Protein AF-A0A8H4XWG7-F1 (afdb_monomer_lite)

Radius of gyration: 27.99 Å; chains: 1; bounding box: 59×74×82 Å

Secondary structure (DSSP, 8-state):
------SSHHHHHHHHHHHHHHHHHHH---SSS-EEEEE--SSTTHHHHHHHHHHHHTTS---TTEEEEESEEESSS-TTSTT-HHHHHHHHTGGGS---GGGEE---TT-S-HHHHHHHHHHHHHHTT--SEE---B-TTS-BTTB-TT--TT--SEEEEPPHHHHHHHGGGTTT-GGGS-SEEEE--HHHHH-----------S--EEEEEEEEE-SSEEEEEEEEEEETTEEEEEEEEEEPPHHHHT-SSHHHHHHHHHHHHHHHHHHH-HHHHHHHHHHHHHHTT------GGGGPEEEEEEE-S-EEEEETTEEEE----TT---GGGTTS-HHHHHHHHHHHTT-SEEEEEEE-HHHHHHHHHHHTS-TTPPP-EEEEESSSEEEEEEEETTT-GGGTTT-TTTT-STT-EEEEE--GGGTTTT-SSSPP-HHHHHHHHTSSSTTS-HHHHHHSHHHHHHHHHHHHHHHHHTTSS-----TTSGGGSTT-S-HHHHHHHHH--STT-HHHHHHHHHHHTPPPPPHHHHHHHHHHHHHHHHHHS-STTTSSS--S-------

Foldseek 3Di:
DDDDDDPDLLRVLLVVLVVVLCLQVVQVADQLRAAEEEDEDDDSCLSNQVVNLVCVVVVSDAQCRYAYAYFKFFADDDCPPCPTRNNRCCVRHDVRHNHDPVSYHYQDNDDPDNVVSQVVSLVVCQQNQHHPDYDFDADPQRATHQRHPVFDLPDAWDKDFHDQVSLQVCCVVQVNDSVSGGRIMTGGGNVSVDDAAQAAWDFDLQQDADWAWEWADDLFKIKIWIWGRPGPLDIDIDMDIDTDDLCQLAPQALLSVLLVNLVVNVVSCVPPPVVLVVVLVVVVVVCVPDPDPDPLLVSAGEYEYADAADWRDDHQQWTFGQDDDSSGHHPNRHRDTPQVSNVVSNVVVPHSHHHPGYGYPFVVQQRSCNNNDRSPDDRAKRWDAESWTWIKGKAQVVVVSSPCRNDVPVNPDRDIIGIDTPLCLFPPLVVPDQDDDPLLQVCLVPDPHHSGSSLRCLAHQQNLQQSLLVVVVVCVVVVVQVWQFDPPFLSPPGSLGTSVLLVQLLPDPDQQSQSNQVSVCVSGVTPRDGSVNSVVSNVSSCVSNVSNPDVPVVPPPDDDDDDDDDD

Structure (mmCIF, N/CA/C/O backbone):
data_AF-A0A8H4XWG7-F1
#
_entry.id   AF-A0A8H4XWG7-F1
#
loop_
_atom_site.group_PDB
_atom_site.id
_atom_site.type_symbol
_atom_site.label_atom_id
_atom_site.label_alt_id
_atom_site.label_comp_id
_atom_site.label_asym_id
_atom_site.label_entity_id
_atom_site.label_seq_id
_atom_site.pdbx_PDB_ins_code
_atom_site.Cartn_x
_atom_site.Cartn_y
_atom_site.Cartn_z
_atom_site.occupancy
_atom_site.B_iso_or_equiv
_atom_site.auth_seq_id
_atom_site.auth_comp_id
_atom_site.auth_asym_id
_atom_site.auth_atom_id
_atom_site.pdbx_PDB_model_num
ATOM 1 N N . MET A 1 1 ? -7.297 0.480 -7.347 1.00 31.91 1 MET A N 1
ATOM 2 C CA . MET A 1 1 ? -8.146 -0.275 -8.302 1.00 31.91 1 MET A CA 1
ATOM 3 C C . MET A 1 1 ? -8.998 0.739 -9.055 1.00 31.91 1 MET A C 1
ATOM 5 O O . MET A 1 1 ? -9.490 1.650 -8.408 1.00 31.91 1 MET A O 1
ATOM 9 N N . ARG A 1 2 ? -9.115 0.656 -10.387 1.00 37.59 2 ARG A N 1
ATOM 10 C CA . ARG A 1 2 ? -9.986 1.540 -11.188 1.00 37.59 2 ARG A CA 1
ATOM 11 C C . ARG A 1 2 ? -11.148 0.695 -11.707 1.00 37.59 2 ARG A C 1
ATOM 13 O O . ARG A 1 2 ? -10.893 -0.240 -12.458 1.00 37.59 2 ARG A O 1
ATOM 20 N N . LEU A 1 3 ? -12.377 0.995 -11.286 1.00 44.12 3 LEU A N 1
ATOM 21 C CA . LEU A 1 3 ? -13.583 0.339 -11.798 1.00 44.12 3 LEU A CA 1
ATOM 22 C C . LEU A 1 3 ? -14.089 1.120 -13.012 1.00 44.12 3 LEU A C 1
ATOM 24 O O . LEU A 1 3 ? -14.250 2.336 -12.946 1.00 44.12 3 LEU A O 1
ATOM 28 N N . ILE A 1 4 ? -14.292 0.425 -14.125 1.00 53.69 4 ILE A N 1
ATOM 29 C CA . ILE A 1 4 ? -14.775 1.004 -15.379 1.00 53.69 4 ILE A CA 1
ATOM 30 C C . ILE A 1 4 ? -15.975 0.174 -15.790 1.00 53.69 4 ILE A C 1
ATOM 32 O O . ILE A 1 4 ? -15.860 -1.040 -15.939 1.00 53.69 4 ILE A O 1
ATOM 36 N N . ILE A 1 5 ? -17.122 0.836 -15.898 1.00 73.94 5 ILE A N 1
ATOM 37 C CA . ILE A 1 5 ? -18.392 0.212 -16.243 1.00 73.94 5 ILE A CA 1
ATOM 38 C C . ILE A 1 5 ? -18.720 0.655 -17.661 1.00 73.94 5 ILE A C 1
ATOM 40 O O . ILE A 1 5 ? -18.893 1.844 -17.915 1.00 73.94 5 ILE A O 1
ATOM 44 N N . GLU A 1 6 ? -18.777 -0.308 -18.567 1.00 81.19 6 GLU A N 1
ATOM 45 C CA . GLU A 1 6 ? -19.169 -0.108 -19.956 1.00 81.19 6 GLU A CA 1
ATOM 46 C C . GLU A 1 6 ? -20.559 -0.734 -20.168 1.00 81.19 6 GLU A C 1
ATOM 48 O O . GLU A 1 6 ? -20.926 -1.674 -19.453 1.00 81.19 6 GLU A O 1
ATOM 53 N N . PRO A 1 7 ? -21.361 -0.215 -21.110 1.00 80.62 7 PRO A N 1
ATOM 54 C CA . PRO A 1 7 ? -22.750 -0.637 -21.294 1.00 80.62 7 PRO A CA 1
ATOM 55 C C . PRO A 1 7 ? -22.886 -2.088 -21.770 1.00 80.62 7 PRO A C 1
ATOM 57 O O . PRO A 1 7 ? -23.935 -2.700 -21.568 1.00 80.62 7 PRO A O 1
ATOM 60 N N . ASP A 1 8 ? -21.849 -2.649 -22.397 1.00 86.50 8 ASP A N 1
ATOM 61 C CA . ASP A 1 8 ? -21.867 -4.008 -22.919 1.00 86.50 8 ASP A CA 1
ATOM 62 C C . ASP A 1 8 ? -20.468 -4.660 -22.957 1.00 86.50 8 ASP A C 1
ATOM 64 O O . ASP A 1 8 ? -19.425 -4.055 -22.685 1.00 86.50 8 ASP A O 1
ATOM 68 N N . ALA A 1 9 ? -20.438 -5.954 -23.283 1.00 76.94 9 ALA A N 1
ATOM 69 C CA . ALA A 1 9 ? -19.207 -6.740 -23.323 1.00 76.94 9 ALA A CA 1
ATOM 70 C C . ALA A 1 9 ? -18.248 -6.331 -24.459 1.00 76.94 9 ALA A C 1
ATOM 72 O O . ALA A 1 9 ? -17.032 -6.486 -24.314 1.00 76.94 9 ALA A O 1
ATOM 73 N N . LEU A 1 10 ? -18.757 -5.816 -25.585 1.00 88.44 10 LEU A N 1
ATOM 74 C CA . LEU A 1 10 ? -17.929 -5.380 -26.713 1.00 88.44 10 LEU A CA 1
ATOM 75 C C . LEU A 1 10 ? -17.246 -4.051 -26.392 1.00 88.44 10 LEU A C 1
ATOM 77 O O . LEU A 1 10 ? -16.039 -3.937 -26.594 1.00 88.44 10 LEU A O 1
ATOM 81 N N . THR A 1 11 ? -17.967 -3.086 -25.822 1.00 87.81 11 THR A N 1
ATOM 82 C CA . THR A 1 11 ? -17.395 -1.814 -25.340 1.00 87.81 11 THR A CA 1
ATOM 83 C C . THR A 1 11 ? -16.372 -2.047 -24.226 1.00 87.81 11 THR A C 1
ATOM 85 O O . THR A 1 11 ? -15.260 -1.516 -24.298 1.00 87.81 11 THR A O 1
ATOM 88 N N . THR A 1 12 ? -16.659 -2.962 -23.290 1.00 82.81 12 THR A N 1
ATOM 89 C CA . THR A 1 12 ? -15.684 -3.429 -22.281 1.00 82.81 12 THR A CA 1
ATOM 90 C C . THR A 1 12 ? -14.420 -3.993 -22.936 1.00 82.81 12 THR A C 1
ATOM 92 O O . THR A 1 12 ? -13.299 -3.610 -22.595 1.00 82.81 12 THR A O 1
ATOM 95 N N . SER A 1 13 ? -14.584 -4.888 -23.914 1.00 87.56 13 SER A N 1
ATOM 96 C CA . SER A 1 13 ? -13.458 -5.519 -24.610 1.00 87.56 13 SER A CA 1
ATOM 97 C C . SER A 1 13 ? -12.633 -4.497 -25.392 1.00 87.56 13 SER A C 1
ATOM 99 O O . SER A 1 13 ? -11.406 -4.536 -25.340 1.00 87.56 13 SER A O 1
ATOM 101 N N . ALA A 1 14 ? -13.280 -3.540 -26.060 1.00 88.31 14 ALA A N 1
ATOM 102 C CA . ALA A 1 14 ? -12.611 -2.466 -26.788 1.00 88.31 14 ALA A CA 1
ATOM 103 C C . ALA A 1 14 ? -11.788 -1.564 -25.851 1.00 88.31 14 ALA A C 1
ATOM 105 O O . ALA A 1 14 ? -10.657 -1.199 -26.185 1.00 88.31 14 ALA A O 1
ATOM 106 N N . TYR A 1 15 ? -12.306 -1.257 -24.656 1.00 86.31 15 TYR A N 1
ATOM 107 C CA . TYR A 1 15 ? -11.552 -0.526 -23.637 1.00 86.31 15 TYR A CA 1
ATOM 108 C C . TYR A 1 15 ? -10.284 -1.286 -23.225 1.00 86.31 15 TYR A C 1
ATOM 110 O O . TYR A 1 15 ? -9.191 -0.712 -23.210 1.00 86.31 15 TYR A O 1
ATOM 118 N N . VAL A 1 16 ? -10.421 -2.576 -22.904 1.00 81.06 16 VAL A N 1
ATOM 119 C CA . VAL A 1 16 ? -9.298 -3.429 -22.487 1.00 81.06 16 VAL A CA 1
ATOM 120 C C . VAL A 1 16 ? -8.233 -3.500 -23.581 1.00 81.06 16 VAL A C 1
ATOM 122 O O . VAL A 1 16 ? -7.050 -3.337 -23.293 1.00 81.06 16 VAL A O 1
ATOM 125 N N . VAL A 1 17 ? -8.643 -3.672 -24.838 1.00 91.81 17 VAL A N 1
ATOM 126 C CA . VAL A 1 17 ? -7.747 -3.702 -26.005 1.00 91.81 17 VAL A CA 1
ATOM 127 C C . VAL A 1 17 ? -6.982 -2.397 -26.136 1.00 91.81 17 VAL A C 1
ATOM 129 O O . VAL A 1 17 ? -5.762 -2.426 -26.273 1.00 91.81 17 VAL A O 1
ATOM 132 N N . ARG A 1 18 ? -7.671 -1.253 -26.038 1.00 89.19 18 ARG A N 1
ATOM 133 C CA . ARG A 1 18 ? -7.018 0.061 -26.053 1.00 89.19 18 ARG A CA 1
ATOM 134 C C . ARG A 1 18 ? -5.980 0.161 -24.939 1.00 89.19 18 ARG A C 1
ATOM 136 O O . ARG A 1 18 ? -4.857 0.556 -25.211 1.00 89.19 18 ARG A O 1
ATOM 143 N N . HIS A 1 19 ? -6.310 -0.274 -23.723 1.00 85.38 19 HIS A N 1
ATOM 144 C CA . HIS A 1 19 ? -5.357 -0.254 -22.614 1.00 85.38 19 HIS A CA 1
ATOM 145 C C . HIS A 1 19 ? -4.131 -1.144 -22.867 1.00 85.38 19 HIS A C 1
ATOM 147 O O . HIS A 1 19 ? -3.007 -0.720 -22.610 1.00 85.38 19 HIS A O 1
ATOM 153 N N . ILE A 1 20 ? -4.328 -2.363 -23.380 1.00 85.81 20 ILE A N 1
ATOM 154 C CA . ILE A 1 20 ? -3.227 -3.272 -23.731 1.00 85.81 20 ILE A CA 1
ATOM 155 C C . ILE A 1 20 ? -2.340 -2.633 -24.805 1.00 85.81 20 ILE A C 1
ATOM 157 O O . ILE A 1 20 ? -1.119 -2.608 -24.644 1.00 85.81 20 ILE A O 1
ATOM 161 N N . ILE A 1 21 ? -2.944 -2.064 -25.854 1.00 93.12 21 ILE A N 1
ATOM 162 C CA . ILE A 1 21 ? -2.217 -1.374 -26.921 1.00 93.12 21 ILE A CA 1
ATOM 163 C C . ILE A 1 21 ? -1.428 -0.201 -26.350 1.00 93.12 21 ILE A C 1
ATOM 165 O O . ILE A 1 21 ? -0.216 -0.152 -26.530 1.00 93.12 21 ILE A O 1
ATOM 169 N N . ASP A 1 22 ? -2.062 0.696 -25.598 1.00 87.75 22 ASP A N 1
ATOM 170 C CA . ASP A 1 22 ? -1.402 1.864 -25.009 1.00 87.75 22 ASP A CA 1
ATOM 171 C C . ASP A 1 22 ? -0.201 1.452 -24.151 1.00 87.75 22 ASP A C 1
ATOM 173 O O . ASP A 1 22 ? 0.864 2.068 -24.229 1.00 87.75 22 ASP A O 1
ATOM 177 N N . ARG A 1 23 ? -0.335 0.378 -23.363 1.00 85.44 23 ARG A N 1
ATOM 178 C CA . ARG A 1 23 ? 0.748 -0.135 -22.515 1.00 85.44 23 ARG A CA 1
ATOM 179 C C . ARG A 1 23 ? 1.910 -0.693 -23.327 1.00 85.44 23 ARG A C 1
ATOM 181 O O . ARG A 1 23 ? 3.047 -0.351 -23.011 1.00 85.44 23 ARG A O 1
ATOM 188 N N . ILE A 1 24 ? 1.640 -1.493 -24.355 1.00 89.19 24 ILE A N 1
ATOM 189 C CA . ILE A 1 24 ? 2.681 -2.051 -25.229 1.00 89.19 24 ILE A CA 1
ATOM 190 C C . ILE A 1 24 ? 3.372 -0.924 -26.007 1.00 89.19 24 ILE A C 1
ATOM 192 O O . ILE A 1 24 ? 4.596 -0.821 -26.000 1.00 89.19 24 ILE A O 1
ATOM 196 N N . THR A 1 25 ? 2.598 -0.019 -26.604 1.00 89.25 25 THR A N 1
ATOM 197 C CA . THR A 1 25 ? 3.125 1.062 -27.450 1.00 89.25 25 THR A CA 1
ATOM 198 C C . THR A 1 25 ? 3.935 2.077 -26.642 1.00 89.25 25 THR A C 1
ATOM 200 O O . THR A 1 25 ? 4.993 2.513 -27.085 1.00 89.25 25 THR A O 1
ATOM 203 N N . THR A 1 26 ? 3.488 2.415 -25.426 1.00 83.50 26 THR A N 1
ATOM 204 C CA . THR A 1 26 ? 4.230 3.308 -24.516 1.00 83.50 26 THR A CA 1
ATOM 205 C C . THR A 1 26 ? 5.522 2.663 -24.020 1.00 83.50 26 THR A C 1
ATOM 207 O O . THR A 1 26 ? 6.518 3.354 -23.823 1.00 83.50 26 THR A O 1
ATOM 210 N N . PHE A 1 27 ? 5.519 1.345 -23.804 1.00 85.69 27 PHE A N 1
ATOM 211 C CA . PHE A 1 27 ? 6.702 0.627 -23.337 1.00 85.69 27 PHE A CA 1
ATOM 212 C C . PHE A 1 27 ? 7.798 0.529 -24.406 1.00 85.69 27 PHE A C 1
ATOM 214 O O . PHE A 1 27 ? 8.971 0.467 -24.039 1.00 85.69 27 PHE A O 1
ATOM 221 N N . GLN A 1 28 ? 7.415 0.551 -25.690 1.00 91.81 28 GLN A N 1
ATOM 222 C CA . GLN A 1 28 ? 8.310 0.444 -26.850 1.00 91.81 28 GLN A CA 1
ATOM 223 C C . GLN A 1 28 ? 9.205 -0.807 -26.773 1.00 91.81 28 GLN A C 1
ATOM 225 O O . GLN A 1 28 ? 10.418 -0.688 -26.586 1.00 91.81 28 GLN A O 1
ATOM 230 N N . PRO A 1 29 ? 8.620 -2.018 -26.852 1.00 92.31 29 PRO A N 1
ATOM 231 C CA . PRO A 1 29 ? 9.378 -3.245 -26.667 1.00 92.31 29 PRO A CA 1
ATOM 232 C C . PRO A 1 29 ? 10.408 -3.455 -27.778 1.00 92.31 29 PRO A C 1
ATOM 234 O O . PRO A 1 29 ? 10.127 -3.230 -28.955 1.00 92.31 29 PRO A O 1
ATOM 237 N N . THR A 1 30 ? 11.583 -3.941 -27.389 1.00 92.56 30 THR A N 1
ATOM 238 C CA . THR A 1 30 ? 12.662 -4.362 -28.293 1.00 92.56 30 THR A CA 1
ATOM 239 C C . THR A 1 30 ? 13.023 -5.819 -28.028 1.00 92.56 30 THR A C 1
ATOM 241 O O . THR A 1 30 ? 12.520 -6.431 -27.083 1.00 92.56 30 THR A O 1
ATOM 244 N N . LEU A 1 31 ? 13.921 -6.385 -28.834 1.00 88.31 31 LEU A N 1
ATOM 245 C CA . LEU A 1 31 ? 14.422 -7.741 -28.621 1.00 88.31 31 LEU A CA 1
ATOM 246 C C . LEU A 1 31 ? 15.079 -7.915 -27.238 1.00 88.31 31 LEU A C 1
ATOM 248 O O . LEU A 1 31 ? 14.863 -8.926 -26.577 1.00 88.31 31 LEU A O 1
ATOM 252 N N . GLU A 1 32 ? 15.851 -6.926 -26.786 1.00 86.69 32 GLU A N 1
ATOM 253 C CA . GLU A 1 32 ? 16.557 -6.935 -25.497 1.00 86.69 32 GLU A CA 1
ATOM 254 C C . GLU A 1 32 ? 15.649 -6.555 -24.322 1.00 86.69 32 GLU A C 1
ATOM 256 O O . GLU A 1 32 ? 15.967 -6.845 -23.168 1.00 86.69 32 GLU A O 1
ATOM 261 N N . LYS A 1 33 ? 14.528 -5.884 -24.607 1.00 86.56 33 LYS A N 1
ATOM 262 C CA . LYS A 1 33 ? 13.560 -5.415 -23.616 1.00 86.56 33 LYS A CA 1
ATOM 263 C C . LYS A 1 33 ? 12.136 -5.733 -24.091 1.00 86.56 33 LYS A C 1
ATOM 265 O O . LYS A 1 33 ? 11.417 -4.820 -24.511 1.00 86.56 33 LYS A O 1
ATOM 270 N N . PRO A 1 34 ? 11.725 -7.013 -24.056 1.00 91.38 34 PRO A N 1
ATOM 271 C CA . PRO A 1 34 ? 10.397 -7.407 -24.499 1.00 91.38 34 PRO A CA 1
ATOM 272 C C . PRO A 1 34 ? 9.314 -6.908 -23.537 1.00 91.38 34 PRO A C 1
ATOM 274 O O . PRO A 1 34 ? 9.572 -6.674 -22.357 1.00 91.38 34 PRO A O 1
ATOM 277 N N . PHE A 1 35 ? 8.081 -6.776 -24.025 1.00 91.31 35 PHE A N 1
ATOM 278 C CA . PHE A 1 35 ? 6.920 -6.526 -23.166 1.00 91.31 35 PHE A CA 1
ATOM 279 C C . PHE A 1 35 ? 6.315 -7.858 -22.725 1.00 91.31 35 PHE A C 1
ATOM 281 O O . PHE A 1 35 ? 5.973 -8.688 -23.567 1.00 91.31 35 PHE A O 1
ATOM 288 N N . ILE A 1 36 ? 6.152 -8.060 -21.418 1.00 93.50 36 ILE A N 1
ATOM 289 C CA . ILE A 1 36 ? 5.715 -9.344 -20.873 1.00 93.50 36 ILE A CA 1
ATOM 290 C C . ILE A 1 36 ? 4.237 -9.286 -20.480 1.00 93.50 36 ILE A C 1
ATOM 292 O O . ILE A 1 36 ? 3.855 -8.587 -19.539 1.00 93.50 36 ILE A O 1
ATOM 296 N N . LEU A 1 37 ? 3.404 -10.043 -21.191 1.00 91.81 37 LEU A N 1
ATOM 297 C CA . LEU A 1 37 ? 1.947 -10.013 -21.080 1.00 91.81 37 LEU A CA 1
ATOM 298 C C . LEU A 1 37 ? 1.392 -11.340 -20.543 1.00 91.81 37 LEU A C 1
ATOM 300 O O . LEU A 1 37 ? 1.564 -12.399 -21.142 1.00 91.81 37 LEU A O 1
ATOM 304 N N . GLY A 1 38 ? 0.671 -11.275 -19.430 1.00 90.00 38 GLY A N 1
ATOM 305 C CA . GLY A 1 38 ? -0.112 -12.388 -18.910 1.00 90.00 38 GLY A CA 1
ATOM 306 C C . GLY A 1 38 ? -1.492 -12.456 -19.564 1.00 90.00 38 GLY A C 1
ATOM 307 O O . GLY A 1 38 ? -2.185 -11.437 -19.625 1.00 90.00 38 GLY A O 1
ATOM 308 N N . LEU A 1 39 ? -1.883 -13.636 -20.052 1.00 91.25 39 LEU A N 1
ATOM 309 C CA . LEU A 1 39 ? -3.109 -13.843 -20.829 1.00 91.25 39 LEU A CA 1
ATOM 310 C C . LEU A 1 39 ? -4.042 -14.875 -20.175 1.00 91.25 39 LEU A C 1
ATOM 312 O O . LEU A 1 39 ? -3.583 -15.968 -19.825 1.00 91.25 39 LEU A O 1
ATOM 316 N N . PRO A 1 40 ? -5.348 -14.575 -20.054 1.00 89.12 40 PRO A N 1
ATOM 317 C CA . PRO A 1 40 ? -6.314 -15.521 -19.519 1.00 89.12 40 PRO A CA 1
ATOM 318 C C . PRO A 1 40 ? -6.764 -16.501 -20.604 1.00 89.12 40 PRO A C 1
ATOM 320 O O . PRO A 1 40 ? -6.319 -16.450 -21.746 1.00 89.12 40 PRO A O 1
ATOM 323 N N . THR A 1 41 ? -7.674 -17.398 -20.260 1.00 85.62 41 THR A N 1
ATOM 324 C CA . THR A 1 41 ? -8.338 -18.306 -21.199 1.00 85.62 41 THR A CA 1
ATOM 325 C C . THR A 1 41 ? -9.844 -18.305 -20.914 1.00 85.62 41 THR A C 1
ATOM 327 O O . THR A 1 41 ? -10.317 -17.644 -19.986 1.00 85.62 41 THR A O 1
ATOM 330 N N . GLY A 1 42 ? -10.633 -18.979 -21.753 1.00 80.81 42 GLY A N 1
ATOM 331 C CA . GLY A 1 42 ? -12.087 -19.077 -21.587 1.00 80.81 42 GLY A CA 1
ATOM 332 C C . GLY A 1 42 ? -12.889 -18.125 -22.478 1.00 80.81 42 GLY A C 1
ATOM 333 O O . GLY A 1 42 ? -12.369 -17.510 -23.406 1.00 80.81 42 GLY A O 1
ATOM 334 N N . SER A 1 43 ? -14.198 -18.027 -22.237 1.00 79.38 43 SER A N 1
ATOM 335 C CA . SER A 1 43 ? -15.126 -17.345 -23.154 1.00 79.38 43 SER A CA 1
ATOM 336 C C . SER A 1 43 ? -15.018 -15.819 -23.135 1.00 79.38 43 SER A C 1
ATOM 338 O O . SER A 1 43 ? -15.159 -15.185 -24.178 1.00 79.38 43 SER A O 1
ATOM 340 N N . SER A 1 44 ? -14.763 -15.226 -21.967 1.00 78.62 44 SER A N 1
ATOM 341 C CA . SER A 1 44 ? -14.726 -13.771 -21.773 1.00 78.62 44 SER A CA 1
ATOM 342 C C . SER A 1 44 ? -13.649 -13.044 -22.601 1.00 78.62 44 SER A C 1
ATOM 344 O O . SER A 1 44 ? -13.976 -12.026 -23.209 1.00 78.62 44 SER A O 1
ATOM 346 N N . PRO A 1 45 ? -12.390 -13.525 -22.703 1.00 86.50 45 PRO A N 1
ATOM 347 C CA . PRO A 1 45 ? -11.350 -12.818 -23.458 1.00 86.50 45 PRO A CA 1
ATOM 348 C C . PRO A 1 45 ? -11.443 -12.939 -24.991 1.00 86.50 45 PRO A C 1
ATOM 350 O O . PRO A 1 45 ? -10.696 -12.258 -25.690 1.00 86.50 45 PRO A O 1
ATOM 353 N N . VAL A 1 46 ? -12.349 -13.751 -25.553 1.00 91.00 46 VAL A N 1
ATOM 354 C CA . VAL A 1 46 ? -12.413 -13.999 -27.012 1.00 91.00 46 VAL A CA 1
ATOM 355 C C . VAL A 1 46 ? -12.638 -12.715 -27.819 1.00 91.00 46 VAL A C 1
ATOM 357 O O . VAL A 1 46 ? -12.025 -12.531 -28.871 1.00 91.00 46 VAL A O 1
ATOM 360 N N . ALA A 1 47 ? -13.494 -11.810 -27.338 1.00 91.12 47 ALA A N 1
ATOM 361 C CA . ALA A 1 47 ? -13.737 -10.530 -28.006 1.00 91.12 47 ALA A CA 1
ATOM 362 C C . ALA A 1 47 ? -12.499 -9.614 -27.965 1.00 91.12 47 ALA A C 1
ATOM 364 O O . ALA A 1 47 ? -12.169 -8.986 -28.968 1.00 91.12 47 ALA A O 1
ATOM 365 N N . VAL A 1 48 ? -11.763 -9.610 -26.847 1.00 93.25 48 VAL A N 1
ATOM 366 C CA . VAL A 1 48 ? -10.484 -8.890 -26.716 1.00 93.25 48 VAL A CA 1
ATOM 367 C C . VAL A 1 48 ? -9.465 -9.406 -27.732 1.00 93.25 48 VAL A C 1
ATOM 369 O O . VAL A 1 48 ? -8.814 -8.607 -28.398 1.00 93.25 48 VAL A O 1
ATOM 372 N N . TYR A 1 49 ? -9.356 -10.724 -27.921 1.00 95.62 49 TYR A N 1
ATOM 373 C CA . TYR A 1 49 ? -8.430 -11.297 -28.904 1.00 95.62 49 TYR A CA 1
ATOM 374 C C . TYR A 1 49 ? -8.765 -10.925 -30.341 1.00 95.62 49 TYR A C 1
ATOM 376 O O . TYR A 1 49 ? -7.864 -10.542 -31.083 1.00 95.62 49 TYR A O 1
ATOM 384 N N . LYS A 1 50 ? -10.049 -10.950 -30.719 1.00 95.56 50 LYS A N 1
ATOM 385 C CA . LYS A 1 50 ? -10.481 -10.482 -32.045 1.00 95.56 50 LYS A CA 1
ATOM 386 C C . LYS A 1 50 ? -10.065 -9.034 -32.293 1.00 95.56 50 LYS A C 1
ATOM 388 O O . LYS A 1 50 ? -9.448 -8.745 -33.310 1.00 95.56 50 LYS A O 1
ATOM 393 N N . PHE A 1 51 ? -10.316 -8.149 -31.336 1.00 96.25 51 PHE A N 1
ATOM 394 C CA . PHE A 1 51 ? -9.950 -6.739 -31.457 1.00 96.25 51 PHE A CA 1
ATOM 395 C C . PHE A 1 51 ? -8.433 -6.489 -31.434 1.00 96.25 51 PHE A C 1
ATOM 397 O O . PHE A 1 51 ? -7.971 -5.545 -32.075 1.00 96.25 51 PHE A O 1
ATOM 404 N N . LEU A 1 52 ? -7.639 -7.316 -30.739 1.00 96.56 52 LEU A N 1
ATOM 405 C CA . LEU A 1 52 ? -6.173 -7.258 -30.826 1.00 96.56 52 LEU A CA 1
ATOM 406 C C . LEU A 1 52 ? -5.672 -7.695 -32.208 1.00 96.56 52 LEU A C 1
ATOM 408 O O . LEU A 1 52 ? -4.782 -7.042 -32.749 1.00 96.56 52 LEU A O 1
ATOM 412 N N . ILE A 1 53 ? -6.263 -8.740 -32.796 1.00 97.44 53 ILE A N 1
ATOM 413 C CA . ILE A 1 53 ? -5.961 -9.173 -34.169 1.00 97.44 53 ILE A CA 1
ATOM 414 C C . ILE A 1 53 ? -6.324 -8.068 -35.163 1.00 97.44 53 ILE A C 1
ATOM 416 O O . ILE A 1 53 ? -5.488 -7.694 -35.973 1.00 97.44 53 ILE A O 1
ATOM 420 N N . GLU A 1 54 ? -7.516 -7.478 -35.060 1.00 97.19 54 GLU A N 1
ATOM 421 C CA . GLU A 1 54 ? -7.927 -6.356 -35.917 1.00 97.19 54 GLU A CA 1
ATOM 422 C C . GLU A 1 54 ? -6.997 -5.141 -35.764 1.00 97.19 54 GLU A C 1
ATOM 424 O O . GLU A 1 54 ? -6.727 -4.425 -36.727 1.00 97.19 54 GLU A O 1
ATOM 429 N N . ALA A 1 55 ? -6.487 -4.880 -34.556 1.00 96.38 55 ALA A N 1
ATOM 430 C CA . ALA A 1 55 ? -5.508 -3.821 -34.330 1.00 96.38 55 ALA A CA 1
ATOM 431 C C . ALA A 1 55 ? -4.154 -4.121 -34.976 1.00 96.38 55 ALA A C 1
ATOM 433 O O . ALA A 1 55 ? -3.547 -3.210 -35.543 1.00 96.38 55 ALA A O 1
ATOM 434 N N . TYR A 1 56 ? -3.706 -5.371 -34.910 1.00 97.50 56 TYR A N 1
ATOM 435 C CA . TYR A 1 56 ? -2.495 -5.836 -35.577 1.00 97.50 56 TYR A CA 1
ATOM 436 C C . TYR A 1 56 ? -2.635 -5.787 -37.107 1.00 97.50 56 TYR A C 1
ATOM 438 O O . TYR A 1 56 ? -1.802 -5.180 -37.774 1.00 97.50 56 TYR A O 1
ATOM 446 N N . GLU A 1 57 ? -3.727 -6.319 -37.665 1.00 95.94 57 GLU A N 1
ATOM 447 C CA . GLU A 1 57 ? -4.015 -6.302 -39.109 1.00 95.94 57 GLU A CA 1
ATOM 448 C C . GLU A 1 57 ? -4.134 -4.865 -39.653 1.00 95.94 57 GLU A C 1
ATOM 450 O O . GLU A 1 57 ? -3.752 -4.593 -40.790 1.00 95.94 57 GLU A O 1
ATOM 455 N N . ALA A 1 58 ? -4.594 -3.922 -38.824 1.00 96.12 58 ALA A N 1
ATOM 456 C CA . ALA A 1 58 ? -4.622 -2.492 -39.134 1.00 96.12 58 ALA A CA 1
ATOM 457 C C . ALA A 1 58 ? -3.270 -1.768 -38.933 1.00 96.12 58 ALA A C 1
ATOM 459 O O . ALA A 1 58 ? -3.210 -0.548 -39.087 1.00 96.12 58 ALA A O 1
ATOM 460 N N . GLY A 1 59 ? -2.204 -2.473 -38.540 1.00 94.81 59 GLY A N 1
ATOM 461 C CA . GLY A 1 59 ? -0.866 -1.912 -38.318 1.00 94.81 59 GLY A CA 1
ATOM 462 C C . GLY A 1 59 ? -0.734 -1.022 -37.076 1.00 94.81 59 GLY A C 1
ATOM 463 O O . GLY A 1 59 ? 0.204 -0.233 -36.987 1.00 94.81 59 GLY A O 1
ATOM 464 N N . ARG A 1 60 ? -1.668 -1.106 -36.118 1.00 93.19 60 ARG A N 1
ATOM 465 C CA . ARG A 1 60 ? -1.675 -0.264 -34.902 1.00 93.19 60 ARG A CA 1
ATOM 466 C C . ARG A 1 60 ? -0.806 -0.810 -33.771 1.00 93.19 60 ARG A C 1
ATOM 468 O O . ARG A 1 60 ? -0.518 -0.079 -32.829 1.00 93.19 60 ARG A O 1
ATOM 475 N N . ILE A 1 61 ? -0.433 -2.084 -33.828 1.00 96.44 61 ILE A N 1
ATOM 476 C CA . ILE A 1 61 ? 0.380 -2.763 -32.818 1.00 96.44 61 ILE A CA 1
ATOM 477 C C . ILE A 1 61 ? 1.152 -3.916 -33.462 1.00 96.44 61 ILE A C 1
ATOM 479 O O . ILE A 1 61 ? 0.678 -4.491 -34.435 1.00 96.44 61 ILE A O 1
ATOM 483 N N . SER A 1 62 ? 2.312 -4.259 -32.902 1.00 96.19 62 SER A N 1
ATOM 484 C CA . SER A 1 62 ? 3.083 -5.466 -33.218 1.00 96.19 62 SER A CA 1
ATOM 485 C C . SER A 1 62 ? 3.319 -6.270 -31.940 1.00 96.19 62 SER A C 1
ATOM 487 O O . SER A 1 62 ? 3.473 -5.703 -30.853 1.00 96.19 62 SER A O 1
ATOM 489 N N . PHE A 1 63 ? 3.346 -7.592 -32.077 1.00 97.38 63 PHE A N 1
ATOM 490 C CA . PHE A 1 63 ? 3.656 -8.554 -31.024 1.00 97.38 63 PHE A CA 1
ATOM 491 C C . PHE A 1 63 ? 5.024 -9.219 -31.219 1.00 97.38 63 PHE A C 1
ATOM 493 O O . PHE A 1 63 ? 5.362 -10.137 -30.470 1.00 97.38 63 PHE A O 1
ATOM 500 N N . GLU A 1 64 ? 5.843 -8.741 -32.162 1.00 96.31 64 GLU A N 1
ATOM 501 C CA . GLU A 1 64 ? 7.159 -9.318 -32.461 1.00 96.31 64 GLU A CA 1
ATO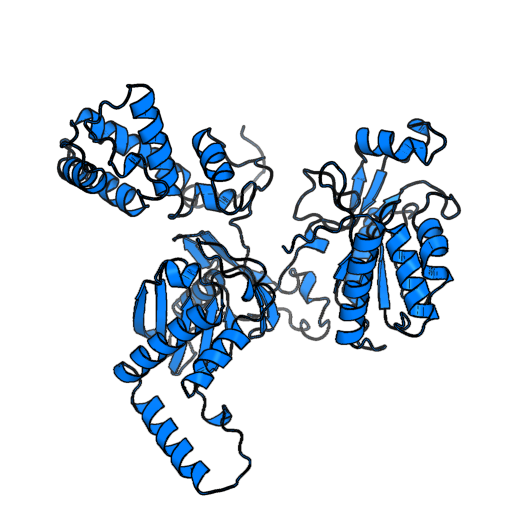M 502 C C . GLU A 1 64 ? 8.055 -9.411 -31.207 1.00 96.31 64 GLU A C 1
ATOM 504 O O . GLU A 1 64 ? 8.757 -10.404 -30.990 1.00 96.31 64 GLU A O 1
ATOM 509 N N . HIS A 1 65 ? 8.003 -8.383 -30.357 1.00 96.38 65 HIS A N 1
ATOM 510 C CA . HIS A 1 65 ? 8.778 -8.267 -29.116 1.00 96.38 65 HIS A CA 1
ATOM 511 C C . HIS A 1 65 ? 7.911 -8.408 -27.856 1.00 96.38 65 HIS A C 1
ATOM 513 O O . HIS A 1 65 ? 8.258 -7.910 -26.783 1.00 96.38 65 HIS A O 1
ATOM 519 N N . VAL A 1 66 ? 6.767 -9.083 -27.973 1.00 96.94 66 VAL A N 1
ATOM 520 C CA . VAL A 1 66 ? 5.910 -9.416 -26.832 1.00 96.94 66 VAL A CA 1
ATOM 521 C C . VAL A 1 66 ? 6.164 -10.861 -26.422 1.00 96.94 66 VAL A C 1
ATOM 523 O O . VAL A 1 66 ? 6.104 -11.765 -27.252 1.00 96.94 66 VAL A O 1
ATOM 526 N N . VAL A 1 67 ? 6.413 -11.080 -25.131 1.00 97.25 67 VAL A N 1
ATOM 527 C CA . VAL A 1 67 ? 6.493 -12.411 -24.514 1.00 97.25 67 VAL A CA 1
ATOM 528 C C . VAL A 1 67 ? 5.223 -12.646 -23.715 1.00 97.25 67 VAL A C 1
ATOM 530 O O . VAL A 1 67 ? 4.825 -11.810 -22.908 1.00 97.25 67 VAL A O 1
ATOM 533 N N . THR A 1 68 ? 4.567 -13.779 -23.931 1.00 96.88 68 THR A N 1
ATOM 534 C CA . THR A 1 68 ? 3.272 -14.078 -23.312 1.00 96.88 68 THR A CA 1
ATOM 535 C C . THR A 1 68 ? 3.373 -15.222 -22.326 1.00 96.88 68 THR A C 1
ATOM 537 O O . THR A 1 68 ? 4.136 -16.157 -22.554 1.00 96.88 68 THR A O 1
ATOM 540 N N . PHE A 1 69 ? 2.590 -15.155 -21.250 1.00 95.62 69 PHE A N 1
ATOM 541 C CA . PHE A 1 69 ? 2.380 -16.263 -20.322 1.00 95.62 69 PHE A CA 1
ATOM 542 C C . PHE A 1 69 ? 0.891 -16.477 -20.106 1.00 95.62 69 PHE A C 1
ATOM 544 O O . PHE A 1 69 ? 0.188 -15.604 -19.598 1.00 95.62 69 PHE A O 1
ATOM 551 N N . ASN A 1 70 ? 0.411 -17.659 -20.466 1.00 93.75 70 ASN A N 1
ATOM 552 C CA . ASN A 1 70 ? -0.936 -18.081 -20.129 1.00 93.75 70 ASN A CA 1
ATOM 553 C C . ASN A 1 70 ? -1.070 -18.359 -18.632 1.00 93.75 70 ASN A C 1
ATOM 555 O O . ASN A 1 70 ? -0.136 -18.848 -17.989 1.00 93.75 70 ASN A O 1
ATOM 559 N N . MET A 1 71 ? -2.233 -18.015 -18.083 1.00 88.19 71 MET A N 1
ATOM 560 C CA . MET A 1 71 ? -2.484 -18.108 -16.645 1.00 88.19 71 MET A CA 1
ATOM 561 C C . MET A 1 71 ? -2.763 -19.538 -16.169 1.00 88.19 71 MET A C 1
ATOM 563 O O . MET A 1 71 ? -2.555 -19.825 -14.993 1.00 88.19 71 MET A O 1
ATOM 567 N N . ASP A 1 72 ? -3.208 -20.430 -17.051 1.00 89.31 72 ASP A N 1
ATOM 568 C CA . ASP A 1 72 ? -3.641 -21.778 -16.698 1.00 89.31 72 ASP A CA 1
ATOM 569 C C . ASP A 1 72 ? -3.540 -22.786 -17.862 1.00 89.31 72 ASP A C 1
ATOM 571 O O . ASP A 1 72 ? -3.358 -22.406 -19.021 1.00 89.31 72 ASP A O 1
ATOM 575 N N . GLU A 1 73 ? -3.626 -24.085 -17.543 1.00 92.56 73 GLU A N 1
ATOM 576 C CA . GLU A 1 73 ? -3.857 -25.207 -18.478 1.00 92.56 73 GLU A CA 1
ATOM 577 C C . GLU A 1 73 ? -4.471 -26.404 -17.727 1.00 92.56 73 GLU A C 1
ATOM 579 O O . GLU A 1 73 ? -4.096 -26.693 -16.587 1.00 92.56 73 GLU A O 1
ATOM 584 N N . TYR A 1 74 ? -5.392 -27.138 -18.356 1.00 91.12 74 TYR A N 1
ATOM 585 C CA . TYR A 1 74 ? -5.945 -28.359 -17.764 1.00 91.12 74 TYR A CA 1
ATOM 586 C C . TYR A 1 74 ? -4.917 -29.494 -17.744 1.00 91.12 74 TYR A C 1
ATOM 588 O O . TYR A 1 74 ? -4.150 -29.686 -18.687 1.00 91.12 74 TYR A O 1
ATOM 596 N N . THR A 1 75 ? -4.949 -30.319 -16.697 1.00 91.56 75 THR A N 1
ATOM 597 C CA . THR A 1 75 ? -4.111 -31.527 -16.655 1.00 91.56 75 THR A CA 1
ATOM 598 C C . THR A 1 75 ? -4.782 -32.709 -17.353 1.00 91.56 75 THR A C 1
ATOM 600 O O . THR A 1 75 ? -6.005 -32.847 -17.326 1.00 91.56 75 THR A O 1
ATOM 603 N N . GLY A 1 76 ? -3.984 -33.582 -17.970 1.00 87.00 76 GLY A N 1
ATOM 604 C CA . GLY A 1 76 ? -4.448 -34.887 -18.455 1.00 87.00 76 GLY A CA 1
ATOM 605 C C . GLY A 1 76 ? -5.308 -34.882 -19.725 1.00 87.00 76 GLY A C 1
ATOM 606 O O . GLY A 1 76 ? -5.881 -35.918 -20.059 1.00 87.00 76 GLY A O 1
ATOM 607 N N . ILE A 1 77 ? -5.403 -33.760 -20.450 1.00 89.31 77 ILE A N 1
ATOM 608 C CA . ILE A 1 77 ? -6.055 -33.712 -21.771 1.00 89.31 77 ILE A CA 1
ATOM 609 C C . ILE A 1 77 ? -5.021 -33.613 -22.894 1.00 89.31 77 ILE A C 1
ATOM 611 O O . ILE A 1 77 ? -4.059 -32.858 -22.762 1.00 89.31 77 ILE A O 1
ATOM 615 N N . PRO A 1 78 ? -5.198 -34.316 -24.030 1.00 86.31 78 PRO A N 1
ATOM 616 C CA . PRO A 1 78 ? -4.276 -34.213 -25.158 1.00 86.31 78 PRO A CA 1
ATOM 617 C C . PRO A 1 78 ? -4.085 -32.764 -25.617 1.00 86.31 78 PRO A C 1
ATOM 619 O O . PRO A 1 78 ? -5.033 -31.988 -25.657 1.00 86.31 78 PRO A O 1
ATOM 622 N N . ARG A 1 79 ? -2.874 -32.410 -26.059 1.00 82.06 79 ARG A N 1
ATOM 623 C CA . ARG A 1 79 ? -2.574 -31.059 -26.580 1.00 82.06 79 ARG A CA 1
ATOM 624 C C . ARG A 1 79 ? -3.435 -30.652 -27.782 1.00 82.06 79 ARG A C 1
ATOM 626 O O . ARG A 1 79 ? -3.613 -29.468 -28.020 1.00 82.06 79 ARG A O 1
ATOM 633 N N . SER A 1 80 ? -3.928 -31.628 -28.544 1.00 83.06 80 SER A N 1
ATOM 634 C CA . SER A 1 80 ? -4.840 -31.436 -29.677 1.00 83.06 80 SER A CA 1
ATOM 635 C C . SER A 1 80 ? -6.315 -31.405 -29.269 1.00 83.06 80 SER A C 1
ATOM 637 O O . SER A 1 80 ? -7.187 -31.311 -30.129 1.00 83.06 80 SER A O 1
ATOM 639 N N . HIS A 1 81 ? -6.621 -31.562 -27.978 1.00 86.00 81 HIS A N 1
ATOM 640 C CA . HIS A 1 81 ? -7.989 -31.513 -27.495 1.00 86.00 81 HIS A CA 1
ATOM 641 C C . HIS A 1 81 ? -8.542 -30.090 -27.689 1.00 86.00 81 HIS A C 1
ATOM 643 O O . HIS A 1 81 ? -7.869 -29.137 -27.296 1.00 86.00 81 HIS A O 1
ATOM 649 N N . PRO A 1 82 ? -9.773 -29.910 -28.208 1.00 81.44 82 PRO A N 1
ATOM 650 C CA . PRO A 1 82 ? -10.326 -28.580 -28.490 1.00 81.44 82 PRO A CA 1
ATOM 651 C C . PRO A 1 82 ? -10.420 -27.637 -27.282 1.00 81.44 82 PRO A C 1
ATOM 653 O O . PRO A 1 82 ? -10.518 -26.427 -27.475 1.00 81.44 82 PRO A O 1
ATOM 656 N N . GLN A 1 83 ? -10.427 -28.205 -26.068 1.00 84.06 83 GLN A N 1
ATOM 657 C CA . GLN A 1 83 ? -10.441 -27.488 -24.783 1.00 84.06 83 GLN A CA 1
ATOM 658 C C . GLN A 1 83 ? -9.057 -27.342 -24.132 1.00 84.06 83 GLN A C 1
ATOM 660 O O . GLN A 1 83 ? -8.971 -26.807 -23.033 1.00 84.06 83 GLN A O 1
ATOM 665 N N . SER A 1 84 ? -7.980 -27.817 -24.769 1.00 89.81 84 SER A N 1
ATOM 666 C CA . SER A 1 84 ? -6.630 -27.456 -24.328 1.00 89.81 84 SER A CA 1
ATOM 667 C C . SER A 1 84 ? -6.437 -25.966 -24.544 1.00 89.81 84 SER A C 1
ATOM 669 O O . SER A 1 84 ? -6.723 -25.436 -25.625 1.00 89.81 84 SER A O 1
ATOM 671 N N . TYR A 1 85 ? -5.932 -25.287 -23.524 1.00 90.31 85 TYR A N 1
ATOM 672 C CA . TYR A 1 85 ? -5.689 -23.857 -23.601 1.00 90.31 85 TYR A CA 1
ATOM 673 C C . TYR A 1 85 ? -4.581 -23.510 -24.591 1.00 90.31 85 TYR A C 1
ATOM 675 O O . TYR A 1 85 ? -4.644 -22.462 -25.235 1.00 90.31 85 TYR A O 1
ATOM 683 N N . ARG A 1 86 ? -3.663 -24.442 -24.858 1.00 89.69 86 ARG A N 1
ATOM 684 C CA . ARG A 1 86 ? -2.769 -24.370 -26.017 1.00 89.69 86 ARG A CA 1
ATOM 685 C C . ARG A 1 86 ? -3.505 -24.217 -27.349 1.00 89.69 86 ARG A C 1
ATOM 687 O O . ARG A 1 86 ? -3.219 -23.279 -28.093 1.00 89.69 86 ARG A O 1
ATOM 694 N N . ASP A 1 87 ? -4.411 -25.137 -27.668 1.00 88.56 87 ASP A N 1
ATOM 695 C CA . ASP A 1 87 ? -5.133 -25.115 -28.946 1.00 88.56 87 ASP A CA 1
ATOM 696 C C . ASP A 1 87 ? -6.096 -23.920 -29.018 1.00 88.56 87 ASP A C 1
ATOM 698 O O . ASP A 1 87 ? -6.179 -23.229 -30.037 1.00 88.56 87 ASP A O 1
ATOM 702 N N . PHE A 1 88 ? -6.748 -23.605 -27.895 1.00 92.00 88 PHE A N 1
ATOM 703 C CA . PHE A 1 88 ? -7.590 -22.422 -27.746 1.00 92.00 88 PHE A CA 1
ATOM 704 C C . PHE A 1 88 ? -6.833 -21.133 -28.086 1.00 92.00 88 PHE A C 1
ATOM 706 O O . PHE A 1 88 ? -7.306 -20.353 -28.915 1.00 92.00 88 PHE A O 1
ATOM 713 N N . MET A 1 89 ? -5.662 -20.902 -27.489 1.00 94.12 89 MET A N 1
ATOM 714 C CA . MET A 1 89 ? -4.894 -19.678 -27.723 1.00 94.12 89 MET A CA 1
ATOM 715 C C . MET A 1 89 ? -4.309 -19.615 -29.128 1.00 94.12 89 MET A C 1
ATOM 717 O O . MET A 1 89 ? -4.316 -18.554 -29.753 1.00 94.12 89 MET A O 1
ATOM 721 N N . HIS A 1 90 ? -3.843 -20.749 -29.654 1.00 92.31 90 HIS A N 1
ATOM 722 C CA . HIS A 1 90 ? -3.356 -20.823 -31.026 1.00 92.31 90 HIS A CA 1
ATOM 723 C C . HIS A 1 90 ? -4.446 -20.402 -32.020 1.00 92.31 90 HIS A C 1
ATOM 725 O O . HIS A 1 90 ? -4.211 -19.551 -32.880 1.00 92.31 90 HIS A O 1
ATOM 731 N N . ARG A 1 91 ? -5.661 -20.938 -31.866 1.00 90.88 91 ARG A N 1
ATOM 732 C CA . ARG A 1 91 ? -6.797 -20.659 -32.753 1.00 90.88 91 ARG A CA 1
ATOM 733 C C . ARG A 1 91 ? -7.336 -19.236 -32.617 1.00 90.88 91 ARG A C 1
ATOM 735 O O . ARG A 1 91 ? -7.694 -18.632 -33.622 1.00 90.88 91 ARG A O 1
ATOM 742 N N . ASN A 1 92 ? -7.439 -18.725 -31.390 1.00 93.56 92 ASN A N 1
ATOM 743 C CA . ASN A 1 92 ? -8.112 -17.450 -31.125 1.00 93.56 92 ASN A CA 1
ATOM 744 C C . ASN A 1 92 ? -7.183 -16.233 -31.152 1.00 93.56 92 ASN A C 1
ATOM 746 O O . ASN A 1 92 ? -7.693 -15.121 -31.243 1.00 93.56 92 ASN A O 1
ATOM 750 N N . LEU A 1 93 ? -5.863 -16.419 -31.049 1.00 95.06 93 LEU A N 1
ATOM 751 C CA . LEU A 1 93 ? -4.918 -15.307 -30.962 1.00 95.06 93 LEU A CA 1
ATOM 752 C C . LEU A 1 93 ? -3.635 -15.563 -31.762 1.00 95.06 93 LEU A C 1
ATOM 754 O O . LEU A 1 93 ? -3.380 -14.883 -32.751 1.00 95.06 93 LEU A O 1
ATOM 758 N N . PHE A 1 94 ? -2.823 -16.543 -31.362 1.00 95.94 94 PHE A N 1
ATOM 759 C CA . PHE A 1 94 ? -1.420 -16.594 -31.789 1.00 95.94 94 PHE A CA 1
ATOM 760 C C . PHE A 1 94 ? -1.205 -16.914 -33.272 1.00 95.94 94 PHE A C 1
ATOM 762 O O . PHE A 1 94 ? -0.256 -16.408 -33.854 1.00 95.94 94 PHE A O 1
ATOM 769 N N . SER A 1 95 ? -2.089 -17.684 -33.914 1.00 94.19 95 SER A N 1
ATOM 770 C CA . SER A 1 95 ? -1.979 -17.980 -35.358 1.00 94.19 95 SER A CA 1
ATOM 771 C C . SER A 1 95 ? -2.229 -16.771 -36.271 1.00 94.19 95 SER A C 1
ATOM 773 O O . SER A 1 95 ? -2.096 -16.883 -37.489 1.00 94.19 95 SER A O 1
ATOM 775 N N . ARG A 1 96 ? -2.631 -15.631 -35.699 1.00 95.88 96 ARG A N 1
ATOM 776 C CA . ARG A 1 96 ? -3.050 -14.420 -36.416 1.00 95.88 96 ARG A CA 1
ATOM 777 C C . ARG A 1 96 ? -2.210 -13.187 -36.074 1.00 95.88 96 ARG A C 1
ATOM 779 O O . ARG A 1 96 ? -2.534 -12.108 -36.552 1.00 95.88 96 ARG A O 1
ATOM 786 N N . LEU A 1 97 ? -1.167 -13.342 -35.258 1.00 96.00 97 LEU A N 1
ATOM 787 C CA . LEU A 1 97 ? -0.252 -12.272 -34.853 1.00 96.00 97 LEU A CA 1
ATOM 788 C C . LEU A 1 97 ? 1.172 -12.569 -35.344 1.00 96.00 97 LEU A C 1
ATOM 790 O O . LEU A 1 97 ? 1.509 -13.716 -35.625 1.00 96.00 97 LEU A O 1
ATOM 794 N N . ASP A 1 98 ? 2.032 -11.555 -35.361 1.00 97.25 98 ASP A N 1
ATOM 795 C CA . ASP A 1 98 ? 3.480 -11.661 -35.615 1.00 97.25 98 ASP A CA 1
ATOM 796 C C . ASP A 1 98 ? 4.300 -12.115 -34.390 1.00 97.25 98 ASP A C 1
ATOM 798 O O . ASP A 1 98 ? 5.527 -11.994 -34.372 1.00 97.25 98 ASP A O 1
ATOM 802 N N . ILE A 1 99 ? 3.646 -12.639 -33.349 1.00 97.00 99 ILE A N 1
ATOM 803 C CA . ILE A 1 99 ? 4.332 -13.141 -32.158 1.00 97.00 99 ILE A CA 1
ATOM 804 C C . ILE A 1 99 ? 5.199 -14.359 -32.498 1.00 97.00 99 ILE A C 1
ATOM 806 O O . ILE A 1 99 ? 4.752 -15.322 -33.126 1.00 97.00 99 ILE A O 1
ATOM 810 N N . LYS A 1 100 ? 6.454 -14.340 -32.043 1.00 95.38 100 LYS A N 1
ATOM 811 C CA . LYS A 1 100 ? 7.393 -15.439 -32.290 1.00 95.38 100 LYS A CA 1
ATOM 812 C C . LYS A 1 100 ? 7.026 -16.674 -31.452 1.00 95.38 100 LYS A C 1
ATOM 814 O O . LYS A 1 100 ? 6.709 -16.516 -30.270 1.00 95.38 100 LYS A O 1
ATOM 819 N N . PRO A 1 101 ? 7.091 -17.903 -31.999 1.00 94.19 101 PRO A N 1
ATOM 820 C CA . PRO A 1 101 ? 6.722 -19.117 -31.265 1.00 94.19 101 PRO A CA 1
ATOM 821 C C . PRO A 1 101 ? 7.441 -19.295 -29.919 1.00 94.19 101 PRO A C 1
ATOM 823 O O . PRO A 1 101 ? 6.835 -19.738 -28.946 1.00 94.19 101 PRO A O 1
ATOM 826 N N . GLU A 1 102 ? 8.715 -18.918 -29.832 1.00 93.31 102 GLU A N 1
ATOM 827 C CA . GLU A 1 102 ? 9.542 -18.980 -28.620 1.00 93.31 102 GLU A CA 1
ATOM 828 C C . GLU A 1 102 ? 9.067 -18.052 -27.485 1.00 93.31 102 GLU A C 1
ATOM 830 O O . GLU A 1 102 ? 9.325 -18.324 -26.302 1.00 93.31 102 GLU A O 1
ATOM 835 N N . ASN A 1 103 ? 8.324 -17.002 -27.846 1.00 95.56 103 ASN A N 1
ATOM 836 C CA . ASN A 1 103 ? 7.747 -16.010 -26.944 1.00 95.56 103 ASN A CA 1
ATOM 837 C C . ASN A 1 103 ? 6.358 -16.418 -26.427 1.00 95.56 103 ASN A C 1
ATOM 839 O O . ASN A 1 103 ? 5.784 -15.720 -25.589 1.00 95.56 103 ASN A O 1
ATOM 843 N N . ILE A 1 104 ? 5.816 -17.545 -26.894 1.00 96.62 104 ILE A N 1
ATOM 844 C CA . ILE A 1 104 ? 4.541 -18.092 -26.432 1.00 96.62 104 ILE A CA 1
ATOM 845 C C . ILE A 1 104 ? 4.805 -19.086 -25.301 1.00 96.62 104 ILE A C 1
ATOM 847 O O . ILE A 1 104 ? 5.420 -20.135 -25.507 1.00 96.62 104 ILE A O 1
ATOM 851 N N . ASN A 1 105 ? 4.308 -18.783 -24.101 1.00 96.50 105 ASN A N 1
ATOM 852 C CA . ASN A 1 105 ? 4.438 -19.662 -22.941 1.00 96.50 105 ASN A CA 1
ATOM 853 C C . ASN A 1 105 ? 3.073 -20.125 -22.463 1.00 96.50 105 ASN A C 1
ATOM 855 O O . ASN A 1 105 ? 2.212 -19.322 -22.115 1.00 96.50 105 ASN A O 1
ATOM 859 N N . ILE A 1 106 ? 2.906 -21.446 -22.438 1.00 94.25 106 ILE A N 1
ATOM 860 C CA . ILE A 1 106 ? 1.704 -22.129 -21.968 1.00 94.25 106 ILE A CA 1
ATOM 861 C C . ILE A 1 106 ? 2.154 -23.285 -21.081 1.00 94.25 106 ILE A C 1
ATOM 863 O O . ILE A 1 106 ? 3.109 -23.990 -21.425 1.00 94.25 106 ILE A O 1
ATOM 867 N N . LEU A 1 107 ? 1.492 -23.445 -19.936 1.00 93.38 107 LEU A N 1
ATOM 868 C CA . LEU A 1 107 ? 1.746 -24.529 -18.992 1.00 93.38 107 LEU A CA 1
ATOM 869 C C . LEU A 1 107 ? 1.520 -25.888 -19.662 1.00 93.38 107 LEU A C 1
ATOM 871 O O . LEU A 1 107 ? 0.553 -26.081 -20.394 1.00 93.38 107 LEU A O 1
ATOM 875 N N . ASN A 1 108 ? 2.404 -26.854 -19.423 1.00 92.62 108 ASN A N 1
ATOM 876 C CA . ASN A 1 108 ? 2.251 -28.205 -19.956 1.00 92.62 108 ASN A CA 1
ATOM 877 C C . ASN A 1 108 ? 1.510 -29.115 -18.965 1.00 92.62 108 ASN A C 1
ATOM 879 O O . ASN A 1 108 ? 2.136 -29.854 -18.211 1.00 92.62 108 ASN A O 1
ATOM 883 N N . GLY A 1 109 ? 0.176 -29.143 -19.031 1.00 91.25 109 GLY A N 1
ATOM 884 C CA . GLY A 1 109 ? -0.666 -30.007 -18.185 1.00 91.25 109 GLY A CA 1
ATOM 885 C C . GLY A 1 109 ? -0.481 -31.527 -18.367 1.00 91.25 109 GLY A C 1
ATOM 886 O O . GLY A 1 109 ? -1.125 -32.309 -17.674 1.00 91.25 109 GLY A O 1
ATOM 887 N N . ASN A 1 110 ? 0.391 -31.957 -19.287 1.00 91.12 110 ASN A N 1
ATOM 888 C CA . ASN A 1 110 ? 0.779 -33.359 -19.491 1.00 91.12 110 ASN A CA 1
ATOM 889 C C . ASN A 1 110 ? 2.291 -33.573 -19.299 1.00 91.12 110 ASN A C 1
ATOM 891 O O . ASN A 1 110 ? 2.867 -34.478 -19.907 1.00 91.12 110 ASN A O 1
ATOM 895 N N . ALA A 1 111 ? 2.972 -32.692 -18.560 1.00 91.56 111 ALA A N 1
ATOM 896 C CA . ALA A 1 111 ? 4.369 -32.916 -18.209 1.00 91.56 111 ALA A CA 1
ATOM 897 C C . ALA A 1 111 ? 4.505 -34.193 -17.352 1.00 91.56 111 ALA A C 1
ATOM 899 O O . ALA A 1 111 ? 3.607 -34.474 -16.557 1.00 91.56 111 ALA A O 1
ATOM 900 N N . PRO A 1 112 ? 5.602 -34.964 -17.503 1.00 88.69 112 PRO A N 1
ATOM 901 C CA . PRO A 1 112 ? 5.861 -36.136 -16.663 1.00 88.69 112 PRO A CA 1
ATOM 902 C C . PRO A 1 112 ? 5.907 -35.788 -15.172 1.00 88.69 112 PRO A C 1
ATOM 904 O O . PRO A 1 112 ? 5.433 -36.563 -14.348 1.00 88.69 112 PRO A O 1
ATOM 907 N N . ASP A 1 113 ? 6.436 -34.603 -14.862 1.00 92.81 113 ASP A N 1
ATOM 908 C CA . ASP A 1 113 ? 6.437 -33.991 -13.541 1.00 92.81 113 ASP A CA 1
ATOM 909 C C . ASP A 1 113 ? 5.787 -32.600 -13.641 1.00 92.81 113 ASP A C 1
ATOM 911 O O . ASP A 1 113 ? 6.285 -31.691 -14.315 1.00 92.81 113 ASP A O 1
ATOM 915 N N . LEU A 1 114 ? 4.618 -32.458 -13.015 1.00 90.06 114 LEU A N 1
ATOM 916 C CA . LEU A 1 114 ? 3.847 -31.217 -13.037 1.00 90.06 114 LEU A CA 1
ATOM 917 C C . LEU A 1 114 ? 4.433 -30.148 -12.101 1.00 90.06 114 LEU A C 1
ATOM 919 O O . LEU A 1 114 ? 4.272 -28.958 -12.368 1.00 90.06 114 LEU A O 1
ATOM 923 N N . GLU A 1 115 ? 5.117 -30.543 -11.028 1.00 86.69 115 GLU A N 1
ATOM 924 C CA . GLU A 1 115 ? 5.748 -29.619 -10.078 1.00 86.69 115 GLU A CA 1
ATOM 925 C C . GLU A 1 115 ? 7.026 -29.023 -10.675 1.00 86.69 115 GLU A C 1
ATOM 927 O O . GLU A 1 115 ? 7.271 -27.812 -10.566 1.00 86.69 115 GLU A O 1
ATOM 932 N N . GLU A 1 116 ? 7.802 -29.846 -11.385 1.00 88.88 116 GLU A N 1
ATOM 933 C CA . GLU A 1 116 ? 8.935 -29.384 -12.185 1.00 88.88 116 GLU A CA 1
ATOM 934 C C . GLU A 1 116 ? 8.466 -28.435 -13.296 1.00 88.88 116 GLU A C 1
ATOM 936 O O . GLU A 1 116 ? 9.059 -27.371 -13.481 1.00 88.88 116 GLU A O 1
ATOM 941 N N . GLU A 1 117 ? 7.361 -28.745 -13.984 1.00 93.56 117 GLU A N 1
ATOM 942 C CA . GLU A 1 117 ? 6.777 -27.854 -14.994 1.00 93.56 117 GLU A CA 1
ATOM 943 C C . GLU A 1 117 ? 6.363 -26.503 -14.402 1.00 93.56 117 GLU A C 1
ATOM 945 O O . GLU A 1 117 ? 6.688 -25.464 -14.978 1.00 93.56 117 GLU A O 1
ATOM 950 N N . CYS A 1 118 ? 5.700 -26.482 -13.242 1.00 86.31 118 CYS A N 1
ATOM 951 C CA . CYS A 1 118 ? 5.364 -25.239 -12.546 1.00 86.31 118 CYS A CA 1
ATOM 952 C C . CYS A 1 118 ? 6.619 -24.433 -12.181 1.00 86.31 118 CYS A C 1
ATOM 954 O O . CYS A 1 118 ? 6.673 -23.220 -12.407 1.00 86.31 118 CYS A O 1
ATOM 956 N N . SER A 1 119 ? 7.652 -25.110 -11.678 1.00 82.25 119 SER A N 1
ATOM 957 C CA . SER A 1 119 ? 8.932 -24.496 -11.311 1.00 82.25 119 SER A CA 1
ATOM 958 C C . SER A 1 119 ? 9.676 -23.942 -12.528 1.00 82.25 119 SER A C 1
ATOM 960 O O . SER A 1 119 ? 10.235 -22.843 -12.464 1.00 82.25 119 SER A O 1
ATOM 962 N N . ARG A 1 120 ? 9.648 -24.663 -13.656 1.00 93.56 120 ARG A N 1
ATOM 963 C CA . ARG A 1 120 ? 10.187 -24.245 -14.958 1.00 93.56 120 ARG A CA 1
ATOM 964 C C . ARG A 1 120 ? 9.417 -23.052 -15.516 1.00 93.56 120 ARG A C 1
ATOM 966 O O . ARG A 1 120 ? 10.026 -22.135 -16.062 1.00 93.56 120 ARG A O 1
ATOM 973 N N . TYR A 1 121 ? 8.095 -23.047 -15.378 1.00 92.12 121 TYR A N 1
ATOM 974 C CA . TYR A 1 121 ? 7.242 -21.964 -15.853 1.00 92.12 121 TYR A CA 1
ATOM 975 C C . TYR A 1 121 ? 7.512 -20.671 -15.087 1.00 92.12 121 TYR A C 1
ATOM 977 O O . TYR A 1 121 ? 7.763 -19.636 -15.703 1.00 92.12 121 TYR A O 1
ATOM 985 N N . GLU A 1 122 ? 7.590 -20.751 -13.756 1.00 82.56 122 GLU A N 1
ATOM 986 C CA . GLU A 1 122 ? 8.067 -19.646 -12.925 1.00 82.56 122 GLU A CA 1
ATOM 987 C C . GLU A 1 122 ? 9.495 -19.269 -13.330 1.00 82.56 122 GLU A C 1
ATOM 989 O O . GLU A 1 122 ? 9.762 -18.114 -13.619 1.00 82.56 122 GLU A O 1
ATOM 994 N N . ALA A 1 123 ? 10.435 -20.213 -13.458 1.00 82.75 123 ALA A N 1
ATOM 995 C CA . ALA A 1 123 ? 11.785 -19.922 -13.961 1.00 82.75 123 ALA A CA 1
ATOM 996 C C . ALA A 1 123 ? 11.786 -19.098 -15.250 1.00 82.75 123 ALA A C 1
ATOM 998 O O . ALA A 1 123 ? 12.495 -18.098 -15.290 1.00 82.75 123 ALA A O 1
ATOM 999 N N . LYS A 1 124 ? 10.942 -19.434 -16.229 1.00 86.94 124 LYS A N 1
ATOM 1000 C CA . LYS A 1 124 ? 10.861 -18.714 -17.501 1.00 86.94 124 LYS A CA 1
ATOM 1001 C C . LYS A 1 124 ? 10.175 -17.353 -17.394 1.00 86.94 124 LYS A C 1
ATOM 1003 O O . LYS A 1 124 ? 10.724 -16.399 -17.935 1.00 86.94 124 LYS A O 1
ATOM 1008 N N . ILE A 1 125 ? 9.054 -17.223 -16.661 1.00 79.81 125 ILE A N 1
ATOM 1009 C CA . ILE A 1 125 ? 8.449 -15.906 -16.322 1.00 79.81 125 ILE A CA 1
ATOM 1010 C C . ILE A 1 125 ? 9.527 -14.982 -15.807 1.00 79.81 125 ILE A C 1
ATOM 1012 O O . ILE A 1 125 ? 9.564 -13.788 -16.117 1.00 79.81 125 ILE A O 1
ATOM 1016 N N . ARG A 1 126 ? 10.414 -15.569 -15.012 1.00 70.62 126 ARG A N 1
ATOM 1017 C CA . ARG A 1 126 ? 11.412 -14.812 -14.341 1.00 70.62 126 ARG A CA 1
ATOM 1018 C C . ARG A 1 126 ? 12.806 -14.707 -14.963 1.00 70.62 126 ARG A C 1
ATOM 1020 O O . ARG A 1 126 ? 13.550 -13.796 -14.632 1.00 70.62 126 ARG A O 1
ATOM 1027 N N . GLU A 1 127 ? 13.095 -15.493 -15.981 1.00 76.75 127 GLU A N 1
ATOM 1028 C CA . GLU A 1 127 ? 14.193 -15.246 -16.917 1.00 76.75 127 GLU A CA 1
ATOM 1029 C C . GLU A 1 127 ? 13.928 -14.002 -17.778 1.00 76.75 127 GLU A C 1
ATOM 1031 O O . GLU A 1 127 ? 14.849 -13.247 -18.073 1.00 76.75 127 GLU A O 1
ATOM 1036 N N . VAL A 1 128 ? 12.661 -13.746 -18.123 1.00 75.25 128 VAL A N 1
ATOM 1037 C CA . VAL A 1 128 ? 12.281 -12.658 -19.039 1.00 75.25 128 VAL A CA 1
ATOM 1038 C C . VAL A 1 128 ? 11.903 -11.337 -18.351 1.00 75.25 128 VAL A C 1
ATOM 1040 O O . VAL A 1 128 ? 11.367 -10.452 -19.009 1.00 75.25 128 VAL A O 1
ATOM 1043 N N . GLY A 1 129 ? 12.166 -11.170 -17.047 1.00 65.81 129 GLY A N 1
ATOM 1044 C CA . GLY A 1 129 ? 11.932 -9.899 -16.333 1.00 65.81 129 GLY A CA 1
ATOM 1045 C C . GLY A 1 129 ? 10.666 -9.816 -15.468 1.00 65.81 129 GLY A C 1
ATOM 1046 O O . GLY A 1 129 ? 10.464 -8.817 -14.769 1.00 65.81 129 GLY A O 1
ATOM 1047 N N . GLY A 1 130 ? 9.839 -10.865 -15.441 1.00 76.25 130 GLY A N 1
ATOM 1048 C CA . GLY A 1 130 ? 8.527 -10.848 -14.786 1.00 76.25 130 GLY A CA 1
ATOM 1049 C C . GLY A 1 130 ? 7.437 -10.201 -15.648 1.00 76.25 130 GLY A C 1
ATOM 1050 O O . GLY A 1 130 ? 7.702 -9.689 -16.727 1.00 76.25 130 GLY A O 1
ATOM 1051 N N . ILE A 1 131 ? 6.185 -10.255 -15.186 1.00 76.94 131 ILE A N 1
ATOM 1052 C CA . ILE A 1 131 ? 5.017 -9.828 -15.972 1.00 76.94 131 ILE A CA 1
ATOM 1053 C C . ILE A 1 131 ? 4.788 -8.311 -15.841 1.00 76.94 131 ILE A C 1
ATOM 1055 O O . ILE A 1 131 ? 4.655 -7.797 -14.730 1.00 76.94 131 ILE A O 1
ATOM 1059 N N . GLU A 1 132 ? 4.694 -7.599 -16.967 1.00 78.62 132 GLU A N 1
ATOM 1060 C CA . GLU A 1 132 ? 4.435 -6.147 -17.028 1.00 78.62 132 GLU A CA 1
ATOM 1061 C C . GLU A 1 132 ? 2.943 -5.810 -16.902 1.00 78.62 132 GLU A C 1
ATOM 1063 O O . 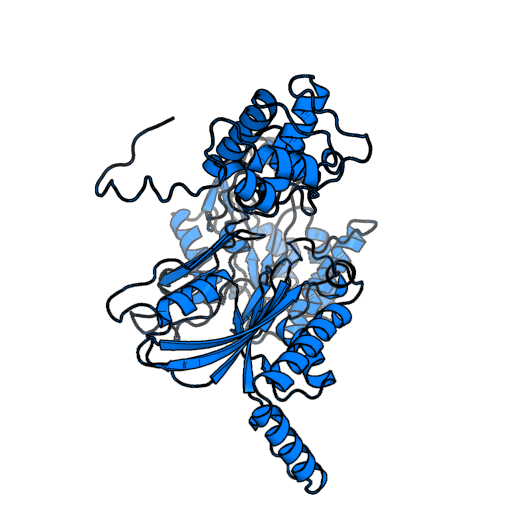GLU A 1 132 ? 2.551 -4.781 -16.333 1.00 78.62 132 GLU A O 1
ATOM 1068 N N . LEU A 1 133 ? 2.096 -6.684 -17.449 1.00 78.31 133 LEU A N 1
ATOM 1069 C CA . LEU A 1 133 ? 0.645 -6.568 -17.410 1.00 78.31 133 LEU A CA 1
ATOM 1070 C C . LEU A 1 133 ? 0.015 -7.960 -17.367 1.00 78.31 133 LEU A C 1
ATOM 1072 O O . LEU A 1 133 ? 0.237 -8.760 -18.267 1.00 78.31 133 LEU A O 1
ATOM 1076 N N . PHE A 1 134 ? -0.815 -8.226 -16.360 1.00 78.38 134 PHE A N 1
ATOM 1077 C CA . PHE A 1 134 ? -1.777 -9.324 -16.413 1.00 78.38 134 PHE A CA 1
ATOM 1078 C C . PHE A 1 134 ? -3.112 -8.784 -16.914 1.00 78.38 134 PHE A C 1
ATOM 1080 O O . PHE A 1 134 ? -3.704 -7.896 -16.296 1.00 78.38 134 PHE A O 1
ATOM 1087 N N . PHE A 1 135 ? -3.587 -9.333 -18.025 1.00 79.44 135 PHE A N 1
ATOM 1088 C CA . PHE A 1 135 ? -4.989 -9.264 -18.402 1.00 79.44 135 PHE A CA 1
ATOM 1089 C C . PHE A 1 135 ? -5.663 -10.535 -17.876 1.00 79.44 135 PHE A C 1
ATOM 1091 O O . PHE A 1 135 ? -5.139 -11.629 -18.052 1.00 79.44 135 PHE A O 1
ATOM 1098 N N . GLY A 1 136 ? -6.793 -10.400 -17.188 1.00 75.69 136 GLY A N 1
ATOM 1099 C CA . GLY A 1 136 ? -7.467 -11.517 -16.533 1.00 75.69 136 GLY A CA 1
ATOM 1100 C C . GLY A 1 136 ? -8.977 -11.338 -16.528 1.00 75.69 136 GLY A C 1
ATOM 1101 O O . GLY A 1 136 ? -9.470 -10.212 -16.483 1.00 75.69 136 GLY A O 1
ATOM 1102 N N . GLY A 1 137 ? -9.702 -12.454 -16.584 1.00 63.88 137 GLY A N 1
ATOM 1103 C CA . GLY A 1 137 ? -11.123 -12.496 -16.254 1.00 63.88 137 GLY A CA 1
ATOM 1104 C C . GLY A 1 137 ? -11.314 -12.777 -14.766 1.00 63.88 137 GLY A C 1
ATOM 1105 O O . GLY A 1 137 ? -10.484 -13.451 -14.157 1.00 63.88 137 GLY A O 1
ATOM 1106 N N . VAL A 1 138 ? -12.409 -12.268 -14.205 1.00 61.06 138 VAL A N 1
ATOM 1107 C CA . VAL A 1 138 ? -12.845 -12.582 -12.841 1.00 61.06 138 VAL A CA 1
ATOM 1108 C C . VAL A 1 138 ? -14.075 -13.480 -12.940 1.00 61.06 138 VAL A C 1
ATOM 1110 O O . VAL A 1 138 ? -15.025 -13.146 -13.655 1.00 61.06 138 VAL A O 1
ATOM 1113 N N . GLY A 1 139 ? -14.032 -14.635 -12.277 1.00 55.62 139 GLY A N 1
ATOM 1114 C CA . GLY A 1 139 ? -15.155 -15.562 -12.171 1.00 55.62 139 GLY A CA 1
ATOM 1115 C C . GLY A 1 139 ? -16.341 -14.953 -11.422 1.00 55.62 139 GLY A C 1
ATOM 1116 O O . GLY A 1 139 ? -16.199 -13.966 -10.706 1.00 55.62 139 GLY A O 1
ATOM 1117 N N . SER A 1 140 ? -17.531 -15.544 -11.555 1.00 50.97 140 SER A N 1
ATOM 1118 C CA . SER A 1 140 ? -18.737 -15.079 -10.842 1.00 50.97 140 SER A CA 1
ATOM 1119 C C . SER A 1 140 ? -18.626 -15.161 -9.313 1.00 50.97 140 SER A C 1
ATOM 1121 O O . SER A 1 140 ? -19.377 -14.502 -8.606 1.00 50.97 140 SER A O 1
ATOM 1123 N N . ASP A 1 141 ? -17.703 -15.978 -8.820 1.00 47.62 141 ASP A N 1
ATOM 1124 C CA . ASP A 1 141 ? -17.308 -16.161 -7.420 1.00 47.62 141 ASP A CA 1
ATOM 1125 C C . ASP A 1 141 ? -16.044 -15.353 -7.045 1.00 47.62 141 ASP A C 1
ATOM 1127 O O . ASP A 1 141 ? -15.543 -15.482 -5.933 1.00 47.62 141 ASP A O 1
ATOM 1131 N N . GLY A 1 142 ? -15.503 -14.536 -7.956 1.00 45.34 142 GLY A N 1
ATOM 1132 C CA . GLY A 1 142 ? -14.295 -13.741 -7.730 1.00 45.34 142 GLY A CA 1
ATOM 1133 C C . GLY A 1 142 ? -12.969 -14.432 -8.066 1.00 45.34 142 GLY A C 1
ATOM 1134 O O . GLY A 1 142 ? -11.922 -13.809 -7.881 1.00 45.34 142 GLY A O 1
ATOM 1135 N N . HIS A 1 143 ? -12.965 -15.673 -8.574 1.00 56.69 143 HIS A N 1
ATOM 1136 C CA . HIS A 1 143 ? -11.712 -16.363 -8.908 1.00 56.69 143 HIS A CA 1
ATOM 1137 C C . HIS A 1 143 ? -10.945 -15.690 -10.056 1.00 56.69 143 HIS A C 1
ATOM 1139 O O . HIS A 1 143 ? -11.535 -15.096 -10.961 1.00 56.69 143 HIS A O 1
ATOM 1145 N N . VAL A 1 144 ? -9.618 -15.837 -10.056 1.00 60.00 144 VAL A N 1
ATOM 1146 C CA . VAL A 1 144 ? -8.734 -15.388 -11.146 1.00 60.00 144 VAL A CA 1
ATOM 1147 C C . VAL A 1 144 ? -7.896 -16.572 -11.624 1.00 60.00 144 VAL A C 1
ATOM 1149 O O . VAL A 1 144 ? -7.149 -17.160 -10.837 1.00 60.00 144 VAL A O 1
ATOM 1152 N N . ALA A 1 145 ? -7.998 -16.913 -12.915 1.00 78.88 145 ALA A N 1
ATOM 1153 C CA . ALA A 1 145 ? -7.558 -18.218 -13.435 1.00 78.88 145 ALA A CA 1
ATOM 1154 C C . ALA A 1 145 ? -8.200 -19.359 -12.620 1.00 78.88 145 ALA A C 1
ATOM 1156 O O . ALA A 1 145 ? -9.345 -19.224 -12.199 1.00 78.88 145 ALA A O 1
ATOM 1157 N N . PHE A 1 146 ? -7.487 -20.445 -12.311 1.00 78.38 146 PHE A N 1
ATOM 1158 C CA . PHE A 1 146 ? -7.997 -21.465 -11.381 1.00 78.38 146 PHE A CA 1
ATOM 1159 C C . PHE A 1 146 ? -7.687 -21.164 -9.902 1.00 78.38 146 PHE A C 1
ATOM 1161 O O . PHE A 1 146 ? -7.754 -22.058 -9.055 1.00 78.38 146 PHE A O 1
ATOM 1168 N N . ASN A 1 147 ? -7.351 -19.915 -9.550 1.00 70.44 147 ASN A N 1
ATOM 1169 C CA . ASN A 1 147 ? -7.266 -19.500 -8.148 1.00 70.44 147 ASN A CA 1
ATOM 1170 C C . ASN A 1 147 ? -8.659 -19.157 -7.625 1.00 70.44 147 ASN A C 1
ATOM 1172 O O . ASN A 1 147 ? -9.090 -18.007 -7.668 1.00 70.44 147 ASN A O 1
ATOM 1176 N N . GLU A 1 148 ? -9.343 -20.182 -7.134 1.00 65.50 148 GLU A N 1
ATOM 1177 C CA . GLU A 1 148 ? -10.617 -20.061 -6.423 1.00 65.50 148 GLU A CA 1
ATOM 1178 C C . GLU A 1 148 ? -10.456 -19.258 -5.117 1.00 65.50 148 GLU A C 1
ATOM 1180 O O . GLU A 1 148 ? -9.346 -19.249 -4.558 1.00 65.50 148 GLU A O 1
ATOM 1185 N N . PRO A 1 149 ? -11.533 -18.624 -4.611 1.00 49.41 149 PRO A N 1
ATOM 1186 C CA . PRO A 1 149 ? -11.553 -18.006 -3.282 1.00 49.41 149 PRO A CA 1
ATOM 1187 C C . PRO A 1 149 ? -10.997 -18.956 -2.205 1.00 49.41 149 PRO A C 1
ATOM 1189 O O . PRO A 1 149 ? -11.289 -20.153 -2.231 1.00 49.41 149 PRO A O 1
ATOM 1192 N N . GLY A 1 150 ? -10.136 -18.449 -1.313 1.00 44.53 150 GLY A N 1
ATOM 1193 C CA . GLY A 1 150 ? -9.358 -19.258 -0.355 1.00 44.53 150 GLY A CA 1
ATOM 1194 C C . GLY A 1 150 ? -8.032 -19.823 -0.903 1.00 44.53 150 GLY A C 1
ATOM 1195 O O . GLY A 1 150 ? -7.343 -20.606 -0.250 1.00 44.53 150 GLY A O 1
ATOM 1196 N N . SER A 1 151 ? -7.625 -19.468 -2.128 1.00 47.41 151 SER A N 1
ATOM 1197 C CA . SER A 1 151 ? -6.282 -19.793 -2.633 1.00 47.41 151 SER A CA 1
ATOM 1198 C C . SER A 1 151 ? -5.206 -18.951 -1.938 1.00 47.41 151 SER A C 1
ATOM 1200 O O . SER A 1 151 ? -5.264 -17.727 -1.972 1.00 47.41 151 SER A O 1
ATOM 1202 N N . SER A 1 152 ? -4.165 -19.598 -1.393 1.00 45.97 152 SER A N 1
ATOM 1203 C CA . SER A 1 152 ? -3.064 -18.919 -0.685 1.00 45.97 152 SER A CA 1
ATOM 1204 C C . SER A 1 152 ? -2.491 -17.715 -1.450 1.00 45.97 152 SER A C 1
ATOM 1206 O O . SER A 1 152 ? -2.045 -17.845 -2.594 1.00 45.97 152 SER A O 1
ATOM 1208 N N . LEU A 1 153 ? -2.407 -16.560 -0.782 1.00 48.03 153 LEU A N 1
ATOM 1209 C CA . LEU A 1 153 ? -1.803 -15.330 -1.314 1.00 48.03 153 LEU A CA 1
ATOM 1210 C C . LEU A 1 153 ? -0.289 -15.450 -1.567 1.00 48.03 153 LEU A C 1
ATOM 1212 O O . LEU A 1 153 ? 0.256 -14.685 -2.357 1.00 48.03 153 LEU A O 1
ATOM 1216 N N . ALA A 1 154 ? 0.375 -16.421 -0.929 1.00 45.22 154 ALA A N 1
ATOM 1217 C CA . ALA A 1 154 ? 1.782 -16.768 -1.150 1.00 45.22 154 ALA A CA 1
ATOM 1218 C C . ALA A 1 154 ? 1.966 -17.839 -2.245 1.00 45.22 154 ALA A C 1
ATOM 1220 O O . ALA A 1 154 ? 3.082 -18.288 -2.506 1.00 45.22 154 ALA A O 1
ATOM 1221 N N . SER A 1 155 ? 0.879 -18.289 -2.883 1.00 57.34 155 SER A N 1
ATOM 1222 C CA . SER A 1 155 ? 0.968 -19.334 -3.899 1.00 57.34 155 SER A CA 1
ATOM 1223 C C . SER A 1 155 ? 1.737 -18.856 -5.129 1.00 57.34 155 SER A C 1
ATOM 1225 O O . SER A 1 155 ? 1.492 -17.775 -5.670 1.00 57.34 155 SER A O 1
ATOM 1227 N N . ARG A 1 156 ? 2.650 -19.710 -5.592 1.00 78.69 156 ARG A N 1
ATOM 1228 C CA . ARG A 1 156 ? 3.265 -19.649 -6.923 1.00 78.69 156 ARG A CA 1
ATOM 1229 C C . ARG A 1 156 ? 2.489 -20.534 -7.895 1.00 78.69 156 ARG A C 1
ATOM 1231 O O . ARG A 1 156 ? 1.490 -21.153 -7.507 1.00 78.69 156 ARG A O 1
ATOM 1238 N N . THR A 1 157 ? 2.920 -20.560 -9.157 1.00 82.88 157 THR A N 1
ATOM 1239 C CA . THR A 1 157 ? 2.375 -21.491 -10.150 1.00 82.88 157 THR A CA 1
ATOM 1240 C C . THR A 1 157 ? 2.376 -22.908 -9.585 1.00 82.88 157 THR A C 1
ATOM 1242 O O . THR A 1 157 ? 3.391 -23.354 -9.053 1.00 82.88 157 THR A O 1
ATOM 1245 N N . ARG A 1 158 ? 1.226 -23.585 -9.631 1.00 86.38 158 ARG A N 1
ATOM 1246 C CA . ARG A 1 158 ? 1.026 -24.879 -8.963 1.00 86.38 158 ARG A CA 1
ATOM 1247 C C . ARG A 1 158 ? -0.044 -25.719 -9.642 1.00 86.38 158 ARG A C 1
ATOM 1249 O O . ARG A 1 158 ? -0.890 -25.197 -10.371 1.00 86.38 158 ARG A O 1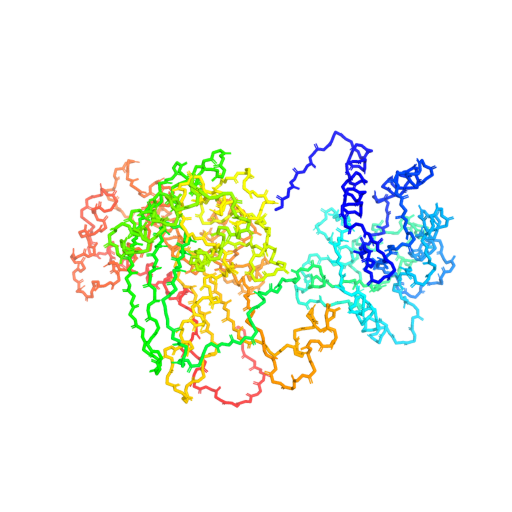
ATOM 1256 N N . VAL A 1 159 ? -0.048 -27.005 -9.306 1.00 88.00 159 VAL A N 1
ATOM 1257 C CA . VAL A 1 159 ? -1.189 -27.891 -9.544 1.00 88.00 159 VAL A CA 1
ATOM 1258 C C . VAL A 1 159 ? -2.318 -27.515 -8.586 1.00 88.00 159 VAL A C 1
ATOM 1260 O O . VAL A 1 159 ? -2.102 -27.326 -7.388 1.00 88.00 159 VAL A O 1
ATOM 1263 N N . LYS A 1 160 ? -3.535 -27.405 -9.106 1.00 85.25 160 LYS A N 1
ATOM 1264 C CA . LYS A 1 160 ? -4.737 -27.076 -8.346 1.00 85.25 160 LYS A CA 1
ATOM 1265 C C . LYS A 1 160 ? -5.853 -28.048 -8.702 1.00 85.25 160 LYS A C 1
ATOM 1267 O O . LYS A 1 160 ? -6.163 -28.256 -9.874 1.00 85.25 160 LYS A O 1
ATOM 1272 N N . THR A 1 161 ? -6.466 -28.625 -7.676 1.00 83.50 161 THR A N 1
ATOM 1273 C CA . THR A 1 161 ? -7.721 -29.371 -7.804 1.00 83.50 161 THR A CA 1
ATOM 1274 C C . THR A 1 161 ? -8.856 -28.391 -8.054 1.00 83.50 161 THR A C 1
ATOM 1276 O O . THR A 1 161 ? -8.993 -27.416 -7.316 1.00 83.50 161 THR A O 1
ATOM 1279 N N . LEU A 1 162 ? -9.642 -28.648 -9.096 1.00 81.62 162 LEU A N 1
ATOM 1280 C CA . LEU A 1 162 ? -10.798 -27.839 -9.458 1.00 81.62 162 LEU A CA 1
ATOM 1281 C C . LEU A 1 162 ? -11.968 -28.169 -8.537 1.00 81.62 162 LEU A C 1
ATOM 1283 O O . LEU A 1 162 ? -12.271 -29.346 -8.316 1.00 81.62 162 LEU A O 1
ATOM 1287 N N . ASN A 1 163 ? -12.654 -27.146 -8.042 1.00 74.81 163 ASN A N 1
ATOM 1288 C CA . ASN A 1 163 ? -13.864 -27.343 -7.264 1.00 74.81 163 ASN A CA 1
ATOM 1289 C C . ASN A 1 163 ? -15.005 -27.880 -8.142 1.00 74.81 163 ASN A C 1
ATOM 1291 O O . ASN A 1 163 ? -15.042 -27.701 -9.366 1.00 74.81 163 ASN A O 1
ATOM 1295 N N . MET A 1 164 ? -15.970 -28.546 -7.512 1.00 76.81 164 MET A N 1
ATOM 1296 C CA . MET A 1 164 ? -17.070 -29.205 -8.219 1.00 76.81 164 MET A CA 1
ATOM 1297 C C . MET A 1 164 ? -17.949 -28.222 -8.995 1.00 76.81 164 MET A C 1
ATOM 1299 O O . MET A 1 164 ? -18.504 -28.595 -10.028 1.00 76.81 164 MET A O 1
ATOM 1303 N N . ASP A 1 165 ? -18.044 -26.970 -8.557 1.00 70.62 165 ASP A N 1
ATOM 1304 C CA . ASP A 1 165 ? -18.797 -25.941 -9.276 1.00 70.62 165 ASP A CA 1
ATOM 1305 C C . ASP A 1 165 ? -18.066 -25.475 -10.541 1.00 70.62 165 ASP A C 1
ATOM 1307 O O . ASP A 1 165 ? -18.688 -25.379 -11.600 1.00 70.62 165 ASP A O 1
ATOM 1311 N N . THR A 1 166 ? -16.736 -25.342 -10.490 1.00 73.50 166 THR A N 1
ATOM 1312 C CA . THR A 1 166 ? -15.873 -25.126 -11.664 1.00 73.50 166 THR A CA 1
ATOM 1313 C C . THR A 1 166 ? -16.010 -26.280 -12.664 1.00 73.50 166 THR A C 1
ATOM 1315 O O . THR A 1 166 ? -16.155 -26.067 -13.871 1.00 73.50 166 THR A O 1
ATOM 1318 N N . VAL A 1 167 ? -16.037 -27.522 -12.170 1.00 79.81 167 VAL A N 1
ATOM 1319 C CA . VAL A 1 167 ? -16.251 -28.733 -12.981 1.00 79.81 167 VAL A CA 1
ATOM 1320 C C . VAL A 1 167 ? -17.640 -28.730 -13.634 1.00 79.81 167 VAL A C 1
ATOM 1322 O O . VAL A 1 167 ? -17.764 -28.971 -14.837 1.00 79.81 167 VAL A O 1
ATOM 1325 N N . ARG A 1 168 ? -18.698 -28.411 -12.880 1.00 79.00 168 ARG A N 1
ATOM 1326 C CA . ARG A 1 168 ? -20.072 -28.309 -13.402 1.00 79.00 168 ARG A CA 1
ATOM 1327 C C . ARG A 1 168 ? -20.199 -27.217 -14.456 1.00 79.00 168 ARG A C 1
ATOM 1329 O O . ARG A 1 168 ? -20.728 -27.491 -15.533 1.00 79.00 168 ARG A O 1
ATOM 1336 N N . ALA A 1 169 ? -19.678 -26.023 -14.187 1.00 71.50 169 ALA A N 1
ATOM 1337 C CA . ALA A 1 169 ? -19.722 -24.893 -15.111 1.00 71.50 169 ALA A CA 1
ATOM 1338 C C . ALA A 1 169 ? -18.993 -25.199 -16.428 1.00 71.50 169 ALA A C 1
ATOM 1340 O O . ALA A 1 169 ? -19.470 -24.830 -17.504 1.00 71.50 169 ALA A O 1
ATOM 1341 N N . ASN A 1 170 ? -17.876 -25.927 -16.356 1.00 81.12 170 ASN A N 1
ATOM 1342 C CA . ASN A 1 170 ? -17.084 -26.285 -17.528 1.00 81.12 170 ASN A CA 1
ATOM 1343 C C . ASN A 1 170 ? -17.603 -27.520 -18.275 1.00 81.12 170 ASN A C 1
ATOM 1345 O O . ASN A 1 170 ? -17.263 -27.684 -19.443 1.00 81.12 170 ASN A O 1
ATOM 1349 N N . SER A 1 171 ? -18.482 -28.340 -17.688 1.00 84.31 171 SER A N 1
ATOM 1350 C CA . SER A 1 171 ? -19.052 -29.533 -18.347 1.00 84.31 171 SER A CA 1
ATOM 1351 C C . SER A 1 171 ? -19.691 -29.239 -19.709 1.00 84.31 171 SER A C 1
ATOM 1353 O O . SER A 1 171 ? -19.588 -30.054 -20.627 1.00 84.31 171 SER A O 1
ATOM 1355 N N . ARG A 1 172 ? -20.249 -28.033 -19.894 1.00 81.19 172 ARG A N 1
ATOM 1356 C CA . ARG A 1 172 ? -20.778 -27.545 -21.181 1.00 81.19 172 ARG A CA 1
ATOM 1357 C C . ARG A 1 172 ? -19.754 -27.590 -22.322 1.00 81.19 172 ARG A C 1
ATOM 1359 O O . ARG A 1 172 ? -20.134 -27.767 -23.473 1.00 81.19 172 ARG A O 1
ATOM 1366 N N . PHE A 1 173 ? -18.466 -27.467 -22.005 1.00 80.94 173 PHE A N 1
ATOM 1367 C CA . PHE A 1 173 ? -17.358 -27.517 -22.959 1.00 80.94 173 PHE A CA 1
ATOM 1368 C C . PHE A 1 173 ? -16.824 -28.940 -23.199 1.00 80.94 173 PHE A C 1
ATOM 1370 O O . PHE A 1 173 ? -16.110 -29.170 -24.175 1.00 80.94 173 PHE A O 1
ATOM 1377 N N . PHE A 1 174 ? -17.209 -29.901 -22.353 1.00 84.50 174 PHE A N 1
ATOM 1378 C CA . PHE A 1 174 ? -16.787 -31.307 -22.388 1.00 84.50 174 PHE A CA 1
ATOM 1379 C C . PHE A 1 174 ? -17.970 -32.256 -22.672 1.00 84.50 174 PHE A C 1
ATOM 1381 O O . PHE A 1 174 ? -18.106 -33.332 -22.084 1.00 84.50 174 PHE A O 1
ATOM 1388 N N . GLY A 1 175 ? -18.858 -31.846 -23.584 1.00 81.06 175 GLY A N 1
ATOM 1389 C CA . GLY A 1 175 ? -19.992 -32.664 -24.034 1.00 81.06 175 GLY A CA 1
ATOM 1390 C C . GLY A 1 175 ? -21.125 -32.797 -23.011 1.00 81.06 175 GLY A C 1
ATOM 1391 O O . GLY A 1 175 ? -21.886 -33.756 -23.071 1.00 81.06 175 GLY A O 1
ATOM 1392 N N . GLY A 1 176 ? -21.228 -31.867 -22.058 1.00 81.19 176 GLY A N 1
ATOM 1393 C CA . GLY A 1 176 ? -22.299 -31.819 -21.056 1.00 81.19 176 GLY A CA 1
ATOM 1394 C C . GLY A 1 176 ? -22.125 -32.780 -19.877 1.00 81.19 176 GLY A C 1
ATOM 1395 O O . GLY A 1 176 ? -23.022 -32.879 -19.046 1.00 81.19 176 GLY A O 1
ATOM 1396 N N . SER A 1 177 ? -20.989 -33.479 -19.776 1.00 84.00 177 SER A N 1
ATOM 1397 C CA . SER A 1 177 ? -20.717 -34.432 -18.695 1.00 84.00 177 SER A CA 1
ATOM 1398 C C . SER A 1 177 ? -19.595 -33.942 -17.787 1.00 84.00 177 SER A C 1
ATOM 1400 O O . SER A 1 177 ? -18.477 -33.698 -18.239 1.00 84.00 177 SER A O 1
ATOM 1402 N N . ILE A 1 178 ? -19.867 -33.873 -16.482 1.00 83.81 178 ILE A N 1
ATOM 1403 C CA . ILE A 1 178 ? -18.864 -33.551 -15.453 1.00 83.81 178 ILE A CA 1
ATOM 1404 C C . ILE A 1 178 ? -17.731 -34.584 -15.382 1.00 83.81 178 ILE A C 1
ATOM 1406 O O . ILE A 1 178 ? -16.642 -34.264 -14.921 1.00 83.81 178 ILE A O 1
ATOM 1410 N N . HIS A 1 179 ? -17.971 -35.816 -15.846 1.00 85.69 179 HIS A N 1
ATOM 1411 C CA . HIS A 1 179 ? -16.971 -36.886 -15.839 1.00 85.69 179 HIS A CA 1
ATOM 1412 C C . HIS A 1 179 ? -15.887 -36.690 -16.900 1.00 85.69 179 HIS A C 1
ATOM 1414 O O . HIS A 1 179 ? -14.802 -37.247 -16.767 1.00 85.69 179 HIS A O 1
ATOM 1420 N N . ASN A 1 180 ? -16.175 -35.890 -17.927 1.00 83.94 180 ASN A N 1
ATOM 1421 C CA . ASN A 1 180 ? -15.243 -35.599 -19.012 1.00 83.94 180 ASN A CA 1
ATOM 1422 C C . ASN A 1 180 ? -14.368 -34.372 -18.716 1.00 83.94 180 ASN A C 1
ATOM 1424 O O . ASN A 1 180 ? -13.454 -34.078 -19.481 1.00 83.94 180 ASN A O 1
ATOM 1428 N N . VAL A 1 181 ? -14.662 -33.639 -17.638 1.00 85.50 181 VAL A N 1
ATOM 1429 C CA . VAL A 1 181 ? -13.906 -32.453 -17.237 1.00 85.50 181 VAL A CA 1
ATOM 1430 C C . VAL A 1 181 ? -12.720 -32.891 -16.374 1.00 85.50 181 VAL A C 1
ATOM 1432 O O . VAL A 1 181 ? -12.911 -33.641 -15.410 1.00 85.50 181 VAL A O 1
ATOM 1435 N N . PRO A 1 182 ? -11.498 -32.422 -16.667 1.00 87.62 182 PRO A N 1
ATOM 1436 C CA . PRO A 1 182 ? -10.343 -32.668 -15.813 1.00 87.62 182 PRO A CA 1
ATOM 1437 C C . PRO A 1 182 ? -10.581 -32.188 -14.382 1.00 87.62 182 PRO A C 1
ATOM 1439 O O . PRO A 1 182 ? -11.169 -31.134 -14.163 1.00 87.62 182 PRO A O 1
ATOM 1442 N N . ARG A 1 183 ? -10.105 -32.950 -13.393 1.00 86.88 183 ARG A N 1
ATOM 1443 C CA . ARG A 1 183 ? -10.252 -32.592 -11.968 1.00 86.88 183 ARG A CA 1
ATOM 1444 C C . ARG A 1 183 ? -9.135 -31.700 -11.444 1.00 86.88 183 ARG A C 1
ATOM 1446 O O . ARG A 1 183 ? -9.253 -31.155 -10.353 1.00 86.88 183 ARG A O 1
ATOM 1453 N N . THR A 1 184 ? -8.060 -31.560 -12.206 1.00 89.38 184 THR A N 1
ATOM 1454 C CA . THR A 1 184 ? -6.874 -30.794 -11.836 1.00 89.38 184 THR A CA 1
ATOM 1455 C C . THR A 1 184 ? -6.427 -29.919 -13.002 1.00 89.38 184 THR A C 1
ATOM 1457 O O . THR A 1 184 ? -6.594 -30.273 -14.175 1.00 89.38 184 THR A O 1
ATOM 1460 N N . ALA A 1 185 ? -5.840 -28.776 -12.680 1.00 90.56 185 ALA A N 1
ATOM 1461 C CA . ALA A 1 185 ? -5.262 -27.838 -13.629 1.00 90.56 185 ALA A CA 1
ATOM 1462 C C . ALA A 1 185 ? -3.945 -27.280 -13.084 1.00 90.56 185 ALA A C 1
ATOM 1464 O O . ALA A 1 185 ? -3.699 -27.302 -11.879 1.00 90.56 185 ALA A O 1
ATOM 1465 N N . LEU A 1 186 ? -3.103 -26.771 -13.972 1.00 91.50 186 LEU A N 1
ATOM 1466 C CA . LEU A 1 186 ? -1.987 -25.909 -13.613 1.00 91.50 186 LEU A CA 1
ATOM 1467 C C . LEU A 1 186 ? -2.481 -24.464 -13.645 1.00 91.50 186 LEU A C 1
ATOM 1469 O O . LEU A 1 186 ? -3.199 -24.084 -14.568 1.00 91.50 186 LEU A O 1
ATOM 1473 N N . THR A 1 187 ? -2.102 -23.661 -12.656 1.00 88.56 187 THR A N 1
ATOM 1474 C CA . THR A 1 187 ? -2.476 -22.242 -12.585 1.00 88.56 187 THR A CA 1
ATOM 1475 C C . THR A 1 187 ? -1.333 -21.415 -12.040 1.00 88.56 187 THR A C 1
ATOM 1477 O O . THR A 1 187 ? -0.660 -21.843 -11.101 1.00 88.56 187 THR A O 1
ATOM 1480 N N . VAL A 1 188 ? -1.142 -20.215 -12.585 1.00 83.62 188 VAL A N 1
ATOM 1481 C CA . VAL A 1 188 ? -0.269 -19.193 -12.000 1.00 83.62 188 VAL A CA 1
ATOM 1482 C C . VAL A 1 188 ? -0.793 -18.840 -10.609 1.00 83.62 188 VAL A C 1
ATOM 1484 O O . VAL A 1 188 ? -2.004 -18.755 -10.405 1.00 83.62 188 VAL A O 1
ATOM 1487 N N . GLY A 1 189 ? 0.106 -18.685 -9.640 1.00 76.75 189 GLY A N 1
ATOM 1488 C CA . GLY A 1 189 ? -0.265 -18.427 -8.250 1.00 76.75 189 GLY A CA 1
ATOM 1489 C C . GLY A 1 189 ? -0.572 -16.962 -7.952 1.00 76.75 189 GLY A C 1
ATOM 1490 O O . GLY A 1 189 ? -0.135 -16.058 -8.666 1.00 76.75 189 GLY A O 1
ATOM 1491 N N . VAL A 1 190 ? -1.305 -16.723 -6.864 1.00 62.78 190 VAL A N 1
ATOM 1492 C CA . VAL A 1 190 ? -1.749 -15.378 -6.470 1.00 62.78 190 VAL A CA 1
ATOM 1493 C C . VAL A 1 190 ? -0.556 -14.469 -6.146 1.00 62.78 190 VAL A C 1
ATOM 1495 O O . VAL A 1 190 ? -0.569 -13.293 -6.498 1.00 62.78 190 VAL A O 1
ATOM 1498 N N . GLN A 1 191 ? 0.537 -14.999 -5.588 1.00 59.09 191 GLN A N 1
ATOM 1499 C CA . GLN A 1 191 ? 1.736 -14.197 -5.323 1.00 59.09 191 GLN A CA 1
ATOM 1500 C C . GLN A 1 191 ? 2.419 -13.726 -6.611 1.00 59.09 191 GLN A C 1
ATOM 1502 O O . GLN A 1 191 ? 2.881 -12.586 -6.699 1.00 59.09 191 GLN A O 1
ATOM 1507 N N . THR A 1 192 ? 2.455 -14.585 -7.633 1.00 58.81 192 THR A N 1
ATOM 1508 C CA . THR A 1 192 ? 2.983 -14.246 -8.965 1.00 58.81 192 THR A CA 1
ATOM 1509 C C . THR A 1 192 ? 2.169 -13.118 -9.616 1.00 58.81 192 THR A C 1
ATOM 1511 O O . THR A 1 192 ? 2.702 -12.369 -10.431 1.00 58.81 192 THR A O 1
ATOM 1514 N N . ILE A 1 193 ? 0.919 -12.922 -9.180 1.00 59.91 193 ILE A N 1
ATOM 1515 C CA . ILE A 1 193 ? 0.048 -11.814 -9.585 1.00 59.91 193 ILE A CA 1
ATOM 1516 C C . ILE A 1 193 ? 0.307 -10.521 -8.756 1.00 59.91 193 ILE A C 1
ATOM 1518 O O . ILE A 1 193 ? 0.005 -9.437 -9.256 1.00 59.91 193 ILE A O 1
ATOM 1522 N N . MET A 1 194 ? 0.891 -10.571 -7.539 1.00 49.00 194 MET A N 1
ATOM 1523 C CA . MET A 1 194 ? 0.823 -9.467 -6.540 1.00 49.00 194 MET A CA 1
ATOM 1524 C C . MET A 1 194 ? 2.131 -8.763 -6.056 1.00 49.00 194 MET A C 1
ATOM 1526 O O . MET A 1 194 ? 2.035 -7.682 -5.479 1.00 49.00 194 MET A O 1
ATOM 1530 N N . ASP A 1 195 ? 3.349 -9.292 -6.223 1.00 49.94 195 ASP A N 1
ATOM 1531 C CA . ASP A 1 195 ? 4.569 -8.808 -5.508 1.00 49.94 195 ASP A CA 1
ATOM 1532 C C . ASP A 1 195 ? 5.134 -7.375 -5.866 1.00 49.94 195 ASP A C 1
ATOM 1534 O O . ASP A 1 195 ? 5.412 -7.102 -7.034 1.00 49.94 195 ASP A O 1
ATOM 1538 N N . ILE A 1 196 ? 5.492 -6.502 -4.872 1.00 50.69 196 ILE A N 1
ATOM 1539 C CA . ILE A 1 196 ? 6.132 -5.141 -5.057 1.00 50.69 196 ILE A CA 1
ATOM 1540 C C . ILE A 1 196 ? 7.509 -4.961 -4.323 1.00 50.69 196 ILE A C 1
ATOM 1542 O O . ILE A 1 196 ? 7.578 -5.186 -3.115 1.00 50.69 196 ILE A O 1
ATOM 1546 N N . PRO A 1 197 ? 8.639 -4.606 -4.984 1.00 54.81 197 PRO A N 1
ATOM 1547 C CA . PRO A 1 197 ? 9.963 -4.304 -4.365 1.00 54.81 197 PRO A CA 1
ATOM 1548 C C . PRO A 1 197 ? 10.157 -2.844 -3.863 1.00 54.81 197 PRO A C 1
ATOM 1550 O O . PRO A 1 197 ? 9.613 -1.937 -4.478 1.00 54.81 197 PRO A O 1
ATOM 1553 N N . SER A 1 198 ? 10.981 -2.595 -2.817 1.00 50.78 198 SER A N 1
ATOM 1554 C CA . SER A 1 198 ? 11.247 -1.236 -2.253 1.00 50.78 198 SER A CA 1
ATOM 1555 C C . SER A 1 198 ? 12.544 -0.543 -2.718 1.00 50.78 198 SER A C 1
ATOM 1557 O O . SER A 1 198 ? 12.708 0.655 -2.517 1.00 50.78 198 SER A O 1
ATOM 1559 N N . PHE A 1 199 ? 13.486 -1.286 -3.310 1.00 57.38 199 PHE A N 1
ATOM 1560 C CA . PHE A 1 199 ? 14.788 -0.798 -3.803 1.00 57.38 199 PHE A CA 1
ATOM 1561 C C . PHE A 1 199 ? 15.792 -0.276 -2.749 1.00 57.38 199 PHE A C 1
ATOM 1563 O O . PHE A 1 199 ? 16.847 0.235 -3.126 1.00 57.38 199 PHE A O 1
ATOM 1570 N N . VAL A 1 200 ? 15.554 -0.464 -1.443 1.00 55.78 200 VAL A N 1
ATOM 1571 C CA . VAL A 1 200 ? 16.564 -0.210 -0.389 1.00 55.78 200 VAL A CA 1
ATOM 1572 C C . VAL A 1 200 ? 17.400 -1.471 -0.148 1.00 55.78 200 VAL A C 1
ATOM 1574 O O . VAL A 1 200 ? 16.939 -2.401 0.510 1.00 55.78 200 VAL A O 1
ATOM 1577 N N . THR A 1 201 ? 18.631 -1.517 -0.664 1.00 57.22 201 THR A N 1
ATOM 1578 C CA . THR A 1 201 ? 19.477 -2.734 -0.683 1.00 57.22 201 THR A CA 1
ATOM 1579 C C . THR A 1 201 ? 20.508 -2.835 0.448 1.00 57.22 201 THR A C 1
ATOM 1581 O O . THR A 1 201 ? 21.263 -3.803 0.551 1.00 57.22 201 THR A O 1
ATOM 1584 N N . ARG A 1 202 ? 20.578 -1.830 1.324 1.00 62.72 202 ARG A N 1
ATOM 1585 C CA . ARG A 1 202 ? 21.466 -1.841 2.490 1.00 62.72 202 ARG A CA 1
ATOM 1586 C C . ARG A 1 202 ? 20.871 -0.997 3.605 1.00 62.72 202 ARG A C 1
ATOM 1588 O O . ARG A 1 202 ? 20.355 0.087 3.347 1.00 62.72 202 ARG A O 1
ATOM 1595 N N . LEU A 1 203 ? 20.970 -1.488 4.838 1.00 70.44 203 LEU A N 1
ATOM 1596 C CA . LEU A 1 203 ? 20.684 -0.669 6.011 1.00 70.44 203 LEU A CA 1
ATOM 1597 C C . LEU A 1 203 ? 21.896 0.193 6.371 1.00 70.44 203 LEU A C 1
ATOM 1599 O O . LEU A 1 203 ? 23.031 -0.261 6.203 1.00 70.44 203 LEU A O 1
ATOM 1603 N N . PRO A 1 204 ? 21.670 1.410 6.885 1.00 71.25 204 PRO A N 1
ATOM 1604 C CA . PRO A 1 204 ? 22.756 2.253 7.348 1.00 71.25 204 PRO A CA 1
ATOM 1605 C C . PRO A 1 204 ? 23.505 1.598 8.511 1.00 71.25 204 PRO A C 1
ATOM 1607 O O . PRO A 1 204 ? 22.914 0.869 9.312 1.00 71.25 204 PRO A O 1
ATOM 1610 N N . ASN A 1 205 ? 24.804 1.868 8.602 1.00 75.25 205 ASN A N 1
ATOM 1611 C CA . ASN A 1 205 ? 25.679 1.308 9.639 1.00 75.25 205 ASN A CA 1
ATOM 1612 C C . ASN A 1 205 ? 26.053 2.323 10.730 1.00 75.25 205 ASN A C 1
ATOM 1614 O O . ASN A 1 205 ? 26.849 2.011 11.616 1.00 75.25 205 ASN A O 1
ATOM 1618 N N . GLY A 1 206 ? 25.509 3.539 10.659 1.00 78.94 206 GLY A N 1
ATOM 1619 C CA . GLY A 1 206 ? 25.756 4.594 11.630 1.00 78.94 206 GLY A CA 1
ATOM 1620 C C . GLY A 1 206 ? 27.002 5.422 11.329 1.00 78.94 206 GLY A C 1
ATOM 1621 O O . GLY A 1 206 ? 27.295 6.338 12.090 1.00 78.94 206 GLY A O 1
ATOM 1622 N N . SER A 1 207 ? 27.758 5.135 10.265 1.00 80.88 207 SER A N 1
ATOM 1623 C CA . SER A 1 207 ? 28.929 5.932 9.862 1.00 80.88 207 SER A CA 1
ATOM 1624 C C . SER A 1 207 ? 28.586 7.089 8.922 1.00 80.88 207 SER A C 1
ATOM 1626 O O . SER A 1 207 ? 29.434 7.956 8.696 1.00 80.88 207 SER A O 1
ATOM 1628 N N . GLU A 1 208 ? 27.362 7.110 8.390 1.00 81.06 208 GLU A N 1
ATOM 1629 C CA . GLU A 1 208 ? 26.883 8.119 7.453 1.00 81.06 208 GLU A CA 1
ATOM 1630 C C . GLU A 1 208 ? 26.936 9.517 8.083 1.00 81.06 208 GLU A C 1
ATOM 1632 O O . GLU A 1 208 ? 26.678 9.693 9.275 1.00 81.06 208 GLU A O 1
ATOM 1637 N N . LYS A 1 209 ? 27.290 10.520 7.274 1.00 84.06 209 LYS A N 1
ATOM 1638 C CA . LYS A 1 209 ? 27.424 11.912 7.710 1.00 84.06 209 LYS A CA 1
ATOM 1639 C C . LYS A 1 209 ? 26.724 12.865 6.758 1.00 84.06 209 LYS A C 1
ATOM 1641 O O . LYS A 1 209 ? 26.688 12.617 5.554 1.00 84.06 209 LYS A O 1
ATOM 1646 N N . GLY A 1 210 ? 26.263 13.989 7.293 1.00 82.12 210 GLY A N 1
ATOM 1647 C CA . GLY A 1 210 ? 25.714 15.096 6.518 1.00 82.12 210 GLY A CA 1
ATOM 1648 C C . GLY A 1 210 ? 24.244 15.371 6.805 1.00 82.12 210 GLY A C 1
ATOM 1649 O O . GLY A 1 210 ? 23.581 14.656 7.554 1.00 82.12 210 GLY A O 1
ATOM 1650 N N . VAL A 1 211 ? 23.745 16.439 6.186 1.00 81.81 211 VAL A N 1
ATOM 1651 C CA . VAL A 1 211 ? 22.389 16.940 6.408 1.00 81.81 211 VAL A CA 1
ATOM 1652 C C . VAL A 1 211 ? 21.464 16.447 5.305 1.00 81.81 211 VAL A C 1
ATOM 1654 O O . VAL A 1 211 ? 21.692 16.727 4.128 1.00 81.81 211 VAL A O 1
ATOM 1657 N N . CYS A 1 212 ? 20.397 15.760 5.698 1.00 82.31 212 CYS A N 1
ATOM 1658 C CA . CYS A 1 212 ? 19.336 15.301 4.809 1.00 82.31 212 CYS A CA 1
ATOM 1659 C C . CYS A 1 212 ? 18.010 15.951 5.200 1.00 82.31 212 CYS A C 1
ATOM 1661 O O . CYS A 1 212 ? 17.705 16.089 6.388 1.00 82.31 212 CYS A O 1
ATOM 1663 N N . LEU A 1 213 ? 17.201 16.315 4.208 1.00 88.56 213 LEU A N 1
ATOM 1664 C CA . LEU A 1 213 ? 15.820 16.719 4.442 1.00 88.56 213 LEU A CA 1
ATOM 1665 C C . LEU A 1 213 ? 14.897 15.528 4.204 1.00 88.56 213 LEU A C 1
ATOM 1667 O O . LEU A 1 213 ? 15.127 14.719 3.304 1.00 88.56 213 LEU A O 1
ATOM 1671 N N . ALA A 1 214 ? 13.849 15.430 5.010 1.00 89.25 214 ALA A N 1
ATOM 1672 C CA . ALA A 1 214 ? 12.825 14.413 4.863 1.00 89.25 214 ALA A CA 1
ATOM 1673 C C . ALA A 1 214 ? 11.432 15.017 5.033 1.00 89.25 214 ALA A C 1
ATOM 1675 O O . ALA A 1 214 ? 11.208 15.851 5.914 1.00 89.25 214 ALA A O 1
ATOM 1676 N N . ILE A 1 215 ? 10.497 14.569 4.205 1.00 93.50 215 ILE A N 1
ATOM 1677 C CA . ILE A 1 215 ? 9.066 14.797 4.380 1.00 93.50 215 ILE A CA 1
ATOM 1678 C C . ILE A 1 215 ? 8.428 13.466 4.738 1.00 93.50 215 ILE A C 1
ATOM 1680 O O . ILE A 1 215 ? 8.666 12.467 4.069 1.00 93.50 215 ILE A O 1
ATOM 1684 N N . ASP A 1 216 ? 7.608 13.467 5.778 1.00 89.25 216 ASP A N 1
ATOM 1685 C CA . ASP A 1 216 ? 6.807 12.327 6.197 1.00 89.25 216 ASP A CA 1
ATOM 1686 C C . ASP A 1 216 ? 5.328 12.693 6.121 1.00 89.25 216 ASP A C 1
ATOM 1688 O O . ASP A 1 216 ? 4.826 13.522 6.891 1.00 89.25 216 ASP A O 1
ATOM 1692 N N . LEU A 1 217 ? 4.648 12.093 5.144 1.00 90.12 217 LEU A N 1
ATOM 1693 C CA . LEU A 1 217 ? 3.210 12.202 4.975 1.00 90.12 217 LEU A CA 1
ATOM 1694 C C . LEU A 1 217 ? 2.540 10.999 5.648 1.00 90.12 217 LEU A C 1
ATOM 1696 O O . LEU A 1 217 ? 2.483 9.896 5.093 1.00 90.12 217 LEU A O 1
ATOM 1700 N N . GLY A 1 218 ? 2.048 11.231 6.866 1.00 77.06 218 GLY A N 1
ATOM 1701 C CA . GLY A 1 218 ? 1.271 10.265 7.636 1.00 77.06 218 GLY A CA 1
ATOM 1702 C C . GLY A 1 218 ? -0.241 10.435 7.453 1.00 77.06 218 GLY A C 1
ATOM 1703 O O . GLY A 1 218 ? -0.709 11.312 6.735 1.00 77.06 218 GLY A O 1
ATOM 1704 N N . GLY A 1 219 ? -1.020 9.619 8.172 1.00 74.44 219 GLY A N 1
ATOM 1705 C CA . GLY A 1 219 ? -2.488 9.612 8.059 1.00 74.44 219 GLY A CA 1
ATOM 1706 C C . GLY A 1 219 ? -3.198 10.861 8.599 1.00 74.44 219 GLY A C 1
ATOM 1707 O O . GLY A 1 219 ? -4.307 11.159 8.191 1.00 74.44 219 GLY A O 1
ATOM 1708 N N . THR A 1 220 ? -2.582 11.607 9.519 1.00 78.94 220 THR A N 1
ATOM 1709 C CA . THR A 1 220 ? -3.218 12.782 10.162 1.00 78.94 220 THR A CA 1
ATOM 1710 C C . THR A 1 220 ? -2.343 14.026 10.181 1.00 78.94 220 THR A C 1
ATOM 1712 O O . THR A 1 220 ? -2.821 15.136 10.408 1.00 78.94 220 THR A O 1
ATOM 1715 N N . ASN A 1 221 ? -1.037 13.854 9.994 1.00 87.25 221 ASN A N 1
ATOM 1716 C CA . ASN A 1 221 ? -0.063 14.915 10.160 1.00 87.25 221 ASN A CA 1
ATOM 1717 C C . ASN A 1 221 ? 1.009 14.812 9.084 1.00 87.25 221 ASN A C 1
ATOM 1719 O O . ASN A 1 221 ? 1.475 13.720 8.759 1.00 87.25 221 ASN A O 1
ATOM 1723 N N . LEU A 1 222 ? 1.442 15.976 8.626 1.00 93.69 222 LEU A N 1
ATOM 1724 C CA . LEU A 1 222 ? 2.658 16.172 7.864 1.00 93.69 222 LEU A CA 1
ATOM 1725 C C . LEU A 1 222 ? 3.806 16.436 8.838 1.00 93.69 222 LEU A C 1
ATOM 1727 O O . LEU A 1 222 ? 3.654 17.222 9.782 1.00 93.69 222 LEU A O 1
ATOM 1731 N N . ARG A 1 223 ? 4.967 15.831 8.593 1.00 92.62 223 ARG A N 1
ATOM 1732 C CA . ARG A 1 223 ? 6.217 16.208 9.256 1.00 92.62 223 ARG A CA 1
ATOM 1733 C C . ARG A 1 223 ? 7.268 16.573 8.223 1.00 92.62 223 ARG A C 1
ATOM 1735 O O . ARG A 1 223 ? 7.378 15.933 7.183 1.00 92.62 223 ARG A O 1
ATOM 1742 N N . VAL A 1 224 ? 8.048 17.596 8.539 1.00 93.38 224 VAL A N 1
ATOM 1743 C CA . VAL A 1 224 ? 9.224 17.996 7.769 1.00 93.38 224 VAL A CA 1
ATOM 1744 C C . VAL A 1 224 ? 10.407 17.973 8.719 1.00 93.38 224 VAL A C 1
ATOM 1746 O O . VAL A 1 224 ? 10.345 18.561 9.801 1.00 93.38 224 VAL A O 1
ATOM 1749 N N . CYS A 1 225 ? 11.464 17.272 8.335 1.00 90.12 225 CYS A N 1
ATOM 1750 C CA . CYS A 1 225 ? 12.632 17.040 9.166 1.00 90.12 225 CYS A CA 1
ATOM 1751 C C . CYS A 1 225 ? 13.908 17.459 8.436 1.00 90.12 225 CYS A C 1
ATOM 1753 O O . CYS A 1 225 ? 14.061 17.222 7.242 1.00 90.12 225 CYS A O 1
ATOM 1755 N N . SER A 1 226 ? 14.846 18.028 9.186 1.00 89.69 226 SER A N 1
ATOM 1756 C CA . SER A 1 226 ? 16.256 18.132 8.823 1.00 89.69 226 SER A CA 1
ATOM 1757 C C . SER A 1 226 ? 17.018 17.224 9.767 1.00 89.69 226 SER A C 1
ATOM 1759 O O . SER A 1 226 ? 17.020 17.453 10.979 1.00 89.69 226 SER A O 1
ATOM 1761 N N . VAL A 1 227 ? 17.632 16.191 9.212 1.00 86.88 227 VAL A N 1
ATOM 1762 C CA . VAL A 1 227 ? 18.403 15.197 9.950 1.00 86.88 227 VAL A CA 1
ATOM 1763 C C . VAL A 1 227 ? 19.873 15.454 9.670 1.00 86.88 227 VAL A C 1
ATOM 1765 O O . VAL A 1 227 ? 20.313 15.347 8.530 1.00 86.88 227 VAL A O 1
ATOM 1768 N N . ASP A 1 228 ? 20.613 15.813 10.709 1.00 86.19 228 ASP A N 1
ATOM 1769 C CA . ASP A 1 228 ? 22.064 15.949 10.670 1.00 86.19 228 ASP A CA 1
ATOM 1770 C C . ASP A 1 228 ? 22.695 14.665 11.209 1.00 86.19 228 ASP A C 1
ATOM 1772 O O . ASP A 1 228 ? 22.556 14.336 12.392 1.00 86.19 228 ASP A O 1
ATOM 1776 N N . LEU A 1 229 ? 23.317 13.901 10.317 1.00 86.50 229 LEU A N 1
ATOM 1777 C CA . LEU A 1 2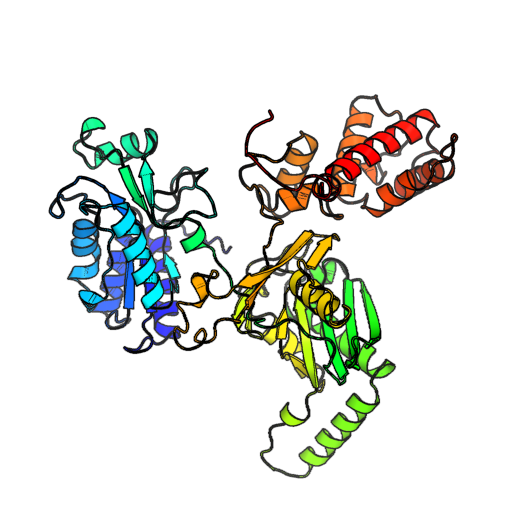29 ? 24.000 12.655 10.627 1.00 86.50 229 LEU A CA 1
ATOM 1778 C C . LEU A 1 229 ? 25.447 12.982 11.021 1.00 86.50 229 LEU A C 1
ATOM 1780 O O . LEU A 1 229 ? 26.218 13.508 10.217 1.00 86.50 229 LEU A O 1
ATOM 1784 N N . HIS A 1 230 ? 25.831 12.658 12.257 1.00 89.44 230 HIS A N 1
ATOM 1785 C CA . HIS A 1 230 ? 27.180 12.930 12.782 1.00 89.44 230 HIS A CA 1
ATOM 1786 C C . HIS A 1 230 ? 28.161 11.776 12.538 1.00 89.44 230 HIS A C 1
ATOM 1788 O O . HIS A 1 230 ? 29.362 11.898 12.805 1.00 89.44 230 HIS A O 1
ATOM 1794 N N . GLY A 1 231 ? 27.662 10.639 12.056 1.00 85.06 231 GLY A N 1
ATOM 1795 C CA . GLY A 1 231 ? 28.330 9.352 12.167 1.00 85.06 231 GLY A CA 1
ATOM 1796 C C . GLY A 1 231 ? 28.305 8.817 13.606 1.00 85.06 231 GLY A C 1
ATOM 1797 O O . GLY A 1 231 ? 27.692 9.396 14.509 1.00 85.06 231 GLY A O 1
ATOM 1798 N N . ASN A 1 232 ? 28.990 7.694 13.831 1.00 85.50 232 ASN A N 1
ATOM 1799 C CA . ASN A 1 232 ? 29.031 6.976 15.110 1.00 85.50 232 ASN A CA 1
ATOM 1800 C C . ASN A 1 232 ? 27.636 6.716 15.716 1.00 85.50 232 ASN A C 1
ATOM 1802 O O . ASN A 1 232 ? 27.456 6.827 16.929 1.00 85.50 232 ASN A O 1
ATOM 1806 N N . SER A 1 233 ? 26.643 6.433 14.869 1.00 85.31 233 SER A N 1
ATOM 1807 C CA . SER A 1 233 ? 25.247 6.177 15.249 1.00 85.31 233 SER A CA 1
ATOM 1808 C C . SER A 1 233 ? 24.547 7.353 15.946 1.00 85.31 233 SER A C 1
ATOM 1810 O O . SER A 1 233 ? 23.521 7.174 16.607 1.00 85.31 233 SER A O 1
ATOM 1812 N N . ARG A 1 234 ? 25.078 8.578 15.810 1.00 87.25 234 ARG A N 1
ATOM 1813 C CA . ARG A 1 234 ? 24.510 9.802 16.393 1.00 87.25 234 ARG A CA 1
ATOM 1814 C C . ARG A 1 234 ? 23.912 10.688 15.314 1.00 87.25 234 ARG A C 1
ATOM 1816 O O . ARG A 1 234 ? 24.479 10.848 14.234 1.00 87.25 234 ARG A O 1
ATOM 1823 N N . LEU A 1 235 ? 22.770 11.287 15.625 1.00 88.94 235 LEU A N 1
ATOM 1824 C CA . LEU A 1 235 ? 22.092 12.238 14.755 1.00 88.94 235 LEU A CA 1
ATOM 1825 C C . LEU A 1 235 ? 21.455 13.361 15.573 1.00 88.94 235 LEU A C 1
ATOM 1827 O O . LEU A 1 235 ? 21.180 13.189 16.763 1.00 88.94 235 LEU A O 1
ATOM 1831 N N . SER A 1 236 ? 21.211 14.489 14.920 1.00 89.50 236 SER A N 1
ATOM 1832 C CA . SER A 1 236 ? 20.374 15.575 15.428 1.00 89.50 236 SER A CA 1
ATOM 1833 C C . SER A 1 236 ? 19.198 15.774 14.481 1.00 89.50 236 SER A C 1
ATOM 1835 O O . SER A 1 236 ? 19.382 15.799 13.267 1.00 89.50 236 SER A O 1
ATOM 1837 N N . VAL A 1 237 ? 17.989 15.939 15.020 1.00 88.31 237 VAL A N 1
ATOM 1838 C CA . VAL A 1 237 ? 16.787 16.185 14.211 1.00 88.31 237 VAL A CA 1
ATOM 1839 C C . VAL A 1 237 ? 16.195 17.535 14.570 1.00 88.31 237 VAL A C 1
ATOM 1841 O O . VAL A 1 237 ? 15.823 17.773 15.718 1.00 88.31 237 VAL A O 1
ATOM 1844 N N . ALA A 1 238 ? 16.047 18.400 13.573 1.00 90.19 238 ALA A N 1
ATOM 1845 C CA . ALA A 1 238 ? 15.087 19.492 13.628 1.00 90.19 238 ALA A CA 1
ATOM 1846 C C . ALA A 1 238 ? 13.814 19.030 12.921 1.00 90.19 238 ALA A C 1
ATOM 1848 O O . ALA A 1 238 ? 13.883 18.564 11.786 1.00 90.19 238 ALA A O 1
ATOM 1849 N N . GLN A 1 239 ? 12.659 19.151 13.572 1.00 90.88 239 GLN A N 1
ATOM 1850 C CA . GLN A 1 239 ? 11.386 18.722 12.999 1.00 90.88 239 GLN A CA 1
ATOM 1851 C C . GLN A 1 239 ? 10.313 19.795 13.130 1.00 90.88 239 GLN A C 1
ATOM 1853 O O . GLN A 1 239 ? 10.276 20.558 14.097 1.00 90.88 239 GLN A O 1
ATOM 1858 N N . TYR A 1 240 ? 9.399 19.791 12.174 1.00 90.88 240 TYR A N 1
ATOM 1859 C CA . TYR A 1 240 ? 8.171 20.562 12.184 1.00 90.88 240 TYR A CA 1
ATOM 1860 C C . TYR A 1 240 ? 7.005 19.639 11.863 1.00 90.88 240 TYR A C 1
ATOM 1862 O O . TYR A 1 240 ? 7.118 18.773 11.000 1.00 90.88 240 TYR A O 1
ATOM 1870 N N . LYS A 1 241 ? 5.892 19.818 12.574 1.00 93.12 241 LYS A N 1
ATOM 1871 C CA . LYS A 1 241 ? 4.685 19.004 12.441 1.00 93.12 241 LYS A CA 1
ATOM 1872 C C . LYS A 1 241 ? 3.490 19.918 12.194 1.00 93.12 241 LYS A C 1
ATOM 1874 O O . LYS A 1 241 ? 3.329 20.907 12.906 1.00 93.12 241 LYS A O 1
ATOM 1879 N N . ALA A 1 242 ? 2.652 19.553 11.232 1.00 93.25 242 ALA A N 1
ATOM 1880 C CA . ALA A 1 242 ? 1.389 20.220 10.942 1.00 93.25 242 ALA A CA 1
ATOM 1881 C C . ALA A 1 242 ? 0.268 19.185 10.798 1.00 93.25 242 ALA A C 1
ATOM 1883 O O . ALA A 1 242 ? 0.458 18.149 10.159 1.00 93.25 242 ALA A O 1
ATOM 1884 N N . ALA A 1 243 ? -0.893 19.463 11.392 1.00 92.12 243 ALA A N 1
ATOM 1885 C CA . ALA A 1 243 ? -2.096 18.669 11.161 1.00 92.12 243 ALA A CA 1
ATOM 1886 C C . ALA A 1 243 ? -2.611 18.935 9.743 1.00 92.12 243 ALA A C 1
ATOM 1888 O O . ALA A 1 243 ? -2.610 20.081 9.295 1.00 92.12 243 ALA A O 1
ATOM 1889 N N . ILE A 1 244 ? -3.036 17.885 9.045 1.00 92.56 244 ILE A N 1
ATOM 1890 C CA . ILE A 1 244 ? -3.576 18.007 7.689 1.00 92.56 244 ILE A CA 1
ATOM 1891 C C . ILE A 1 244 ? -5.094 18.225 7.819 1.00 92.56 244 ILE A C 1
ATOM 1893 O O . ILE A 1 244 ? -5.759 17.409 8.461 1.00 92.56 244 ILE A O 1
ATOM 1897 N N . PRO A 1 245 ? -5.669 19.311 7.276 1.00 92.25 245 PRO A N 1
ATOM 1898 C CA . PRO A 1 245 ? -7.116 19.523 7.320 1.00 92.25 245 PRO A CA 1
ATOM 1899 C C . PRO A 1 245 ? -7.881 18.452 6.527 1.00 92.25 245 PRO A C 1
ATOM 1901 O O . PRO A 1 245 ? -7.395 17.993 5.492 1.00 92.25 245 PRO A O 1
ATOM 1904 N N . ARG A 1 246 ? -9.103 18.097 6.954 1.00 86.44 246 ARG A N 1
ATOM 1905 C CA . ARG A 1 246 ? -9.945 17.114 6.237 1.00 86.44 246 ARG A CA 1
ATOM 1906 C C . ARG A 1 246 ? -10.242 17.547 4.798 1.00 86.44 246 ARG A C 1
ATOM 1908 O O . ARG A 1 246 ? -10.113 16.731 3.893 1.00 86.44 246 ARG A O 1
ATOM 1915 N N . GLU A 1 247 ? -10.514 18.834 4.580 1.00 91.38 247 GLU A N 1
ATOM 1916 C CA . GLU A 1 247 ? -10.683 19.422 3.238 1.00 91.38 247 GLU A CA 1
ATOM 1917 C C . GLU A 1 247 ? -9.478 19.163 2.317 1.00 91.38 247 GLU A C 1
ATOM 1919 O O . GLU A 1 247 ? -9.637 19.043 1.107 1.00 91.38 247 GLU A O 1
ATOM 1924 N N . VAL A 1 248 ? -8.265 19.081 2.876 1.00 94.38 248 VAL A N 1
ATOM 1925 C CA . VAL A 1 248 ? -7.037 18.819 2.111 1.00 94.38 248 VAL A CA 1
ATOM 1926 C C . VAL A 1 248 ? -6.870 17.322 1.833 1.00 94.38 248 VAL A C 1
ATOM 1928 O O . VAL A 1 248 ? -6.410 16.956 0.756 1.00 94.38 248 VAL A O 1
ATOM 1931 N N . MET A 1 249 ? -7.263 16.451 2.771 1.00 88.94 249 MET A N 1
ATOM 1932 C CA . MET A 1 249 ? -7.224 14.988 2.598 1.00 88.94 249 MET A CA 1
ATOM 1933 C C . MET A 1 249 ? -8.238 14.473 1.568 1.00 88.94 249 MET A C 1
ATOM 1935 O O . MET A 1 249 ? -8.000 13.437 0.950 1.00 88.94 249 MET A O 1
ATOM 1939 N N . ALA A 1 250 ? -9.358 15.178 1.402 1.00 90.31 250 ALA A N 1
ATOM 1940 C CA . ALA A 1 250 ? -10.445 14.843 0.480 1.00 90.31 250 ALA A CA 1
ATOM 1941 C C . ALA A 1 250 ? -10.616 15.901 -0.628 1.00 90.31 250 ALA A C 1
ATOM 1943 O O . ALA A 1 250 ? -11.713 16.115 -1.143 1.00 90.31 250 ALA A O 1
ATOM 1944 N N . ALA A 1 251 ? -9.535 16.612 -0.962 1.00 93.25 251 ALA A N 1
ATOM 1945 C CA . ALA A 1 251 ? -9.551 17.598 -2.032 1.00 93.25 251 ALA A CA 1
ATOM 1946 C C . ALA A 1 251 ? -9.814 16.929 -3.390 1.00 93.25 251 ALA A C 1
ATOM 1948 O O . ALA A 1 251 ? -9.386 15.805 -3.642 1.00 93.25 251 ALA A O 1
ATOM 1949 N N . SER A 1 252 ? -10.446 17.654 -4.312 1.00 91.56 252 SER A N 1
ATOM 1950 C CA . SER A 1 252 ? -10.711 17.158 -5.670 1.00 91.56 252 SER A CA 1
ATOM 1951 C C . SER A 1 252 ? -9.451 17.009 -6.534 1.00 91.56 252 SER A C 1
ATOM 1953 O O . SER A 1 252 ? -9.474 16.287 -7.526 1.00 91.56 252 SER A O 1
ATOM 1955 N N . SER A 1 253 ? -8.355 17.681 -6.169 1.00 96.25 253 SER A N 1
ATOM 1956 C CA . SER A 1 253 ? -7.094 17.701 -6.914 1.00 96.25 253 SER A CA 1
ATOM 1957 C C . SER A 1 253 ? -5.905 17.411 -6.002 1.00 96.25 253 SER A C 1
ATOM 1959 O O . SER A 1 253 ? -5.823 17.927 -4.882 1.00 96.25 253 SER A O 1
ATOM 1961 N N . TYR A 1 254 ? -4.926 16.658 -6.515 1.00 96.19 254 TYR A N 1
ATOM 1962 C CA . TYR A 1 254 ? -3.666 16.404 -5.806 1.00 96.19 254 TYR A CA 1
ATOM 1963 C C . TYR A 1 254 ? -2.891 17.694 -5.537 1.00 96.19 254 TYR A C 1
ATOM 1965 O O . TYR A 1 254 ? -2.206 17.804 -4.517 1.00 96.19 254 TYR A O 1
ATOM 1973 N N . THR A 1 255 ? -3.029 18.696 -6.408 1.00 97.12 255 THR A N 1
ATOM 1974 C CA . THR A 1 255 ? -2.298 19.962 -6.292 1.00 97.12 255 THR A CA 1
ATOM 1975 C C . THR A 1 255 ? -2.560 20.654 -4.956 1.00 97.12 255 THR A C 1
ATOM 1977 O O . THR A 1 255 ? -1.633 21.228 -4.393 1.00 97.12 255 THR A O 1
ATOM 1980 N N . THR A 1 256 ? -3.763 20.534 -4.385 1.00 97.50 256 THR A N 1
ATOM 1981 C CA . THR A 1 256 ? -4.101 21.093 -3.067 1.00 97.50 256 THR A CA 1
ATOM 1982 C C . THR A 1 256 ? -3.272 20.461 -1.947 1.00 97.50 256 THR A C 1
ATOM 1984 O O . THR A 1 256 ? -2.671 21.180 -1.145 1.00 97.50 256 THR A O 1
ATOM 1987 N N . LEU A 1 257 ? -3.183 19.128 -1.908 1.00 97.06 257 LEU A N 1
ATOM 1988 C CA . LEU A 1 257 ? -2.390 18.406 -0.910 1.00 97.06 257 LEU A CA 1
ATOM 1989 C C . LEU A 1 257 ? -0.896 18.700 -1.066 1.00 97.06 257 LEU A C 1
ATOM 1991 O O . LEU A 1 257 ? -0.218 19.031 -0.093 1.00 97.06 257 LEU A O 1
ATOM 1995 N N . PHE A 1 258 ? -0.366 18.608 -2.283 1.00 97.44 258 PHE A N 1
ATOM 1996 C CA . PHE A 1 258 ? 1.067 18.800 -2.497 1.00 97.44 258 PHE A CA 1
ATOM 1997 C C . PHE A 1 258 ? 1.489 20.271 -2.345 1.00 97.44 258 PHE A C 1
ATOM 1999 O O . PHE A 1 258 ? 2.574 20.534 -1.822 1.00 97.44 258 PHE A O 1
ATOM 2006 N N . ALA A 1 259 ? 0.623 21.242 -2.661 1.00 97.56 259 ALA A N 1
ATOM 2007 C CA . ALA A 1 259 ? 0.859 22.654 -2.346 1.00 97.56 259 ALA A CA 1
ATOM 2008 C C . ALA A 1 259 ? 0.894 22.911 -0.832 1.00 97.56 259 ALA A C 1
ATOM 2010 O O . ALA A 1 259 ? 1.770 23.643 -0.364 1.00 97.56 259 ALA A O 1
ATOM 2011 N N . PHE A 1 260 ? 0.001 22.276 -0.063 1.00 97.50 260 PHE A N 1
ATOM 2012 C CA . PHE A 1 260 ? 0.037 22.304 1.402 1.00 97.50 260 PHE A CA 1
ATOM 2013 C C . PHE A 1 260 ? 1.378 21.760 1.926 1.00 97.50 260 PHE A C 1
ATOM 2015 O O . PHE A 1 260 ? 2.041 22.411 2.739 1.00 97.50 260 PHE A O 1
ATOM 2022 N N . ILE A 1 261 ? 1.840 20.620 1.401 1.00 97.31 261 ILE A N 1
ATOM 2023 C CA . ILE A 1 261 ? 3.139 20.029 1.764 1.00 97.31 261 ILE A CA 1
ATOM 2024 C C . ILE A 1 261 ? 4.296 20.987 1.450 1.00 97.31 261 ILE A C 1
ATOM 2026 O O . ILE A 1 261 ? 5.143 21.244 2.313 1.00 97.31 261 ILE A O 1
ATOM 2030 N N . ALA A 1 262 ? 4.328 21.558 0.245 1.00 97.31 262 ALA A N 1
ATOM 2031 C CA . ALA A 1 262 ? 5.380 22.480 -0.172 1.00 97.31 262 ALA A CA 1
ATOM 2032 C C . ALA A 1 262 ? 5.384 23.774 0.663 1.00 97.31 262 ALA A C 1
ATOM 2034 O O . ALA A 1 262 ? 6.451 24.257 1.049 1.00 97.31 262 ALA A O 1
ATOM 2035 N N . GLN A 1 263 ? 4.211 24.316 1.004 1.00 97.25 263 GLN A N 1
ATOM 2036 C CA . GLN A 1 263 ? 4.082 25.492 1.871 1.00 97.25 263 GLN A CA 1
ATOM 2037 C C . GLN A 1 263 ? 4.669 25.234 3.262 1.00 97.25 263 GLN A C 1
ATOM 2039 O O . GLN A 1 263 ? 5.467 26.031 3.761 1.00 97.25 263 GLN A O 1
ATOM 2044 N N . HIS A 1 264 ? 4.310 24.116 3.890 1.00 96.81 264 HIS A N 1
ATOM 2045 C CA . HIS A 1 264 ? 4.839 23.760 5.205 1.00 96.81 264 HIS A CA 1
ATOM 2046 C C . HIS A 1 264 ? 6.337 23.423 5.165 1.00 96.81 264 HIS A C 1
ATOM 2048 O O . HIS A 1 264 ? 7.062 23.741 6.110 1.00 96.81 264 HIS A O 1
ATOM 2054 N N . THR A 1 265 ? 6.823 22.870 4.052 1.00 96.12 265 THR A N 1
ATOM 2055 C CA . THR A 1 265 ? 8.258 22.650 3.813 1.00 96.12 265 THR A CA 1
ATOM 2056 C C . THR A 1 265 ? 9.020 23.972 3.749 1.00 96.12 265 THR A C 1
ATOM 2058 O O . THR A 1 265 ? 10.046 24.126 4.411 1.00 96.12 265 THR A O 1
ATOM 2061 N N . GLU A 1 266 ? 8.498 24.971 3.038 1.00 95.44 266 GLU A N 1
ATOM 2062 C CA . GLU A 1 266 ? 9.101 26.305 2.999 1.00 95.44 266 GLU A CA 1
ATOM 2063 C C . GLU A 1 266 ? 9.135 26.963 4.387 1.00 95.44 266 GLU A C 1
ATOM 2065 O O . GLU A 1 266 ? 10.166 27.515 4.784 1.00 95.44 266 GLU A O 1
ATOM 2070 N N . LEU A 1 267 ? 8.029 26.897 5.139 1.00 95.56 267 LEU A N 1
ATOM 2071 C CA . LEU A 1 267 ? 7.956 27.431 6.505 1.00 95.56 267 LEU A CA 1
ATOM 2072 C C . LEU A 1 267 ? 9.017 26.796 7.409 1.00 95.56 267 LEU A C 1
ATOM 2074 O O . LEU A 1 267 ? 9.702 27.504 8.154 1.00 95.56 267 LEU A O 1
ATOM 2078 N N . PHE A 1 268 ? 9.195 25.477 7.306 1.00 95.12 268 PHE A N 1
ATOM 2079 C CA . PHE A 1 268 ? 10.251 24.765 8.014 1.00 95.12 268 PHE A CA 1
ATOM 2080 C C . PHE A 1 268 ? 11.641 25.268 7.610 1.00 95.12 268 PHE A C 1
ATOM 2082 O O . PHE A 1 268 ? 12.428 25.640 8.483 1.00 95.12 268 PHE A O 1
ATOM 2089 N N . MET A 1 269 ? 11.936 25.344 6.309 1.00 93.56 269 MET A N 1
ATOM 2090 C CA . MET A 1 269 ? 13.251 25.771 5.821 1.00 93.56 269 MET A CA 1
ATOM 2091 C C . MET A 1 269 ? 13.590 27.206 6.232 1.00 93.56 269 MET A C 1
ATOM 2093 O O . MET A 1 269 ? 14.720 27.486 6.623 1.00 93.56 269 MET A O 1
ATOM 2097 N N . ARG A 1 270 ? 12.613 28.120 6.223 1.00 93.25 270 ARG A N 1
ATOM 2098 C CA . ARG A 1 270 ? 12.808 29.507 6.682 1.00 93.25 270 ARG A CA 1
ATOM 2099 C C . ARG A 1 270 ? 13.230 29.581 8.146 1.00 93.25 270 ARG A C 1
ATOM 2101 O O . ARG A 1 270 ? 14.028 30.444 8.498 1.00 93.25 270 ARG A O 1
ATOM 2108 N N . LYS A 1 271 ? 12.703 28.689 8.985 1.00 93.06 271 LYS A N 1
ATOM 2109 C CA . LYS A 1 271 ? 12.988 28.661 10.421 1.00 93.06 271 LYS A CA 1
ATOM 2110 C C . LYS A 1 271 ? 14.258 27.880 10.761 1.00 93.06 271 LYS A C 1
ATOM 2112 O O . LYS A 1 271 ? 15.017 28.311 11.621 1.00 93.06 271 LYS A O 1
ATOM 2117 N N . HIS A 1 272 ? 14.476 26.737 10.116 1.00 88.00 272 HIS A N 1
ATOM 2118 C CA . HIS A 1 272 ? 15.483 25.759 10.538 1.00 88.00 272 HIS A CA 1
ATOM 2119 C C . HIS A 1 272 ? 16.684 25.653 9.596 1.00 88.00 272 HIS A C 1
ATOM 2121 O O . HIS A 1 272 ? 17.761 25.267 10.042 1.00 88.00 272 HIS A O 1
ATOM 2127 N N . THR A 1 273 ? 16.543 26.022 8.321 1.00 85.38 273 THR A N 1
ATOM 2128 C CA . THR A 1 273 ? 17.634 25.984 7.332 1.00 85.38 273 THR A CA 1
ATOM 2129 C C . THR A 1 273 ? 17.714 27.256 6.464 1.00 85.38 273 THR A C 1
ATOM 2131 O O . THR A 1 273 ? 17.890 27.171 5.244 1.00 85.38 273 THR A O 1
ATOM 2134 N N . PRO A 1 274 ? 17.659 28.475 7.048 1.00 87.25 274 PRO A N 1
ATOM 2135 C CA . PRO A 1 274 ? 17.615 29.721 6.273 1.00 87.25 274 PRO A CA 1
ATOM 2136 C C . PRO A 1 274 ? 18.844 29.920 5.372 1.00 87.25 274 PRO A C 1
ATOM 2138 O O . PRO A 1 274 ? 18.732 30.515 4.301 1.00 87.25 274 PRO A O 1
ATOM 2141 N N . GLY A 1 275 ? 20.003 29.372 5.759 1.00 85.81 275 GLY A N 1
ATOM 2142 C CA . GLY A 1 275 ? 21.224 29.409 4.950 1.00 85.81 275 GLY A CA 1
ATOM 2143 C C . GLY A 1 275 ? 21.101 28.674 3.609 1.00 85.81 275 GLY A C 1
ATOM 2144 O O . GLY A 1 275 ? 21.680 29.127 2.623 1.00 85.81 275 GLY A O 1
ATOM 2145 N N . ILE A 1 276 ? 20.306 27.597 3.543 1.00 85.69 276 ILE A N 1
ATOM 2146 C CA . ILE A 1 276 ? 20.027 26.871 2.292 1.00 85.69 276 ILE A CA 1
ATOM 2147 C C . ILE A 1 276 ? 19.241 27.773 1.335 1.00 85.69 276 ILE A C 1
ATOM 2149 O O . ILE A 1 276 ? 19.625 27.945 0.178 1.00 85.69 276 ILE A O 1
ATOM 2153 N N . LEU A 1 277 ? 18.173 28.403 1.834 1.00 87.25 277 LEU A N 1
ATOM 2154 C CA . LEU A 1 277 ? 17.341 29.306 1.035 1.00 87.25 277 LEU A CA 1
ATOM 2155 C C . LEU A 1 277 ? 18.111 30.547 0.580 1.00 87.25 277 LEU A C 1
ATOM 2157 O O . LEU A 1 277 ? 17.904 31.020 -0.536 1.00 87.25 277 LEU A O 1
ATOM 2161 N N . GLN A 1 278 ? 18.991 31.082 1.427 1.00 86.19 278 GLN A N 1
ATOM 2162 C CA . GLN A 1 278 ? 19.799 32.242 1.067 1.00 86.19 278 GLN A CA 1
ATOM 2163 C C . GLN A 1 278 ? 20.787 31.905 -0.053 1.00 86.19 278 GLN A C 1
ATOM 2165 O O . GLN A 1 278 ? 20.795 32.590 -1.073 1.00 86.19 278 GLN A O 1
ATOM 2170 N N . ARG A 1 279 ? 21.530 30.798 0.079 1.00 86.25 279 ARG A N 1
ATOM 2171 C CA . ARG A 1 279 ? 22.453 30.321 -0.962 1.00 86.25 279 ARG A CA 1
ATOM 2172 C C . ARG A 1 279 ? 21.739 30.106 -2.295 1.00 86.25 279 ARG A C 1
ATOM 2174 O O . ARG A 1 279 ? 22.265 30.472 -3.340 1.00 86.25 279 ARG A O 1
ATOM 2181 N N . TRP A 1 280 ? 20.528 29.557 -2.261 1.00 88.00 280 TRP A N 1
ATOM 2182 C CA . TRP A 1 280 ? 19.729 29.358 -3.465 1.00 88.00 280 TRP A CA 1
ATOM 2183 C C . TRP A 1 280 ? 19.316 30.667 -4.143 1.00 88.00 280 TRP A C 1
ATOM 2185 O O . TRP A 1 280 ? 19.432 30.796 -5.359 1.00 88.00 280 TRP A O 1
ATOM 2195 N N . LYS A 1 281 ? 18.901 31.677 -3.370 1.00 86.56 281 LYS A N 1
ATOM 2196 C CA . LYS A 1 281 ? 18.615 33.013 -3.918 1.00 86.56 281 LYS A CA 1
ATOM 2197 C C . LYS A 1 281 ? 19.839 33.624 -4.593 1.00 86.56 281 LYS A C 1
ATOM 2199 O O . LYS A 1 281 ? 19.692 34.278 -5.623 1.00 86.56 281 LYS A O 1
ATOM 2204 N N . ASP A 1 282 ? 21.024 33.414 -4.030 1.00 85.12 282 ASP A N 1
ATOM 2205 C CA . ASP A 1 282 ? 22.272 33.921 -4.600 1.00 85.12 282 ASP A CA 1
ATOM 2206 C C . ASP A 1 282 ? 22.606 33.213 -5.928 1.00 85.12 282 ASP A C 1
ATOM 2208 O O . ASP A 1 282 ? 22.968 33.881 -6.896 1.00 85.12 282 ASP A O 1
ATOM 2212 N N . VAL A 1 283 ? 22.380 31.895 -6.019 1.00 83.81 283 VAL A N 1
ATOM 2213 C CA . VAL A 1 283 ? 22.493 31.120 -7.274 1.00 83.81 283 VAL A CA 1
ATOM 2214 C C . VAL A 1 283 ? 21.515 31.635 -8.334 1.00 83.81 283 VAL A C 1
ATOM 2216 O O . VAL A 1 283 ? 21.931 31.950 -9.448 1.00 83.81 283 VAL A O 1
ATOM 2219 N N . LEU A 1 284 ? 20.235 31.804 -7.984 1.00 82.44 284 LEU A N 1
ATOM 2220 C CA . LEU A 1 284 ? 19.216 32.314 -8.910 1.00 82.44 284 LEU A CA 1
ATOM 2221 C C . LEU A 1 284 ? 19.551 33.717 -9.439 1.00 82.44 284 LEU A C 1
ATOM 2223 O O . LEU A 1 284 ? 19.332 34.005 -10.616 1.00 82.44 284 LEU A O 1
ATOM 2227 N N . ARG A 1 285 ? 20.110 34.589 -8.590 1.00 81.75 285 ARG A N 1
ATOM 2228 C CA . ARG A 1 285 ? 20.576 35.925 -8.994 1.00 81.75 285 ARG A CA 1
ATOM 2229 C C . ARG A 1 285 ? 21.787 35.860 -9.925 1.00 81.75 285 ARG A C 1
ATOM 2231 O O . ARG A 1 285 ? 21.859 36.647 -10.864 1.00 81.75 285 ARG A O 1
ATOM 2238 N N . ALA A 1 286 ? 22.723 34.946 -9.674 1.00 75.75 286 ALA A N 1
ATOM 2239 C CA . ALA A 1 286 ? 23.924 34.783 -10.490 1.00 75.75 286 ALA A CA 1
ATOM 2240 C C . ALA A 1 286 ? 23.618 34.231 -11.896 1.00 75.75 286 ALA A C 1
ATOM 2242 O O . ALA A 1 286 ? 24.234 34.665 -12.870 1.00 75.75 286 ALA A O 1
ATOM 2243 N N . GLU A 1 287 ? 22.648 33.320 -12.019 1.00 70.44 287 GLU A N 1
ATOM 2244 C CA . GLU A 1 287 ? 22.232 32.749 -13.309 1.00 70.44 287 GLU A CA 1
ATOM 2245 C C . GLU A 1 287 ? 21.358 33.693 -14.143 1.00 70.44 287 GLU A C 1
ATOM 2247 O O . GLU A 1 287 ? 21.462 33.693 -15.367 1.00 70.44 287 GLU A O 1
ATOM 2252 N N . ALA A 1 288 ? 20.561 34.564 -13.513 1.00 64.81 288 ALA A N 1
ATOM 2253 C CA . ALA A 1 288 ? 19.779 35.579 -14.228 1.00 64.81 288 ALA A CA 1
ATOM 2254 C C . ALA A 1 288 ? 20.649 36.549 -15.065 1.00 64.81 288 ALA A C 1
ATOM 2256 O O . ALA A 1 288 ? 20.130 37.220 -15.954 1.00 64.81 288 ALA A O 1
ATOM 2257 N N . GLY A 1 289 ? 21.964 36.611 -14.802 1.00 57.62 289 GLY A N 1
ATOM 2258 C CA . GLY A 1 289 ? 22.934 37.441 -15.526 1.00 57.62 289 GLY A CA 1
ATOM 2259 C C . GLY A 1 289 ? 23.900 36.694 -16.459 1.00 57.62 289 GLY A C 1
ATOM 2260 O O . GLY A 1 289 ? 24.712 37.347 -17.114 1.00 57.62 289 GLY A O 1
ATOM 2261 N N . ARG A 1 290 ? 23.868 35.353 -16.536 1.00 55.19 290 ARG A N 1
ATOM 2262 C CA . ARG A 1 290 ? 24.769 34.554 -17.394 1.00 55.19 290 ARG A CA 1
ATOM 2263 C C . ARG A 1 290 ? 24.005 33.409 -18.055 1.00 55.19 290 ARG A C 1
ATOM 2265 O O . ARG A 1 290 ? 23.565 32.486 -17.383 1.00 55.19 290 ARG A O 1
ATOM 2272 N N . GLY A 1 291 ? 23.915 33.426 -19.385 1.00 51.62 291 GLY A N 1
ATOM 2273 C CA . GLY A 1 291 ? 23.356 32.327 -20.181 1.00 51.62 291 GLY A CA 1
ATOM 2274 C C . GLY A 1 291 ? 24.272 31.098 -20.232 1.00 51.62 291 GLY A C 1
ATOM 2275 O O . GLY A 1 291 ? 24.761 30.754 -21.303 1.00 51.62 291 GLY A O 1
ATOM 2276 N N . SER A 1 292 ? 24.556 30.454 -19.094 1.00 48.28 292 SER A N 1
ATOM 2277 C CA . SER A 1 292 ? 25.424 29.268 -19.033 1.00 48.28 292 SER A CA 1
ATOM 2278 C C . SER A 1 292 ? 24.666 28.016 -18.596 1.00 48.28 292 SER A C 1
ATOM 2280 O O . SER A 1 292 ? 24.086 27.986 -17.514 1.00 48.28 292 SER A O 1
ATOM 2282 N N . GLY A 1 293 ? 24.732 26.970 -19.423 1.00 47.06 293 GLY A N 1
ATOM 2283 C CA . GLY A 1 293 ? 24.059 25.679 -19.258 1.00 47.06 293 GLY A CA 1
ATOM 2284 C C . GLY A 1 293 ? 24.647 24.741 -18.198 1.00 47.06 293 GLY A C 1
ATOM 2285 O O . GLY A 1 293 ? 24.990 23.608 -18.524 1.00 47.06 293 GLY A O 1
ATOM 2286 N N . ARG A 1 294 ? 24.727 25.175 -16.933 1.00 50.28 294 ARG A N 1
ATOM 2287 C CA . ARG A 1 294 ? 24.754 24.236 -15.794 1.00 50.28 294 ARG A CA 1
ATOM 2288 C C . ARG A 1 294 ? 23.324 23.940 -15.355 1.00 50.28 294 ARG A C 1
ATOM 2290 O O . ARG A 1 294 ? 22.468 24.819 -15.369 1.00 50.28 294 ARG A O 1
ATOM 2297 N N . SER A 1 295 ? 23.043 22.687 -15.007 1.00 56.94 295 SER A N 1
ATOM 2298 C CA . SER A 1 295 ? 21.707 22.296 -14.560 1.00 56.94 295 SER A CA 1
ATOM 2299 C C . SER A 1 295 ? 21.461 22.852 -13.159 1.00 56.94 295 SER A C 1
ATOM 2301 O O . SER A 1 295 ? 22.145 22.458 -12.217 1.00 56.94 295 SER A O 1
ATOM 2303 N N . LYS A 1 296 ? 20.449 23.716 -13.000 1.00 64.81 296 LYS A N 1
ATOM 2304 C CA . LYS A 1 296 ? 19.969 24.255 -11.707 1.00 64.81 296 LYS A CA 1
ATOM 2305 C C . LYS A 1 296 ? 19.849 23.197 -10.600 1.00 64.81 296 LYS A C 1
ATOM 2307 O O . LYS A 1 296 ? 20.032 23.502 -9.423 1.00 64.81 296 LYS A O 1
ATOM 2312 N N . ARG A 1 297 ? 19.595 21.942 -10.988 1.00 63.81 297 ARG A N 1
ATOM 2313 C CA . ARG A 1 297 ? 19.486 20.783 -10.095 1.00 63.81 297 ARG A CA 1
ATOM 2314 C C . ARG A 1 297 ? 20.770 20.442 -9.331 1.00 63.81 297 ARG A C 1
ATOM 2316 O O . ARG A 1 297 ? 20.661 19.814 -8.286 1.00 63.81 297 ARG A O 1
ATOM 2323 N N . GLU A 1 298 ? 21.955 20.867 -9.774 1.00 66.50 298 GLU A N 1
ATOM 2324 C CA . GLU A 1 298 ? 23.217 20.637 -9.038 1.00 66.50 298 GLU A CA 1
ATOM 2325 C C . GLU A 1 298 ? 23.265 21.366 -7.685 1.00 66.50 298 GLU A C 1
ATOM 2327 O O . GLU A 1 298 ? 24.006 20.969 -6.787 1.00 66.50 298 GLU A O 1
ATOM 2332 N N . TYR A 1 299 ? 22.456 22.415 -7.517 1.00 72.88 299 TYR A N 1
ATOM 2333 C CA . TYR A 1 299 ? 22.360 23.185 -6.276 1.00 72.88 299 TYR A CA 1
ATOM 2334 C C . TYR A 1 299 ? 21.209 22.732 -5.369 1.00 72.88 299 TYR A C 1
ATOM 2336 O O . TYR A 1 299 ? 21.021 23.299 -4.289 1.00 72.88 299 TYR A O 1
ATOM 2344 N N . HIS A 1 300 ? 20.422 21.742 -5.799 1.00 81.81 300 HIS A N 1
ATOM 2345 C CA . HIS A 1 300 ? 19.310 21.229 -5.011 1.00 81.81 300 HIS A CA 1
ATOM 2346 C C . HIS A 1 300 ? 19.807 20.282 -3.916 1.00 81.81 300 HIS A C 1
ATOM 2348 O O . HIS A 1 300 ? 20.687 19.450 -4.128 1.00 81.81 300 HIS A O 1
ATOM 2354 N N . TYR A 1 301 ? 19.184 20.375 -2.746 1.00 83.75 301 TYR A N 1
ATOM 2355 C CA . TYR A 1 301 ? 19.412 19.448 -1.647 1.00 83.75 301 TYR A CA 1
ATOM 2356 C C . TYR A 1 301 ? 18.555 18.185 -1.827 1.00 83.75 301 TYR A C 1
ATOM 2358 O O . TYR A 1 301 ? 17.398 18.290 -2.252 1.00 83.75 301 TYR A O 1
ATOM 2366 N N . PRO A 1 302 ? 19.093 16.994 -1.503 1.00 82.38 302 PRO A N 1
ATOM 2367 C CA . PRO A 1 302 ? 18.343 15.749 -1.584 1.00 82.38 302 PRO A CA 1
ATOM 2368 C C . PRO A 1 302 ? 17.240 15.710 -0.523 1.00 82.38 302 PRO A C 1
ATOM 2370 O O . PRO A 1 302 ? 17.457 16.060 0.643 1.00 82.38 302 PRO A O 1
ATOM 2373 N N . LEU A 1 303 ? 16.060 15.264 -0.942 1.00 89.56 303 LEU A N 1
ATOM 2374 C CA . LEU A 1 303 ? 14.865 15.157 -0.121 1.00 89.56 303 LEU A CA 1
ATOM 2375 C C . LEU A 1 303 ? 14.343 13.718 -0.147 1.00 89.56 303 LEU A C 1
ATOM 2377 O O . LEU A 1 303 ? 13.948 13.208 -1.197 1.00 89.56 303 LEU A O 1
ATOM 2381 N N . GLY A 1 304 ? 14.303 13.084 1.024 1.00 87.88 304 GLY A N 1
ATOM 2382 C CA . GLY A 1 304 ? 13.605 11.817 1.216 1.00 87.88 304 GLY A CA 1
ATOM 2383 C C . GLY A 1 304 ? 12.108 12.043 1.419 1.00 87.88 304 GLY A C 1
ATOM 2384 O O . GLY A 1 304 ? 11.707 12.913 2.192 1.00 87.88 304 GLY A O 1
ATOM 2385 N N . PHE A 1 305 ? 11.278 11.250 0.754 1.00 92.25 305 PHE A N 1
ATOM 2386 C CA . PHE A 1 305 ? 9.830 11.298 0.881 1.00 92.25 305 PHE A CA 1
ATOM 2387 C C . PHE A 1 305 ? 9.311 9.994 1.492 1.00 92.25 305 PHE A C 1
ATOM 2389 O O . PHE A 1 305 ? 9.209 8.965 0.825 1.00 92.25 305 PHE A O 1
ATOM 2396 N N . SER A 1 306 ? 9.000 10.047 2.787 1.00 88.69 306 SER A N 1
ATOM 2397 C CA . SER A 1 306 ? 8.266 9.003 3.496 1.00 88.69 306 SER A CA 1
ATOM 2398 C C . SER A 1 306 ? 6.785 9.128 3.153 1.00 88.69 306 SER A C 1
ATOM 2400 O O . SER A 1 306 ? 6.116 10.087 3.553 1.00 88.69 306 SER A O 1
ATOM 2402 N N . PHE A 1 307 ? 6.286 8.178 2.369 1.00 89.75 307 PHE A N 1
ATOM 2403 C CA . PHE A 1 307 ? 4.926 8.185 1.847 1.00 89.75 307 PHE A CA 1
ATOM 2404 C C . PHE A 1 307 ? 4.198 6.920 2.293 1.00 89.75 307 PHE A C 1
ATOM 2406 O O . PHE A 1 307 ? 4.436 5.817 1.801 1.00 89.75 307 PHE A O 1
ATOM 2413 N N . SER A 1 308 ? 3.312 7.093 3.270 1.00 84.12 308 SER A N 1
ATOM 2414 C CA . SER A 1 308 ? 2.723 5.997 4.046 1.00 84.12 308 SER A CA 1
ATOM 2415 C C . SER A 1 308 ? 1.469 5.403 3.390 1.00 84.12 308 SER A C 1
ATOM 2417 O O . SER A 1 308 ? 0.485 5.126 4.081 1.00 84.12 308 SER A O 1
ATOM 2419 N N . PHE A 1 309 ? 1.485 5.250 2.066 1.00 83.00 309 PHE A N 1
ATOM 2420 C CA . PHE A 1 309 ? 0.382 4.713 1.265 1.00 83.00 309 PHE A CA 1
ATOM 2421 C C . PHE A 1 309 ? 0.900 3.678 0.269 1.00 83.00 309 PHE A C 1
ATOM 2423 O O . PHE A 1 309 ? 2.092 3.637 -0.042 1.00 83.00 309 PHE A O 1
ATOM 2430 N N . SER A 1 310 ? -0.004 2.861 -0.263 1.00 75.12 310 SER A N 1
ATOM 2431 C CA . SER A 1 310 ? 0.358 1.765 -1.154 1.00 75.12 310 SER A CA 1
ATOM 2432 C C . SER A 1 310 ? 0.798 2.292 -2.528 1.00 75.12 310 SER A C 1
ATOM 2434 O O . SER A 1 310 ? 0.012 2.855 -3.301 1.00 75.12 310 SER A O 1
ATOM 2436 N N . VAL A 1 311 ? 2.078 2.088 -2.849 1.00 74.38 311 VAL A N 1
ATOM 2437 C CA . VAL A 1 311 ? 2.720 2.543 -4.090 1.00 74.38 311 VAL A CA 1
ATOM 2438 C C . VAL A 1 311 ? 3.282 1.360 -4.868 1.00 74.38 311 VAL A C 1
ATOM 2440 O O . VAL A 1 311 ? 3.973 0.500 -4.330 1.00 74.38 311 VAL A O 1
ATOM 2443 N N . ALA A 1 312 ? 3.030 1.347 -6.175 1.00 71.62 312 ALA A N 1
ATOM 2444 C CA . ALA A 1 312 ? 3.716 0.485 -7.128 1.00 71.62 312 ALA A CA 1
ATOM 2445 C C . ALA A 1 312 ? 5.110 1.045 -7.408 1.00 71.62 312 ALA A C 1
ATOM 2447 O O . ALA A 1 312 ? 5.295 1.824 -8.343 1.00 71.62 312 ALA A O 1
ATOM 2448 N N . GLN A 1 313 ? 6.075 0.723 -6.560 1.00 64.00 313 GLN A N 1
ATOM 2449 C CA . GLN A 1 313 ? 7.398 1.311 -6.676 1.00 64.00 313 GLN A CA 1
ATOM 2450 C C . GLN A 1 313 ? 8.182 0.674 -7.837 1.00 64.00 313 GLN A C 1
ATOM 2452 O O . GLN A 1 313 ? 8.193 -0.550 -7.991 1.00 64.00 313 GLN A O 1
ATOM 2457 N N . ARG A 1 314 ? 8.797 1.506 -8.685 1.00 62.25 314 ARG A N 1
ATOM 2458 C CA . ARG A 1 314 ? 9.575 1.081 -9.869 1.00 62.25 314 ARG A CA 1
ATOM 2459 C C . ARG A 1 314 ? 11.070 1.321 -9.706 1.00 62.25 314 ARG A C 1
ATOM 2461 O O . ARG A 1 314 ? 11.871 0.593 -10.285 1.00 62.25 314 ARG A O 1
ATOM 2468 N N . SER A 1 315 ? 11.428 2.322 -8.913 1.00 60.12 315 SER A N 1
ATOM 2469 C CA . SER A 1 315 ? 12.789 2.641 -8.497 1.00 60.12 315 SER A CA 1
ATOM 2470 C C . SER A 1 315 ? 12.744 3.249 -7.093 1.00 60.12 315 SER A C 1
ATOM 2472 O O . SER A 1 315 ? 11.671 3.449 -6.525 1.00 60.12 315 SER A O 1
ATOM 2474 N N . ILE A 1 316 ? 13.896 3.595 -6.515 1.00 65.50 316 ILE A N 1
ATOM 2475 C CA . ILE A 1 316 ? 13.911 4.262 -5.209 1.00 65.50 316 ILE A CA 1
ATOM 2476 C C . ILE A 1 316 ? 13.194 5.620 -5.229 1.00 65.50 316 ILE A C 1
ATOM 2478 O O . ILE A 1 316 ? 12.767 6.056 -4.177 1.00 65.50 316 ILE A O 1
ATOM 2482 N N . ASN A 1 317 ? 13.035 6.280 -6.379 1.00 71.75 317 ASN A N 1
ATOM 2483 C CA . ASN A 1 317 ? 12.482 7.635 -6.498 1.00 71.75 317 ASN A CA 1
ATOM 2484 C C . ASN A 1 317 ? 11.324 7.759 -7.502 1.00 71.75 317 ASN A C 1
ATOM 2486 O O . ASN A 1 317 ? 10.983 8.872 -7.889 1.00 71.75 317 ASN A O 1
ATOM 2490 N N . GLU A 1 318 ? 10.751 6.638 -7.935 1.00 72.00 318 GLU A N 1
ATOM 2491 C CA . GLU A 1 318 ? 9.613 6.593 -8.850 1.00 72.00 318 GLU A CA 1
ATOM 2492 C C . GLU A 1 318 ? 8.649 5.498 -8.399 1.00 72.00 318 GLU A C 1
ATOM 2494 O O . GLU A 1 318 ? 9.036 4.354 -8.114 1.00 72.00 318 GLU A O 1
ATOM 2499 N N . GLY A 1 319 ? 7.364 5.820 -8.395 1.00 72.31 319 GLY A N 1
ATOM 2500 C CA . GLY A 1 319 ? 6.324 4.828 -8.210 1.00 72.31 319 GLY A CA 1
ATOM 2501 C C . GLY A 1 319 ? 4.985 5.295 -8.740 1.00 72.31 319 GLY A C 1
ATOM 2502 O O . GLY A 1 319 ? 4.859 6.341 -9.360 1.00 72.31 319 GLY A O 1
ATOM 2503 N N . THR A 1 320 ? 3.950 4.497 -8.521 1.00 81.75 320 THR A N 1
ATOM 2504 C CA . THR A 1 320 ? 2.581 4.882 -8.869 1.00 81.75 320 THR A CA 1
ATOM 2505 C C . THR A 1 320 ? 1.661 4.653 -7.682 1.00 81.75 320 THR A C 1
ATOM 2507 O O . THR A 1 320 ? 1.563 3.521 -7.201 1.00 81.75 320 THR A O 1
ATOM 2510 N N . LEU A 1 321 ? 0.974 5.698 -7.215 1.00 84.50 321 LEU A N 1
ATOM 2511 C CA . LEU A 1 321 ? -0.026 5.574 -6.152 1.00 84.50 321 LEU A CA 1
ATOM 2512 C C . LEU A 1 321 ? -1.143 4.621 -6.601 1.00 84.50 321 LEU A C 1
ATOM 2514 O O . LEU A 1 321 ? -1.760 4.828 -7.648 1.00 84.50 321 LEU A O 1
ATOM 2518 N N . ARG A 1 322 ? -1.409 3.568 -5.819 1.00 72.88 322 ARG A N 1
ATOM 2519 C CA . ARG A 1 322 ? -2.400 2.536 -6.170 1.00 72.88 322 ARG A CA 1
ATOM 2520 C C . ARG A 1 322 ? -3.816 2.885 -5.721 1.00 72.88 322 ARG A C 1
ATOM 2522 O O . ARG A 1 322 ? -4.765 2.633 -6.469 1.00 72.88 322 ARG A O 1
ATOM 2529 N N . TYR A 1 323 ? -3.943 3.385 -4.498 1.00 73.94 323 TYR A N 1
ATOM 2530 C CA . TYR A 1 323 ? -5.183 3.827 -3.863 1.00 73.94 323 TYR A CA 1
ATOM 2531 C C . TYR A 1 323 ? -4.848 4.602 -2.584 1.00 73.94 323 TYR A C 1
ATOM 2533 O O . TYR A 1 323 ? -3.753 4.460 -2.035 1.00 73.94 323 TYR A O 1
ATOM 2541 N N . TRP A 1 324 ? -5.795 5.409 -2.111 1.00 79.06 324 TRP A N 1
ATOM 2542 C CA . TRP A 1 324 ? -5.688 6.095 -0.829 1.00 79.06 324 TRP A CA 1
ATOM 2543 C C . TRP A 1 324 ? -6.199 5.232 0.326 1.00 79.06 324 TRP A C 1
ATOM 2545 O O . TRP A 1 324 ? -7.129 4.442 0.175 1.00 79.06 324 TRP A O 1
ATOM 2555 N N . SER A 1 325 ? -5.603 5.421 1.497 1.00 73.31 325 SER A N 1
ATOM 2556 C CA . SER A 1 325 ? -6.034 4.843 2.772 1.00 73.31 325 SER A CA 1
ATOM 2557 C C . SER A 1 325 ? -6.041 5.937 3.846 1.00 73.31 325 SER A C 1
ATOM 2559 O O . SER A 1 325 ? -5.825 7.110 3.533 1.00 73.31 325 SER A O 1
ATOM 2561 N N . LYS A 1 326 ? -6.296 5.588 5.115 1.00 73.19 326 LYS A N 1
ATOM 2562 C CA . LYS A 1 326 ? -6.177 6.523 6.255 1.00 73.19 326 LYS A CA 1
ATOM 2563 C C . LYS A 1 326 ? -7.015 7.806 6.069 1.00 73.19 326 LYS A C 1
ATOM 2565 O O . LYS A 1 326 ? -6.558 8.895 6.397 1.00 73.19 326 LYS A O 1
ATOM 2570 N N . SER A 1 327 ? -8.223 7.654 5.517 1.00 77.00 327 SER A N 1
ATOM 2571 C CA . SER A 1 327 ? -9.205 8.724 5.258 1.00 77.00 327 SER A CA 1
ATOM 2572 C C . SER A 1 327 ? -8.854 9.732 4.152 1.00 77.00 327 SER A C 1
ATOM 2574 O O . SER A 1 327 ? -9.573 10.716 3.986 1.00 77.00 327 SER A O 1
ATOM 2576 N N . PHE A 1 328 ? -7.797 9.496 3.371 1.00 84.25 328 PHE A N 1
ATOM 2577 C CA . PHE A 1 328 ? -7.535 10.272 2.158 1.00 84.25 328 PHE A CA 1
ATOM 2578 C C . PHE A 1 328 ? -8.456 9.828 1.017 1.00 84.25 328 PHE A C 1
ATOM 2580 O O . PHE A 1 328 ? -8.746 8.640 0.874 1.00 84.25 328 PHE A O 1
ATOM 2587 N N . SER A 1 329 ? -8.885 10.779 0.188 1.00 85.44 329 SER A N 1
ATOM 2588 C CA . SER A 1 329 ? -9.753 10.530 -0.967 1.00 85.44 329 SER A CA 1
ATOM 2589 C C . SER A 1 329 ? -9.540 11.601 -2.039 1.00 85.44 329 SER A C 1
ATOM 2591 O O . SER A 1 329 ? -10.354 12.506 -2.196 1.00 85.44 329 SER A O 1
ATOM 2593 N N . ILE A 1 330 ? -8.413 11.524 -2.753 1.00 92.19 330 ILE A N 1
ATOM 2594 C CA . ILE A 1 330 ? -8.053 12.456 -3.835 1.00 92.19 330 ILE A CA 1
ATOM 2595 C C . ILE A 1 330 ? -7.943 11.672 -5.144 1.00 92.19 330 ILE A C 1
ATOM 2597 O O . ILE A 1 330 ? -6.871 11.153 -5.474 1.00 92.19 330 ILE A O 1
ATOM 2601 N N . ASP A 1 331 ? -9.044 11.560 -5.883 1.00 88.69 331 ASP A N 1
ATOM 2602 C CA . ASP A 1 331 ? -9.143 10.659 -7.040 1.00 88.69 331 ASP A CA 1
ATOM 2603 C C . ASP A 1 331 ? -8.120 10.969 -8.140 1.00 88.69 331 ASP A C 1
ATOM 2605 O O . ASP A 1 331 ? -7.490 10.055 -8.673 1.00 88.69 331 ASP A O 1
ATOM 2609 N N . ASP A 1 332 ? -7.873 12.252 -8.421 1.00 94.12 332 ASP A N 1
ATOM 2610 C CA . ASP A 1 332 ? -6.915 12.677 -9.452 1.00 94.12 332 ASP A CA 1
ATOM 2611 C C . ASP A 1 332 ? -5.452 12.319 -9.115 1.00 94.12 332 ASP A C 1
ATOM 2613 O O . ASP A 1 332 ? -4.601 12.274 -10.000 1.00 94.12 332 ASP A O 1
ATOM 2617 N N . ALA A 1 333 ? -5.128 12.012 -7.854 1.00 92.19 333 ALA A N 1
ATOM 2618 C CA . ALA A 1 333 ? -3.782 11.570 -7.481 1.00 92.19 333 ALA A CA 1
ATOM 2619 C C . ALA A 1 333 ? -3.520 10.088 -7.818 1.00 92.19 333 ALA A C 1
ATOM 2621 O O . ALA A 1 333 ? -2.365 9.668 -7.946 1.00 92.19 333 ALA A O 1
ATOM 2622 N N . VAL A 1 334 ? -4.569 9.264 -7.913 1.00 89.12 334 VAL A N 1
ATOM 2623 C CA . VAL A 1 334 ? -4.439 7.813 -8.096 1.00 89.12 334 VAL A CA 1
ATOM 2624 C C . VAL A 1 334 ? -3.915 7.510 -9.500 1.00 89.12 334 VAL A C 1
ATOM 2626 O O . VAL A 1 334 ? -4.404 8.033 -10.495 1.00 89.12 334 VAL A O 1
ATOM 2629 N N . GLY A 1 335 ? -2.910 6.638 -9.604 1.00 84.75 335 GLY A N 1
ATOM 2630 C CA . GLY A 1 335 ? -2.254 6.344 -10.880 1.00 84.75 335 GLY A CA 1
ATOM 2631 C C . GLY A 1 335 ? -1.141 7.326 -11.265 1.00 84.75 335 GLY A C 1
ATOM 2632 O O . GLY A 1 335 ? -0.494 7.113 -12.290 1.00 84.75 335 GLY A O 1
ATOM 2633 N N . ARG A 1 336 ? -0.870 8.352 -10.447 1.00 92.50 336 ARG A N 1
ATOM 2634 C CA . ARG A 1 336 ? 0.259 9.280 -10.621 1.00 92.50 336 ARG A CA 1
ATOM 2635 C C . ARG A 1 336 ? 1.434 8.921 -9.714 1.00 92.50 336 ARG A C 1
ATOM 2637 O O . ARG A 1 336 ? 1.288 8.161 -8.753 1.00 92.50 336 ARG A O 1
ATOM 2644 N N . ASP A 1 337 ? 2.600 9.475 -10.031 1.00 92.31 337 ASP A N 1
ATOM 2645 C CA . ASP A 1 337 ? 3.813 9.325 -9.227 1.00 92.31 337 ASP A CA 1
ATOM 2646 C C . ASP A 1 337 ? 3.857 10.359 -8.086 1.00 92.31 337 ASP A C 1
ATOM 2648 O O . ASP A 1 337 ? 3.922 11.562 -8.365 1.00 92.31 337 ASP A O 1
ATOM 2652 N N . PRO A 1 338 ? 3.842 9.932 -6.805 1.00 94.12 338 PRO A N 1
ATOM 2653 C CA . PRO A 1 338 ? 3.964 10.837 -5.664 1.00 94.12 338 PRO A CA 1
ATOM 2654 C C . PRO A 1 338 ? 5.226 11.701 -5.693 1.00 94.12 338 PRO A C 1
ATOM 2656 O O . PRO A 1 338 ? 5.176 12.851 -5.255 1.00 94.12 338 PRO A O 1
ATOM 2659 N N . CYS A 1 339 ? 6.343 11.185 -6.215 1.00 92.06 339 CYS A N 1
ATOM 2660 C CA . CYS A 1 339 ? 7.581 11.953 -6.335 1.00 92.06 339 CYS A CA 1
ATOM 2661 C C . CYS A 1 339 ? 7.436 13.093 -7.334 1.00 92.06 339 CYS A C 1
ATOM 2663 O O . CYS A 1 339 ? 7.827 14.217 -7.025 1.00 92.06 339 CYS A O 1
ATOM 2665 N N . ALA A 1 340 ? 6.830 12.827 -8.492 1.00 93.69 340 ALA A N 1
ATOM 2666 C CA . ALA A 1 340 ? 6.569 13.849 -9.497 1.00 93.69 340 ALA A CA 1
ATOM 2667 C C . ALA A 1 340 ? 5.595 14.919 -8.979 1.00 93.69 340 ALA A C 1
ATOM 2669 O O . ALA A 1 340 ? 5.878 16.108 -9.107 1.00 93.69 340 ALA A O 1
ATOM 2670 N N . MET A 1 341 ? 4.498 14.508 -8.330 1.00 97.19 341 MET A N 1
ATOM 2671 C CA . MET A 1 341 ? 3.512 15.436 -7.755 1.00 97.19 341 MET A CA 1
ATOM 2672 C C . MET A 1 341 ? 4.120 16.329 -6.662 1.00 97.19 341 MET A C 1
ATOM 2674 O O . MET A 1 341 ? 3.839 17.527 -6.600 1.00 97.19 341 MET A O 1
ATOM 2678 N N . LEU A 1 342 ? 4.987 15.770 -5.810 1.00 97.12 342 LEU A N 1
ATOM 2679 C CA . LEU A 1 342 ? 5.707 16.549 -4.805 1.00 97.12 342 LEU A CA 1
ATOM 2680 C C . LEU A 1 342 ? 6.739 17.480 -5.443 1.00 97.12 342 LEU A C 1
ATOM 2682 O O . LEU A 1 342 ? 6.804 18.648 -5.065 1.00 97.12 342 LEU A O 1
ATOM 2686 N N . GLN A 1 343 ? 7.524 16.990 -6.404 1.00 95.50 343 GLN A N 1
ATOM 2687 C CA . GLN A 1 343 ? 8.527 17.802 -7.089 1.00 95.50 343 GLN A CA 1
ATOM 2688 C C . GLN A 1 343 ? 7.880 19.008 -7.779 1.00 95.50 343 GLN A C 1
ATOM 2690 O O . GLN A 1 343 ? 8.365 20.122 -7.608 1.00 95.50 343 GLN A O 1
ATOM 2695 N N . GLU A 1 344 ? 6.745 18.812 -8.456 1.00 96.50 344 GLU A N 1
ATOM 2696 C CA . GLU A 1 344 ? 5.956 19.889 -9.065 1.00 96.50 344 GLU A CA 1
ATOM 2697 C C . GLU A 1 344 ? 5.599 20.977 -8.038 1.00 96.50 344 GLU A C 1
ATOM 2699 O O . GLU A 1 344 ? 5.824 22.167 -8.263 1.00 96.50 344 GLU A O 1
ATOM 2704 N N . ALA A 1 345 ? 5.092 20.586 -6.866 1.00 97.56 345 ALA A N 1
ATOM 2705 C CA . ALA A 1 345 ? 4.714 21.540 -5.829 1.00 97.56 345 ALA A CA 1
ATOM 2706 C C . ALA A 1 345 ? 5.916 22.275 -5.207 1.00 97.56 345 ALA A C 1
ATOM 2708 O O . ALA A 1 345 ? 5.802 23.456 -4.863 1.00 97.56 345 ALA A O 1
ATOM 2709 N N . LEU A 1 346 ? 7.067 21.609 -5.068 1.00 95.38 346 LEU A N 1
ATOM 2710 C CA . LEU A 1 346 ? 8.311 22.227 -4.595 1.00 95.38 346 LEU A CA 1
ATOM 2711 C C . LEU A 1 346 ? 8.861 23.233 -5.618 1.00 95.38 346 LEU A C 1
ATOM 2713 O O . LEU A 1 346 ? 9.250 24.343 -5.236 1.00 95.38 346 LEU A O 1
ATOM 2717 N N . ASP A 1 347 ? 8.828 22.877 -6.902 1.00 92.94 347 ASP A N 1
ATOM 2718 C CA . ASP A 1 347 ? 9.276 23.715 -8.018 1.00 92.94 347 ASP A CA 1
ATOM 2719 C C . ASP A 1 347 ? 8.391 24.961 -8.164 1.00 92.94 347 ASP A C 1
ATOM 2721 O O . ASP A 1 347 ? 8.905 26.076 -8.294 1.00 92.94 347 ASP A O 1
ATOM 2725 N N . ASN A 1 348 ? 7.070 24.812 -8.015 1.00 94.56 348 ASN A N 1
ATOM 2726 C CA . ASN A 1 348 ? 6.112 25.926 -8.007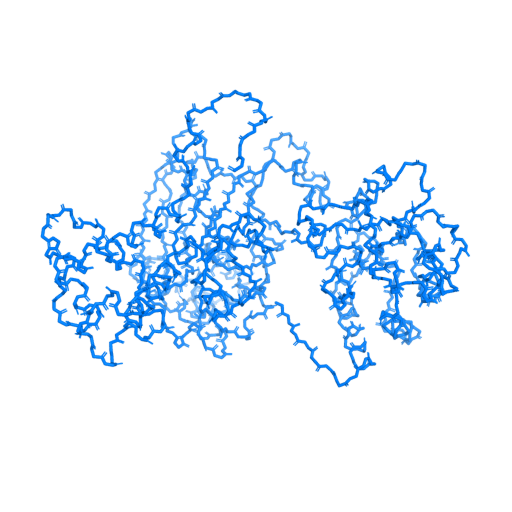 1.00 94.56 348 ASN A CA 1
ATOM 2727 C C . ASN A 1 348 ? 6.388 26.944 -6.886 1.00 94.56 348 ASN A C 1
ATOM 2729 O O . ASN A 1 348 ? 6.052 28.122 -7.013 1.00 94.56 348 ASN A O 1
ATOM 2733 N N . ARG A 1 349 ? 7.032 26.518 -5.792 1.00 93.31 349 ARG A N 1
ATOM 2734 C CA . ARG A 1 349 ? 7.497 27.400 -4.705 1.00 93.31 349 ARG A CA 1
ATOM 2735 C C . ARG A 1 349 ? 8.972 27.792 -4.826 1.00 93.31 349 ARG A C 1
ATOM 2737 O O . ARG A 1 349 ? 9.499 28.462 -3.939 1.00 93.31 349 ARG A O 1
ATOM 2744 N N . SER A 1 350 ? 9.635 27.392 -5.912 1.00 90.50 350 SER A N 1
ATOM 2745 C CA . SER A 1 350 ? 11.059 27.625 -6.179 1.00 90.50 350 SER A CA 1
ATOM 2746 C C . SER A 1 350 ? 11.974 27.162 -5.039 1.00 90.50 350 SER A C 1
ATOM 2748 O O . SER A 1 350 ? 12.957 27.835 -4.711 1.00 90.50 350 SER A O 1
ATOM 2750 N N . LEU A 1 351 ? 11.651 26.030 -4.407 1.00 91.88 351 LEU A N 1
ATOM 2751 C CA . LEU A 1 351 ? 12.471 25.460 -3.338 1.00 91.88 351 LEU A CA 1
ATOM 2752 C C . LEU A 1 351 ? 13.658 24.677 -3.926 1.00 91.88 351 LEU A C 1
ATOM 2754 O O . LEU A 1 351 ? 13.466 23.919 -4.874 1.00 91.88 351 LEU A O 1
ATOM 2758 N N . PRO A 1 352 ? 14.877 24.801 -3.362 1.00 91.56 352 PRO A N 1
ATOM 2759 C CA . PRO A 1 352 ? 16.071 24.117 -3.865 1.00 91.56 352 PRO A CA 1
ATOM 2760 C C . PRO A 1 352 ? 16.121 22.660 -3.397 1.00 91.56 352 PRO A C 1
ATOM 2762 O O . PRO A 1 352 ? 17.058 22.254 -2.707 1.00 91.56 352 PRO A O 1
ATOM 2765 N N . LEU A 1 353 ? 15.086 21.882 -3.702 1.00 91.12 353 LEU A N 1
ATOM 2766 C CA . LEU A 1 353 ? 14.927 20.504 -3.248 1.00 91.12 353 LEU A CA 1
ATOM 2767 C C . LEU A 1 353 ? 14.708 19.576 -4.438 1.00 91.12 353 LEU A C 1
ATOM 2769 O O . LEU A 1 353 ? 13.987 19.909 -5.377 1.00 91.12 353 LEU A O 1
ATOM 2773 N N . THR A 1 354 ? 15.329 18.403 -4.388 1.00 89.12 354 THR A N 1
ATOM 2774 C CA . THR A 1 354 ? 15.070 17.319 -5.340 1.00 89.12 354 THR A CA 1
ATOM 2775 C C . THR A 1 354 ? 14.588 16.105 -4.572 1.00 89.12 354 THR A C 1
ATOM 2777 O O . THR A 1 354 ? 15.282 15.645 -3.665 1.00 89.12 354 THR A O 1
ATOM 2780 N N . VAL A 1 355 ? 13.421 15.574 -4.933 1.00 89.00 355 VAL A N 1
ATOM 2781 C CA . VAL A 1 355 ? 12.912 14.319 -4.370 1.00 89.00 355 VAL A CA 1
ATOM 2782 C C . VAL A 1 355 ? 13.793 13.173 -4.871 1.00 89.00 355 VAL A C 1
ATOM 2784 O O . VAL A 1 355 ? 13.769 12.823 -6.050 1.00 89.00 355 VAL A O 1
ATOM 2787 N N . THR A 1 356 ? 14.616 12.612 -3.985 1.00 79.94 356 THR A N 1
ATOM 2788 C CA . THR A 1 356 ? 15.618 11.587 -4.334 1.00 79.94 356 THR A CA 1
ATOM 2789 C C . THR A 1 356 ? 15.241 10.186 -3.883 1.00 79.94 356 THR A C 1
ATOM 2791 O O . THR A 1 356 ? 15.865 9.227 -4.332 1.00 79.94 356 THR A O 1
ATOM 2794 N N . ALA A 1 357 ? 14.250 10.049 -3.003 1.00 77.75 357 ALA A N 1
ATOM 2795 C CA . ALA A 1 357 ? 13.766 8.754 -2.548 1.00 77.75 357 ALA A CA 1
ATOM 2796 C C . ALA A 1 357 ? 12.287 8.817 -2.153 1.00 77.75 357 ALA A C 1
ATOM 2798 O O . ALA A 1 357 ? 11.857 9.778 -1.520 1.00 77.75 357 ALA A O 1
ATOM 2799 N N . LEU A 1 358 ? 11.553 7.761 -2.482 1.00 83.12 358 LEU A N 1
ATOM 2800 C CA . LEU A 1 358 ? 10.213 7.413 -2.045 1.00 83.12 358 LEU A CA 1
ATOM 2801 C C . LEU A 1 358 ? 10.323 6.144 -1.217 1.00 83.12 358 LEU A C 1
ATOM 2803 O O . LEU A 1 358 ? 10.785 5.112 -1.709 1.00 83.12 358 LEU A O 1
ATOM 2807 N N . VAL A 1 359 ? 9.935 6.218 0.047 1.00 79.56 359 VAL A N 1
ATOM 2808 C CA . VAL A 1 359 ? 10.080 5.090 0.963 1.00 79.56 359 VAL A CA 1
ATOM 2809 C C . VAL A 1 359 ? 8.832 4.987 1.832 1.00 79.56 359 VAL A C 1
ATOM 2811 O O . VAL A 1 359 ? 8.252 5.994 2.226 1.00 79.56 359 VAL A O 1
ATOM 2814 N N . ASN A 1 360 ? 8.397 3.764 2.127 1.00 82.12 360 ASN A N 1
ATOM 2815 C CA . ASN A 1 360 ? 7.313 3.533 3.077 1.00 82.12 360 ASN A CA 1
ATOM 2816 C C . ASN A 1 360 ? 7.783 3.791 4.527 1.00 82.12 360 ASN A C 1
ATOM 2818 O O . ASN A 1 360 ? 8.942 3.545 4.871 1.00 82.12 360 ASN A O 1
ATOM 2822 N N . ASP A 1 361 ? 6.875 4.232 5.395 1.00 82.75 361 ASP A N 1
ATOM 2823 C CA . ASP A 1 361 ? 7.131 4.544 6.806 1.00 82.75 361 ASP A CA 1
ATOM 2824 C C . ASP A 1 361 ? 7.746 3.382 7.606 1.00 82.75 361 ASP A C 1
ATOM 2826 O O . ASP A 1 361 ? 8.642 3.602 8.432 1.00 82.75 361 ASP A O 1
ATOM 2830 N N . ALA A 1 362 ? 7.352 2.136 7.339 1.00 78.00 362 ALA A N 1
ATOM 2831 C CA . ALA A 1 362 ? 7.946 0.968 7.990 1.00 78.00 362 ALA A CA 1
ATOM 2832 C C . ALA A 1 362 ? 9.413 0.752 7.578 1.00 78.00 362 ALA A C 1
ATOM 2834 O O . ALA A 1 362 ? 10.262 0.460 8.427 1.00 78.00 362 ALA A O 1
ATOM 2835 N N . VAL A 1 363 ? 9.747 0.973 6.301 1.00 77.69 363 VAL A N 1
ATOM 2836 C CA . VAL A 1 363 ? 11.130 0.886 5.798 1.00 77.69 363 VAL A CA 1
ATOM 2837 C C . VAL A 1 363 ? 11.979 2.039 6.348 1.00 77.69 363 VAL A C 1
ATOM 2839 O O . VAL A 1 363 ? 13.117 1.817 6.766 1.00 77.69 363 VAL A O 1
ATOM 2842 N N . CYS A 1 364 ? 11.419 3.249 6.445 1.00 82.25 364 CYS A N 1
ATOM 2843 C CA . CYS A 1 364 ? 12.059 4.380 7.124 1.00 82.25 364 CYS A CA 1
ATOM 2844 C C . CYS A 1 364 ? 12.370 4.052 8.592 1.00 82.25 364 CYS A C 1
ATOM 2846 O O . CYS A 1 364 ? 13.473 4.317 9.069 1.00 82.25 364 CYS A O 1
ATOM 2848 N N . THR A 1 365 ? 11.421 3.434 9.300 1.00 81.19 365 THR A N 1
ATOM 2849 C CA . THR A 1 365 ? 11.575 3.027 10.706 1.00 81.19 365 THR A CA 1
ATOM 2850 C C . THR A 1 365 ? 12.692 1.996 10.871 1.00 81.19 365 THR A C 1
ATOM 2852 O O . THR A 1 365 ? 13.533 2.125 11.766 1.00 81.19 365 THR A O 1
ATOM 2855 N N . LEU A 1 366 ? 12.742 1.007 9.975 1.00 78.44 366 LEU A N 1
ATOM 2856 C CA . LEU A 1 366 ? 13.801 -0.001 9.921 1.00 78.44 366 LEU A CA 1
ATOM 2857 C C . LEU A 1 366 ? 15.184 0.648 9.729 1.00 78.44 366 LEU A C 1
ATOM 2859 O O . LEU A 1 366 ? 16.108 0.379 10.501 1.00 78.44 366 LEU A O 1
ATOM 2863 N N . ALA A 1 367 ? 15.317 1.535 8.738 1.00 78.25 367 ALA A N 1
ATOM 2864 C CA . ALA A 1 367 ? 16.574 2.214 8.425 1.00 78.25 367 ALA A CA 1
ATOM 2865 C C . ALA A 1 367 ? 17.030 3.155 9.552 1.00 78.25 367 ALA A C 1
ATOM 2867 O O . ALA A 1 367 ? 18.188 3.106 9.966 1.00 78.25 367 ALA A O 1
ATOM 2868 N N . ALA A 1 368 ? 16.123 3.961 10.109 1.00 82.19 368 ALA A N 1
ATOM 2869 C CA . ALA A 1 368 ? 16.437 4.871 11.208 1.00 82.19 368 ALA A CA 1
ATOM 2870 C C . ALA A 1 368 ? 16.924 4.112 12.453 1.00 82.19 368 ALA A C 1
ATOM 2872 O O . ALA A 1 368 ? 17.924 4.493 13.069 1.00 82.19 368 ALA A O 1
ATOM 2873 N N . ARG A 1 369 ? 16.270 2.992 12.802 1.00 85.50 369 ARG A N 1
ATOM 2874 C CA . ARG A 1 369 ? 16.705 2.162 13.931 1.00 85.50 369 ARG A CA 1
ATOM 2875 C C . ARG A 1 369 ? 18.074 1.539 13.683 1.00 85.50 369 ARG A C 1
ATOM 2877 O O . ARG A 1 369 ? 18.860 1.484 14.625 1.00 85.50 369 ARG A O 1
ATOM 2884 N N . ALA A 1 370 ? 18.349 1.086 12.460 1.00 83.56 370 ALA A N 1
ATOM 2885 C CA . ALA A 1 370 ? 19.648 0.535 12.080 1.00 83.56 370 ALA A CA 1
ATOM 2886 C C . ALA A 1 370 ? 20.784 1.558 12.191 1.00 83.56 370 ALA A C 1
ATOM 2888 O O . ALA A 1 370 ? 21.815 1.230 12.767 1.00 83.56 370 ALA A O 1
ATOM 2889 N N . TYR A 1 371 ? 20.566 2.811 11.776 1.00 82.31 371 TYR A N 1
ATOM 2890 C CA . TYR A 1 371 ? 21.566 3.874 11.933 1.00 82.31 371 TYR A CA 1
ATOM 2891 C C . TYR A 1 371 ? 21.913 4.114 13.412 1.00 82.31 371 TYR A C 1
ATOM 2893 O O . TYR A 1 371 ? 23.082 4.211 13.779 1.00 82.31 371 TYR A O 1
ATOM 2901 N N . CYS A 1 372 ? 20.898 4.184 14.279 1.00 82.31 372 CYS A N 1
ATOM 2902 C CA . CYS A 1 372 ? 21.072 4.423 15.716 1.00 82.31 372 CYS A CA 1
ATOM 2903 C C . CYS A 1 372 ? 21.411 3.161 16.527 1.00 82.31 372 CYS A C 1
ATOM 2905 O O . CYS A 1 372 ? 21.570 3.242 17.749 1.00 82.31 372 CYS A O 1
ATOM 2907 N N . ALA A 1 373 ? 21.442 1.976 15.914 1.00 78.69 373 ALA A N 1
ATOM 2908 C CA . ALA A 1 373 ? 21.825 0.762 16.616 1.00 78.69 373 ALA A CA 1
ATOM 2909 C C . ALA A 1 373 ? 23.335 0.794 16.910 1.00 78.69 373 ALA A C 1
ATOM 2911 O O . ALA A 1 373 ? 24.109 1.260 16.072 1.00 78.69 373 ALA A O 1
ATOM 2912 N N . PRO A 1 374 ? 23.780 0.305 18.084 1.00 63.09 374 PRO A N 1
ATOM 2913 C CA . PRO A 1 374 ? 25.200 0.069 18.310 1.00 63.09 374 PRO A CA 1
ATOM 2914 C C . PRO A 1 374 ? 25.737 -0.845 17.206 1.00 63.09 374 PRO A C 1
ATOM 2916 O O . PRO A 1 374 ? 25.019 -1.745 16.778 1.00 63.09 374 PRO A O 1
ATOM 2919 N N . LEU A 1 375 ? 27.004 -0.690 16.815 1.00 56.38 375 LEU A N 1
ATOM 2920 C CA . LEU A 1 375 ? 27.649 -1.466 15.738 1.00 56.38 375 LEU A CA 1
ATOM 2921 C C . LEU A 1 375 ? 27.526 -3.005 15.881 1.00 56.38 375 LEU A C 1
ATOM 2923 O O . LEU A 1 375 ? 27.782 -3.732 14.927 1.00 56.38 375 LEU A O 1
ATOM 2927 N N . GLN A 1 376 ? 27.136 -3.508 17.059 1.00 53.84 376 GLN A N 1
ATOM 2928 C CA . GLN A 1 376 ? 26.936 -4.931 17.359 1.00 53.84 376 GLN A CA 1
ATOM 2929 C C . GLN A 1 376 ? 25.460 -5.390 17.363 1.00 53.84 376 GLN A C 1
ATOM 2931 O O . GLN A 1 376 ? 25.200 -6.591 17.414 1.00 53.84 376 GLN A O 1
ATOM 2936 N N . GLY A 1 377 ? 24.481 -4.480 17.316 1.00 57.31 377 GLY A N 1
ATOM 2937 C CA . GLY A 1 377 ? 23.052 -4.810 17.335 1.00 57.31 377 GLY A CA 1
ATOM 2938 C C . GLY A 1 377 ? 22.459 -4.904 15.928 1.00 57.31 377 GLY A C 1
ATOM 2939 O O . GLY A 1 377 ? 22.509 -3.938 15.174 1.00 57.31 377 GLY A O 1
ATOM 2940 N N . LYS A 1 378 ? 21.854 -6.045 15.572 1.00 70.06 378 LYS A N 1
ATOM 2941 C CA . LYS A 1 378 ? 21.144 -6.205 14.291 1.00 70.06 378 LYS A CA 1
ATOM 2942 C C . LYS A 1 378 ? 19.691 -5.744 14.419 1.00 70.06 378 LYS A C 1
ATOM 2944 O O . LYS A 1 378 ? 18.935 -6.299 15.214 1.00 70.06 378 LYS A O 1
ATOM 2949 N N . THR A 1 379 ? 19.284 -4.765 13.614 1.00 77.25 379 THR A N 1
ATOM 2950 C CA . THR A 1 379 ? 17.866 -4.402 13.465 1.00 77.25 379 THR A CA 1
ATOM 2951 C C . THR A 1 379 ? 17.178 -5.417 12.557 1.00 77.25 379 THR A C 1
ATOM 2953 O O . THR A 1 379 ? 17.574 -5.575 11.406 1.00 77.25 379 THR A O 1
ATOM 2956 N N . LEU A 1 380 ? 16.156 -6.100 13.077 1.00 77.25 380 LEU A N 1
ATOM 2957 C CA . LEU A 1 380 ? 15.444 -7.162 12.355 1.00 77.25 380 LEU A CA 1
ATOM 2958 C C . LEU A 1 380 ? 14.138 -6.680 11.710 1.00 77.25 380 LEU A C 1
ATOM 2960 O O . LEU A 1 380 ? 13.815 -7.104 10.608 1.00 77.25 380 LEU A O 1
ATOM 2964 N N . LEU A 1 381 ? 13.405 -5.790 12.384 1.00 76.88 381 LEU A N 1
ATOM 2965 C CA . LEU A 1 381 ? 12.078 -5.332 11.975 1.00 76.88 381 LEU A CA 1
ATOM 2966 C C . LEU A 1 381 ? 11.928 -3.836 12.276 1.00 76.88 381 LEU A C 1
ATOM 2968 O O . LEU A 1 381 ? 12.252 -3.381 13.374 1.00 76.88 381 LEU A O 1
ATOM 2972 N N . GLY A 1 382 ? 11.409 -3.087 11.310 1.00 76.56 382 GLY A N 1
ATOM 2973 C CA . GLY A 1 382 ? 10.760 -1.800 11.520 1.00 76.56 382 GLY A CA 1
ATOM 2974 C C . GLY A 1 382 ? 9.255 -2.021 11.537 1.00 76.56 382 GLY A C 1
ATOM 2975 O O . GLY A 1 382 ? 8.720 -2.654 10.632 1.00 76.56 382 GLY A O 1
ATOM 2976 N N . ALA A 1 383 ? 8.575 -1.531 12.566 1.00 78.12 383 ALA A N 1
ATOM 2977 C CA . ALA A 1 383 ? 7.131 -1.673 12.694 1.00 78.12 383 ALA A CA 1
ATOM 2978 C C . ALA A 1 383 ? 6.497 -0.319 13.000 1.00 78.12 383 ALA A C 1
ATOM 2980 O O . ALA A 1 383 ? 7.026 0.463 13.793 1.00 78.12 383 ALA A O 1
ATOM 2981 N N . VAL A 1 384 ? 5.356 -0.065 12.371 1.00 79.19 384 VAL A N 1
ATOM 2982 C CA . VAL A 1 384 ? 4.543 1.130 12.561 1.00 79.19 384 VAL A CA 1
ATOM 2983 C C . VAL A 1 384 ? 3.238 0.714 13.224 1.00 79.19 384 VAL A C 1
ATOM 2985 O O . VAL A 1 384 ? 2.497 -0.121 12.706 1.00 79.19 384 VAL A O 1
ATOM 2988 N N . PHE A 1 385 ? 2.954 1.336 14.365 1.00 82.94 385 PHE A N 1
ATOM 2989 C CA . PHE A 1 385 ? 1.681 1.242 15.074 1.00 82.94 385 PHE A CA 1
ATOM 2990 C C . PHE A 1 385 ? 1.191 2.667 15.337 1.00 82.94 385 PHE A C 1
ATOM 2992 O O . PHE A 1 385 ? 1.686 3.357 16.227 1.00 82.94 385 PHE A O 1
ATOM 2999 N N . GLY A 1 386 ? 0.274 3.145 14.503 1.00 82.31 386 GLY A N 1
ATOM 3000 C CA . GLY A 1 386 ? -0.255 4.506 14.567 1.00 82.31 386 GLY A CA 1
ATOM 3001 C C . GLY A 1 386 ? -1.679 4.549 14.032 1.00 82.31 386 GLY A C 1
ATOM 3002 O O . GLY A 1 386 ? -2.482 3.684 14.364 1.00 82.31 386 GLY A O 1
ATOM 3003 N N . THR A 1 387 ? -1.994 5.537 13.185 1.00 81.50 387 THR A N 1
ATOM 3004 C CA . THR A 1 387 ? -3.290 5.587 12.479 1.00 81.50 387 THR A CA 1
ATOM 3005 C C . THR A 1 387 ? -3.531 4.320 11.655 1.00 81.50 387 THR A C 1
ATOM 3007 O O . THR A 1 387 ? -4.645 3.826 11.652 1.00 81.50 387 THR A O 1
ATOM 3010 N N . GLY A 1 388 ? -2.491 3.786 11.009 1.00 81.31 388 GLY A N 1
ATOM 3011 C CA . GLY A 1 388 ? -2.493 2.449 10.407 1.00 81.31 388 GLY A CA 1
ATOM 3012 C C . GLY A 1 388 ? -1.467 1.540 11.082 1.00 81.31 388 GLY A C 1
ATOM 3013 O O . GLY A 1 388 ? -0.820 1.944 12.059 1.00 81.31 388 GLY A O 1
ATOM 3014 N N . THR A 1 389 ? -1.274 0.337 10.548 1.00 78.44 389 THR A N 1
ATOM 3015 C CA . THR A 1 389 ? -0.176 -0.540 10.973 1.00 78.44 389 THR A CA 1
ATOM 3016 C C . THR A 1 389 ? 0.549 -1.162 9.792 1.00 78.44 389 THR A C 1
ATOM 3018 O O . THR A 1 389 ? -0.071 -1.617 8.838 1.00 78.44 389 THR A O 1
ATOM 3021 N N . ASN A 1 390 ? 1.880 -1.195 9.867 1.00 78.44 390 ASN A N 1
ATOM 3022 C CA . ASN A 1 390 ? 2.705 -1.831 8.847 1.00 78.44 390 ASN A CA 1
ATOM 3023 C C . ASN A 1 390 ? 4.030 -2.364 9.416 1.00 78.44 390 ASN A C 1
ATOM 3025 O O . ASN A 1 390 ? 4.458 -1.955 10.498 1.00 78.44 390 ASN A O 1
ATOM 3029 N N . GLY A 1 391 ? 4.693 -3.249 8.676 1.00 78.19 391 GLY A N 1
ATOM 3030 C CA . GLY A 1 391 ? 5.982 -3.831 9.031 1.00 78.19 391 GLY A CA 1
ATOM 3031 C C . GLY A 1 391 ? 6.931 -3.906 7.837 1.00 78.19 391 GLY A C 1
ATOM 3032 O O . GLY A 1 391 ? 6.509 -4.130 6.700 1.00 78.19 391 GLY A O 1
ATOM 3033 N N . ALA A 1 392 ? 8.225 -3.745 8.097 1.00 75.75 392 ALA A N 1
ATOM 3034 C CA . ALA A 1 392 ? 9.280 -3.931 7.113 1.00 75.75 392 ALA A CA 1
ATOM 3035 C C . ALA A 1 392 ? 10.508 -4.607 7.719 1.00 75.75 392 ALA A C 1
ATOM 3037 O O . ALA A 1 392 ? 10.903 -4.314 8.847 1.00 75.75 392 ALA A O 1
ATOM 3038 N N . TYR A 1 393 ? 11.151 -5.476 6.951 1.00 79.69 393 TYR A N 1
ATOM 3039 C CA . TYR A 1 393 ? 12.331 -6.223 7.386 1.00 79.69 393 TYR A CA 1
ATOM 3040 C C . TYR A 1 393 ? 13.343 -6.358 6.246 1.00 79.69 393 TYR A C 1
ATOM 3042 O O . TYR A 1 393 ? 13.014 -6.101 5.090 1.00 79.69 393 TYR A O 1
ATOM 3050 N N . MET A 1 394 ? 14.583 -6.736 6.562 1.00 76.12 394 MET A N 1
ATOM 3051 C CA . MET A 1 394 ? 15.582 -7.054 5.537 1.00 76.12 394 MET A CA 1
ATOM 3052 C C . MET A 1 394 ? 15.452 -8.507 5.116 1.00 76.12 394 MET A C 1
ATOM 3054 O O . MET A 1 394 ? 15.624 -9.400 5.942 1.00 76.12 394 MET A O 1
ATOM 3058 N N . GLU A 1 395 ? 15.218 -8.728 3.830 1.00 77.00 395 GLU A N 1
ATOM 3059 C CA . GLU A 1 395 ? 15.219 -10.056 3.234 1.00 77.00 395 GLU A CA 1
ATOM 3060 C C . GLU A 1 395 ? 16.459 -10.241 2.364 1.00 77.00 395 GLU A C 1
ATOM 3062 O O . GLU A 1 395 ? 16.942 -9.302 1.727 1.00 77.00 395 GLU A O 1
ATOM 3067 N N . ASP A 1 396 ? 16.980 -11.459 2.337 1.00 73.44 396 ASP A N 1
ATOM 3068 C CA . ASP A 1 396 ? 18.080 -11.832 1.456 1.00 73.44 396 ASP A CA 1
ATOM 3069 C C . ASP A 1 396 ? 17.613 -11.752 -0.005 1.00 73.44 396 ASP A C 1
ATOM 3071 O O . ASP A 1 396 ? 16.646 -12.411 -0.393 1.00 73.44 396 ASP A O 1
ATOM 3075 N N . MET A 1 397 ? 18.301 -10.968 -0.841 1.00 65.19 397 MET A N 1
ATOM 3076 C CA . MET A 1 397 ? 17.921 -10.789 -2.246 1.00 65.19 397 MET A CA 1
ATOM 3077 C C . MET A 1 397 ? 17.903 -12.106 -3.032 1.00 65.19 397 MET A C 1
ATOM 3079 O O . MET A 1 397 ? 17.154 -12.216 -4.003 1.00 65.19 397 MET A O 1
ATOM 3083 N N . SER A 1 398 ? 18.657 -13.126 -2.607 1.00 63.03 398 SER A N 1
ATOM 3084 C CA . SER A 1 398 ? 18.603 -14.471 -3.195 1.00 63.03 398 SER A CA 1
ATOM 3085 C C . SER A 1 398 ? 17.261 -15.176 -2.956 1.00 63.03 398 SER A C 1
ATOM 3087 O O . SER A 1 398 ? 16.830 -15.975 -3.793 1.00 63.03 398 SER A O 1
ATOM 3089 N N . LYS A 1 399 ? 16.576 -14.842 -1.856 1.00 65.62 399 LYS A N 1
ATOM 3090 C CA . LYS A 1 399 ? 15.238 -15.330 -1.489 1.00 65.62 399 LYS A CA 1
ATOM 3091 C C . LYS A 1 399 ? 14.126 -14.454 -2.053 1.00 65.62 399 LYS A C 1
ATOM 3093 O O . LYS A 1 399 ? 13.006 -14.927 -2.240 1.00 65.62 399 LYS A O 1
ATOM 3098 N N . ILE A 1 400 ? 14.430 -13.197 -2.385 1.00 60.44 400 ILE A N 1
ATOM 3099 C CA . ILE A 1 400 ? 13.511 -12.283 -3.070 1.00 60.44 400 ILE A CA 1
ATOM 3100 C C . ILE A 1 400 ? 13.466 -12.665 -4.538 1.00 60.44 400 ILE A C 1
ATOM 3102 O O . ILE A 1 400 ? 14.072 -12.014 -5.393 1.00 60.44 400 ILE A O 1
ATOM 3106 N N . GLN A 1 401 ? 12.723 -13.738 -4.816 1.00 51.78 401 GLN A N 1
ATOM 3107 C CA . GLN A 1 401 ? 12.684 -14.335 -6.138 1.00 51.78 401 GLN A CA 1
ATOM 3108 C C . GLN A 1 401 ? 12.424 -13.242 -7.169 1.00 51.78 401 GLN A C 1
ATOM 3110 O O . GLN A 1 401 ? 13.328 -13.047 -7.961 1.00 51.78 401 GLN A O 1
ATOM 3115 N N . LYS A 1 402 ? 11.369 -12.414 -7.034 1.00 50.22 402 LYS A N 1
ATOM 3116 C CA . LYS A 1 402 ? 10.987 -11.269 -7.909 1.00 50.22 402 LYS A CA 1
ATOM 3117 C C . LYS A 1 402 ? 12.114 -10.337 -8.419 1.00 50.22 402 LYS A C 1
ATOM 3119 O O . LYS A 1 402 ? 11.949 -9.752 -9.485 1.00 50.22 402 LYS A O 1
ATOM 3124 N N . LEU A 1 403 ? 13.225 -10.159 -7.691 1.00 49.88 403 LEU A N 1
ATOM 3125 C CA . LEU A 1 403 ? 14.319 -9.245 -8.074 1.00 49.88 403 LEU A CA 1
ATOM 3126 C C . LEU A 1 403 ? 15.501 -9.917 -8.763 1.00 49.88 403 LEU A C 1
ATOM 3128 O O . LEU A 1 403 ? 16.136 -9.282 -9.606 1.00 49.88 403 LEU A O 1
ATOM 3132 N N . ARG A 1 404 ? 15.743 -11.206 -8.500 1.00 44.06 404 ARG A N 1
ATOM 3133 C CA . ARG A 1 404 ? 16.784 -12.023 -9.168 1.00 44.06 404 ARG A CA 1
ATOM 3134 C C . ARG A 1 404 ? 16.605 -12.159 -10.684 1.00 44.06 404 ARG A C 1
ATOM 3136 O O . ARG A 1 404 ? 17.400 -12.786 -11.366 1.00 44.06 404 ARG A O 1
ATOM 3143 N N . LEU A 1 405 ? 15.532 -11.568 -11.177 1.00 38.44 405 LEU A N 1
ATOM 3144 C CA . LEU A 1 405 ? 14.820 -11.869 -12.405 1.00 38.44 405 LEU A CA 1
ATOM 3145 C C . LEU A 1 405 ? 14.711 -10.635 -13.284 1.00 38.44 405 LEU A C 1
ATOM 3147 O O . LEU A 1 405 ? 14.523 -10.746 -14.483 1.00 38.44 405 LEU A O 1
ATOM 3151 N N . LYS A 1 406 ? 14.871 -9.453 -12.675 1.00 38.16 406 LYS A N 1
ATOM 3152 C CA . LYS A 1 406 ? 14.963 -8.170 -13.371 1.00 38.16 406 LYS A CA 1
ATOM 3153 C C . LYS A 1 406 ? 16.412 -7.781 -13.687 1.00 38.16 406 LYS A C 1
ATOM 3155 O O . LYS A 1 406 ? 16.625 -7.072 -14.658 1.00 38.16 406 LYS A O 1
ATOM 3160 N N . SER A 1 407 ? 17.391 -8.272 -12.911 1.00 38.62 407 SER A N 1
ATOM 3161 C CA . SER A 1 407 ? 18.832 -8.074 -13.158 1.00 38.62 407 SER A CA 1
ATOM 3162 C C . SER A 1 407 ? 19.672 -9.252 -12.626 1.00 38.62 407 SER A C 1
ATOM 3164 O O . SER A 1 407 ? 20.143 -9.194 -11.485 1.00 38.62 407 SER A O 1
ATOM 3166 N N . PRO A 1 408 ? 19.916 -10.310 -13.426 1.00 40.62 408 PRO A N 1
ATOM 3167 C CA . PRO A 1 408 ? 20.702 -11.480 -13.010 1.00 40.62 408 PRO A CA 1
ATOM 3168 C C . PRO A 1 408 ? 22.139 -11.139 -12.578 1.00 40.62 408 PRO A C 1
ATOM 3170 O O . PRO A 1 408 ? 22.699 -11.793 -11.704 1.00 40.62 408 PRO A O 1
ATOM 3173 N N . THR A 1 409 ? 22.726 -10.082 -13.149 1.00 40.47 409 THR A N 1
ATOM 3174 C CA . THR A 1 409 ? 24.094 -9.613 -12.866 1.00 40.47 409 THR A CA 1
ATOM 3175 C C . THR A 1 409 ? 24.201 -8.687 -11.651 1.00 40.47 409 THR A C 1
ATOM 3177 O O . THR A 1 409 ? 25.303 -8.485 -11.145 1.00 40.47 409 THR A O 1
ATOM 3180 N N . ALA A 1 410 ? 23.090 -8.144 -11.136 1.00 42.06 410 ALA A N 1
ATOM 3181 C CA . ALA A 1 410 ? 23.119 -7.263 -9.964 1.00 42.06 410 ALA A CA 1
ATOM 3182 C C . ALA A 1 410 ? 23.311 -8.036 -8.644 1.00 42.06 410 ALA A C 1
ATOM 3184 O O . ALA A 1 410 ? 23.837 -7.473 -7.688 1.00 42.06 410 ALA A O 1
ATOM 3185 N N . ILE A 1 411 ? 22.953 -9.328 -8.609 1.00 45.88 411 ILE A N 1
ATOM 3186 C CA . ILE A 1 411 ? 22.923 -10.179 -7.399 1.00 45.88 411 ILE A CA 1
ATOM 3187 C C . ILE A 1 411 ? 24.145 -11.117 -7.330 1.00 45.88 411 ILE A C 1
ATOM 3189 O O . ILE A 1 411 ? 24.089 -12.215 -6.785 1.00 45.88 411 ILE A O 1
ATOM 3193 N N . ALA A 1 412 ? 25.275 -10.711 -7.912 1.00 40.78 412 ALA A N 1
ATOM 3194 C CA . ALA A 1 412 ? 26.474 -11.550 -7.994 1.00 40.78 412 ALA A CA 1
ATOM 3195 C C . ALA A 1 412 ? 27.271 -11.658 -6.675 1.00 40.78 412 ALA A C 1
ATOM 3197 O O . ALA A 1 412 ? 28.226 -12.427 -6.604 1.00 40.78 412 ALA A O 1
ATOM 3198 N N . SER A 1 413 ? 26.907 -10.919 -5.622 1.00 45.66 413 SER A N 1
ATOM 3199 C CA . SER A 1 413 ? 27.591 -10.986 -4.323 1.00 45.66 413 SER A CA 1
ATOM 3200 C C . SER A 1 413 ? 26.701 -11.626 -3.258 1.00 45.66 413 SER A C 1
ATOM 3202 O O . SER A 1 413 ? 25.592 -11.143 -3.031 1.00 45.66 413 SER A O 1
ATOM 3204 N N . GLN A 1 414 ? 27.224 -12.644 -2.569 1.00 44.88 414 GLN A N 1
ATOM 3205 C CA . GLN A 1 414 ? 26.576 -13.464 -1.527 1.00 44.88 414 GLN A CA 1
ATOM 3206 C C . GLN A 1 414 ? 26.068 -12.713 -0.269 1.00 44.88 414 GLN A C 1
ATOM 3208 O O . GLN A 1 414 ? 25.590 -13.360 0.652 1.00 44.88 414 GLN A O 1
ATOM 3213 N N . ASP A 1 415 ? 26.080 -11.374 -0.249 1.00 53.19 415 ASP A N 1
ATOM 3214 C CA . ASP A 1 415 ? 25.743 -10.538 0.918 1.00 53.19 415 ASP A CA 1
ATOM 3215 C C . ASP A 1 415 ? 24.723 -9.413 0.614 1.00 53.19 415 ASP A C 1
ATOM 3217 O O . ASP A 1 415 ? 24.663 -8.403 1.322 1.00 53.19 415 ASP A O 1
ATOM 3221 N N . GLN A 1 416 ? 23.936 -9.520 -0.464 1.00 65.69 416 GLN A N 1
ATOM 3222 C CA . GLN A 1 416 ? 22.931 -8.500 -0.799 1.00 65.69 416 GLN A CA 1
ATOM 3223 C C . GLN A 1 416 ? 21.567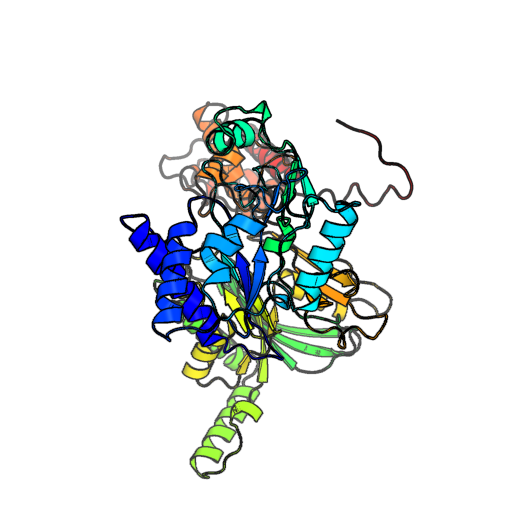 -8.803 -0.179 1.00 65.69 416 GLN A C 1
ATOM 3225 O O . GLN A 1 416 ? 20.957 -9.832 -0.448 1.00 65.69 416 GLN A O 1
ATOM 3230 N N . CYS A 1 417 ? 21.043 -7.844 0.579 1.00 70.56 417 CYS A N 1
ATOM 3231 C CA . CYS A 1 417 ? 19.688 -7.877 1.120 1.00 70.56 417 CYS A CA 1
ATOM 3232 C C . CYS A 1 417 ? 18.851 -6.749 0.504 1.00 70.56 417 CYS A C 1
ATOM 3234 O O . CYS A 1 417 ? 19.394 -5.811 -0.072 1.00 70.56 417 CYS A O 1
ATOM 3236 N N . MET A 1 418 ? 17.530 -6.796 0.642 1.00 74.00 418 MET A N 1
ATOM 3237 C CA . MET A 1 418 ? 16.661 -5.653 0.374 1.00 74.00 418 MET A CA 1
ATOM 3238 C C . MET A 1 418 ? 15.587 -5.546 1.450 1.00 74.00 418 MET A C 1
ATOM 3240 O O . MET A 1 418 ? 15.028 -6.550 1.889 1.00 74.00 418 MET A O 1
ATOM 3244 N N . ALA A 1 419 ? 15.272 -4.315 1.846 1.00 67.62 419 ALA A N 1
ATOM 3245 C CA . ALA A 1 419 ? 14.134 -4.058 2.707 1.00 67.62 419 ALA A CA 1
ATOM 3246 C C . ALA A 1 419 ? 12.834 -4.446 1.985 1.00 67.62 419 ALA A C 1
ATOM 3248 O O . ALA A 1 419 ? 12.539 -3.956 0.892 1.00 67.62 419 ALA A O 1
ATOM 3249 N N . LEU A 1 420 ? 12.028 -5.307 2.588 1.00 68.88 420 LEU A N 1
ATOM 3250 C CA . LEU A 1 420 ? 10.683 -5.604 2.123 1.00 68.88 420 LEU A CA 1
ATOM 3251 C C . LEU A 1 420 ? 9.677 -4.893 3.008 1.00 68.88 420 LEU A C 1
ATOM 3253 O O . LEU A 1 420 ? 9.689 -5.048 4.225 1.00 68.88 420 LEU A O 1
ATOM 3257 N N . ASN A 1 421 ? 8.803 -4.127 2.366 1.00 71.94 421 ASN A N 1
ATOM 3258 C CA . ASN A 1 421 ? 7.574 -3.658 2.973 1.00 71.94 421 ASN A CA 1
ATOM 3259 C C . ASN A 1 421 ? 6.532 -4.778 2.860 1.00 71.94 421 ASN A C 1
ATOM 3261 O O . ASN A 1 421 ? 6.323 -5.305 1.766 1.00 71.94 421 ASN A O 1
ATOM 3265 N N . THR A 1 422 ? 5.931 -5.157 3.984 1.00 71.50 422 THR A N 1
ATOM 3266 C CA . THR A 1 422 ? 4.993 -6.284 4.049 1.00 71.50 422 THR A CA 1
ATOM 3267 C C . THR A 1 422 ? 3.561 -5.896 3.702 1.00 71.50 422 THR A C 1
ATOM 3269 O O . THR A 1 422 ? 2.813 -6.766 3.270 1.00 71.50 422 THR A O 1
ATOM 3272 N N . GLU A 1 423 ? 3.180 -4.625 3.886 1.00 72.81 423 GLU A N 1
ATOM 3273 C CA . GLU A 1 423 ? 1.781 -4.170 3.813 1.00 72.81 423 GLU A CA 1
ATOM 3274 C C . GLU A 1 423 ? 0.844 -5.092 4.621 1.00 72.81 423 GLU A C 1
ATOM 3276 O O . GLU A 1 423 ? -0.247 -5.457 4.180 1.00 72.81 423 GLU A O 1
ATOM 3281 N N . TRP A 1 424 ? 1.276 -5.489 5.829 1.00 75.25 424 TRP A N 1
ATOM 3282 C CA . TRP A 1 424 ? 0.602 -6.523 6.628 1.00 75.25 424 TRP A CA 1
ATOM 3283 C C . TRP A 1 424 ? -0.821 -6.157 7.073 1.00 75.25 424 TRP A C 1
ATOM 3285 O O . TRP A 1 424 ? -1.515 -6.987 7.646 1.00 75.25 424 TRP A O 1
ATOM 3295 N N . GLY A 1 425 ? -1.275 -4.925 6.820 1.00 67.31 425 GLY A N 1
ATOM 3296 C CA . GLY A 1 425 ? -2.627 -4.479 7.141 1.00 67.31 425 GLY A CA 1
ATOM 3297 C C . GLY A 1 425 ? -3.684 -5.306 6.412 1.00 67.31 425 GLY A C 1
ATOM 3298 O O . GLY A 1 425 ? -4.745 -5.569 6.976 1.00 67.31 425 GLY A O 1
ATOM 3299 N N . GLY A 1 426 ? -3.352 -5.791 5.211 1.00 67.38 426 GLY A N 1
ATOM 3300 C CA . GLY A 1 426 ? -4.170 -6.710 4.419 1.00 67.38 426 GLY A CA 1
ATOM 3301 C C . GLY A 1 426 ? -4.040 -8.187 4.801 1.00 67.38 426 GLY A C 1
ATOM 3302 O O . GLY A 1 426 ? -4.549 -9.031 4.068 1.00 67.38 426 GLY A O 1
ATOM 3303 N N . PHE A 1 427 ? -3.344 -8.523 5.893 1.00 75.38 427 PHE A N 1
ATOM 3304 C CA . PHE A 1 427 ? -3.254 -9.904 6.366 1.00 75.38 427 PHE A CA 1
ATOM 3305 C C . PHE A 1 427 ? -4.644 -10.461 6.696 1.00 75.38 427 PHE A C 1
ATOM 3307 O O . PHE A 1 427 ? -5.486 -9.755 7.255 1.00 75.38 427 PHE A O 1
ATOM 3314 N N . ASP A 1 428 ? -4.833 -11.736 6.347 1.00 73.31 428 ASP A N 1
ATOM 3315 C CA . ASP A 1 428 ? -6.062 -12.503 6.553 1.00 73.31 428 ASP A CA 1
ATOM 3316 C C . ASP A 1 428 ? -7.316 -11.839 5.962 1.00 73.31 428 ASP A C 1
ATOM 3318 O O . ASP A 1 428 ? -8.304 -11.573 6.645 1.00 73.31 428 ASP A O 1
ATOM 3322 N N . ARG A 1 429 ? -7.258 -11.541 4.657 1.00 69.19 429 ARG A N 1
ATOM 3323 C CA . ARG A 1 429 ? -8.388 -10.975 3.903 1.00 69.19 429 ARG A CA 1
ATOM 3324 C C . ARG A 1 429 ? -9.641 -11.860 3.950 1.00 69.19 429 ARG A C 1
ATOM 3326 O O . ARG A 1 429 ? -10.740 -11.329 3.905 1.00 69.19 429 ARG A O 1
ATOM 3333 N N . ASP A 1 430 ? -9.481 -13.171 4.054 1.00 69.44 430 ASP A N 1
ATOM 3334 C CA . ASP A 1 430 ? -10.610 -14.104 4.047 1.00 69.44 430 ASP A CA 1
ATOM 3335 C C . ASP A 1 430 ? -11.131 -14.415 5.466 1.00 69.44 430 ASP A C 1
ATOM 3337 O O . ASP A 1 430 ? -12.082 -15.177 5.616 1.00 69.44 430 ASP A O 1
ATOM 3341 N N . LEU A 1 431 ? -10.550 -13.785 6.500 1.00 76.50 431 LEU A N 1
ATOM 3342 C CA . LEU A 1 431 ? -10.919 -13.949 7.912 1.00 76.50 431 LEU A CA 1
ATOM 3343 C C . LEU A 1 431 ? -10.885 -15.414 8.379 1.00 76.50 431 LEU A C 1
ATOM 3345 O O . LEU A 1 431 ? -11.751 -15.860 9.132 1.00 76.50 431 LEU A O 1
ATOM 3349 N N . GLU A 1 432 ? -9.876 -16.166 7.939 1.00 76.56 432 GLU A N 1
ATOM 3350 C CA . GLU A 1 432 ? -9.700 -17.575 8.302 1.00 76.56 432 GLU A CA 1
ATOM 3351 C C . GLU A 1 432 ? -9.103 -17.737 9.705 1.00 76.56 432 GLU A C 1
ATOM 3353 O O . GLU A 1 432 ? -9.340 -18.751 10.365 1.00 76.56 432 GLU A O 1
ATOM 3358 N N . VAL A 1 433 ? -8.310 -16.760 10.163 1.00 79.56 433 VAL A N 1
ATOM 3359 C CA . VAL A 1 433 ? -7.536 -16.871 11.413 1.00 79.56 433 VAL A CA 1
ATOM 3360 C C . VAL A 1 433 ? -7.779 -15.733 12.398 1.00 79.56 433 VAL A C 1
ATOM 3362 O O . VAL A 1 433 ? -7.593 -15.913 13.604 1.00 79.56 433 VAL A O 1
ATOM 3365 N N . LEU A 1 434 ? -8.161 -14.548 11.928 1.00 79.44 434 LEU A N 1
ATOM 3366 C CA . LEU A 1 434 ? -8.416 -13.403 12.784 1.00 79.44 434 LEU A CA 1
ATOM 3367 C C . LEU A 1 434 ? -9.731 -13.604 13.535 1.00 79.44 434 LEU A C 1
ATOM 3369 O O . LEU A 1 434 ? -10.751 -13.909 12.923 1.00 79.44 434 LEU A O 1
ATOM 3373 N N . PRO A 1 435 ? -9.754 -13.370 14.858 1.00 85.06 435 PRO A N 1
ATOM 3374 C CA . PRO A 1 435 ? -10.995 -13.431 15.608 1.00 85.06 435 PRO A CA 1
ATOM 3375 C C . PRO A 1 435 ? -11.930 -12.311 15.137 1.00 85.06 435 PRO A C 1
ATOM 3377 O O . PRO A 1 435 ? -11.577 -11.128 15.193 1.00 85.06 435 PRO A O 1
ATOM 3380 N N . VAL A 1 436 ? -13.123 -12.695 14.684 1.00 89.19 436 VAL A N 1
ATOM 3381 C CA . VAL A 1 436 ? -14.156 -11.778 14.193 1.00 89.19 436 VAL A CA 1
ATOM 3382 C C . VAL A 1 436 ? -15.244 -11.610 15.248 1.00 89.19 436 VAL A C 1
ATOM 3384 O O . VAL A 1 436 ? -15.738 -12.586 15.812 1.00 89.19 436 VAL A O 1
ATOM 3387 N N . THR A 1 437 ? -15.618 -10.362 15.522 1.00 93.38 437 THR A N 1
ATOM 3388 C CA . THR A 1 437 ? -16.779 -10.008 16.349 1.00 93.38 437 THR A CA 1
ATOM 3389 C C . THR A 1 437 ? -17.804 -9.231 15.526 1.00 93.38 437 THR A C 1
ATOM 3391 O O . THR A 1 437 ? -17.447 -8.650 14.501 1.00 93.38 437 THR A O 1
ATOM 3394 N N . GLU A 1 438 ? -19.049 -9.136 16.014 1.00 93.94 438 GLU A N 1
ATOM 3395 C CA . GLU A 1 438 ? -20.093 -8.311 15.374 1.00 93.94 438 GLU A CA 1
ATOM 3396 C C . GLU A 1 438 ? -19.623 -6.855 15.165 1.00 93.94 438 GLU A C 1
ATOM 3398 O O . GLU A 1 438 ? -19.899 -6.237 14.140 1.00 93.94 438 GLU A O 1
ATOM 3403 N N . TYR A 1 439 ? -18.814 -6.322 16.088 1.00 95.31 439 TYR A N 1
ATOM 3404 C CA . TYR A 1 439 ? -18.269 -4.966 15.989 1.00 95.31 439 TYR A CA 1
ATOM 3405 C C . TYR A 1 439 ? -17.245 -4.813 14.862 1.00 95.31 439 TYR A C 1
ATOM 3407 O O . TYR A 1 439 ? -17.167 -3.745 14.254 1.00 95.31 439 TYR A O 1
ATOM 3415 N N . ASP A 1 440 ? -16.454 -5.857 14.591 1.00 94.25 440 ASP A N 1
ATOM 3416 C CA . ASP A 1 440 ? -15.465 -5.840 13.513 1.00 94.25 440 ASP A CA 1
ATOM 3417 C C . ASP A 1 440 ? -16.154 -5.922 12.145 1.00 94.25 440 ASP A C 1
ATOM 3419 O O . ASP A 1 440 ? -15.756 -5.204 11.232 1.00 94.25 440 ASP A O 1
ATOM 3423 N N . GLU A 1 441 ? -17.200 -6.743 12.009 1.00 94.06 441 GLU A N 1
ATOM 3424 C CA . GLU A 1 441 ? -17.995 -6.863 10.776 1.00 94.06 441 GLU A CA 1
ATOM 3425 C C . GLU A 1 441 ? -18.710 -5.554 10.439 1.00 94.06 441 GLU A C 1
ATOM 3427 O O . GLU A 1 441 ? -18.685 -5.091 9.297 1.00 94.06 441 GLU A O 1
ATOM 3432 N N . GLU A 1 442 ? -19.328 -4.922 11.438 1.00 94.44 442 GLU A N 1
ATOM 3433 C CA . GLU A 1 442 ? -19.989 -3.637 11.245 1.00 94.44 442 GLU A CA 1
ATOM 3434 C C . GLU A 1 442 ? -18.994 -2.525 10.902 1.00 94.44 442 GLU A C 1
ATOM 3436 O O . GLU A 1 442 ? -19.251 -1.724 10.004 1.00 94.44 442 GLU A O 1
ATOM 3441 N N . LEU A 1 443 ? -17.851 -2.480 11.595 1.00 93.94 443 LEU A N 1
ATOM 3442 C CA . LEU A 1 443 ? -16.788 -1.528 11.291 1.00 93.94 443 LEU A CA 1
ATOM 3443 C C . LEU A 1 443 ? -16.255 -1.733 9.874 1.00 93.94 443 LEU A C 1
ATOM 3445 O O . LEU A 1 443 ? -16.028 -0.754 9.167 1.00 93.94 443 LEU A O 1
ATOM 3449 N N . ASP A 1 444 ? -16.048 -2.981 9.460 1.00 90.25 444 ASP A N 1
ATOM 3450 C CA . ASP A 1 444 ? -15.548 -3.316 8.133 1.00 90.25 444 ASP A CA 1
ATOM 3451 C C . ASP A 1 444 ? -16.523 -2.881 7.034 1.00 90.25 444 ASP A C 1
ATOM 3453 O O . ASP A 1 444 ? -16.123 -2.151 6.120 1.00 90.25 444 ASP A O 1
ATOM 3457 N N . ARG A 1 445 ? -17.804 -3.237 7.183 1.00 92.88 445 ARG A N 1
ATOM 3458 C CA . ARG A 1 445 ? -18.887 -2.872 6.263 1.00 92.88 445 ARG A CA 1
ATOM 3459 C C . ARG A 1 445 ? -19.020 -1.361 6.087 1.00 92.88 445 ARG A C 1
ATOM 3461 O O . ARG A 1 445 ? -19.229 -0.900 4.969 1.00 92.88 445 ARG A O 1
ATOM 3468 N N . ASP A 1 446 ? -18.902 -0.605 7.176 1.00 87.56 446 ASP A N 1
ATOM 3469 C CA . ASP A 1 446 ? -19.083 0.851 7.168 1.00 87.56 446 ASP A CA 1
ATOM 3470 C C . ASP A 1 446 ? -17.771 1.613 6.866 1.00 87.56 446 ASP A C 1
ATOM 3472 O O . ASP A 1 446 ? -17.754 2.847 6.837 1.00 87.56 446 ASP A O 1
ATOM 3476 N N . SER A 1 447 ? -16.651 0.906 6.678 1.00 81.31 447 SER A N 1
ATOM 3477 C CA . SER A 1 447 ? -15.353 1.520 6.383 1.00 81.31 447 SER A CA 1
ATOM 3478 C C . SER A 1 447 ? -15.252 2.011 4.935 1.00 81.31 447 SER A C 1
ATOM 3480 O O . SER A 1 447 ? -16.016 1.616 4.060 1.00 81.31 447 SER A O 1
ATOM 3482 N N . VAL A 1 448 ? -14.239 2.840 4.658 1.00 71.31 448 VAL A N 1
ATOM 3483 C CA . VAL A 1 448 ? -13.945 3.335 3.297 1.00 71.31 448 VAL A CA 1
ATOM 3484 C C . VAL A 1 448 ? -13.672 2.192 2.309 1.00 71.31 448 VAL A C 1
ATOM 3486 O O . VAL A 1 448 ? -14.011 2.308 1.135 1.00 71.31 448 VAL A O 1
ATOM 3489 N N . HIS A 1 449 ? -13.083 1.089 2.784 1.00 69.38 449 HIS A N 1
ATOM 3490 C CA . HIS A 1 449 ? -12.736 -0.080 1.969 1.00 69.38 449 HIS A CA 1
ATOM 3491 C C . HIS A 1 449 ? -13.271 -1.362 2.625 1.00 69.38 449 HIS A C 1
ATOM 3493 O O . HIS A 1 449 ? -12.518 -2.020 3.349 1.00 69.38 449 HIS A O 1
ATOM 3499 N N . PRO A 1 450 ? -14.556 -1.713 2.436 1.00 79.88 450 PRO A N 1
ATOM 3500 C CA . PRO A 1 450 ? -15.117 -2.960 2.957 1.00 79.88 450 PRO A CA 1
ATOM 3501 C C . PRO A 1 450 ? -14.408 -4.194 2.382 1.00 79.88 450 PRO A C 1
ATOM 3503 O O . PRO A 1 450 ? -13.975 -4.174 1.228 1.00 79.88 450 PRO A O 1
ATOM 3506 N N . ASN A 1 451 ? -14.308 -5.267 3.170 1.00 80.88 451 ASN A N 1
ATOM 3507 C CA . ASN A 1 451 ? -13.626 -6.527 2.836 1.00 80.88 451 ASN A CA 1
ATOM 3508 C C . ASN A 1 451 ? -12.123 -6.383 2.513 1.00 80.88 451 ASN A C 1
ATOM 3510 O O . ASN A 1 451 ? -11.556 -7.153 1.736 1.00 80.88 451 ASN A O 1
ATOM 3514 N N . ASP A 1 452 ? -11.462 -5.371 3.080 1.00 76.81 452 ASP A N 1
ATOM 3515 C CA . ASP A 1 452 ? -10.017 -5.171 2.937 1.00 76.81 452 ASP A CA 1
ATOM 3516 C C . ASP A 1 452 ? -9.377 -4.656 4.232 1.00 76.81 452 ASP A C 1
ATOM 3518 O O . ASP A 1 452 ? -10.058 -4.159 5.130 1.00 76.81 452 ASP A O 1
ATOM 3522 N N . GLN A 1 453 ? -8.047 -4.748 4.330 1.00 74.44 453 GLN A N 1
ATOM 3523 C CA . GLN A 1 453 ? -7.266 -4.251 5.474 1.00 74.44 453 GLN A CA 1
ATOM 3524 C C . GLN A 1 453 ? -7.711 -4.834 6.823 1.00 74.44 453 GLN A C 1
ATOM 3526 O O . GLN A 1 453 ? -7.777 -4.137 7.843 1.00 74.44 453 GLN A O 1
ATOM 3531 N N . HIS A 1 454 ? -8.066 -6.118 6.827 1.00 84.38 454 HIS A N 1
ATOM 3532 C CA . HIS A 1 454 ? -8.690 -6.727 7.983 1.00 84.38 454 HIS A CA 1
ATOM 3533 C C . HIS A 1 454 ? -7.799 -6.697 9.219 1.00 84.38 454 HIS A C 1
ATOM 3535 O O . HIS A 1 454 ? -8.269 -6.249 10.265 1.00 84.38 454 HIS A O 1
ATOM 3541 N N . TYR A 1 455 ? -6.527 -7.066 9.110 1.00 82.69 455 TYR A N 1
ATOM 3542 C CA . TYR A 1 455 ? -5.592 -6.962 10.226 1.00 82.69 455 TYR A CA 1
ATOM 3543 C C . TYR A 1 455 ? -5.447 -5.520 10.736 1.00 82.69 455 TYR A C 1
ATOM 3545 O O . TYR A 1 455 ? -5.524 -5.274 11.942 1.00 82.69 455 TYR A O 1
ATOM 3553 N N . GLU A 1 456 ? -5.338 -4.532 9.842 1.00 82.62 456 GLU A N 1
ATOM 3554 C CA . GLU A 1 456 ? -5.225 -3.124 10.248 1.00 82.62 456 GLU A CA 1
ATOM 3555 C C . GLU A 1 456 ? -6.446 -2.641 11.045 1.00 82.62 456 GLU A C 1
ATOM 3557 O O . GLU A 1 456 ? -6.277 -1.950 12.058 1.00 82.62 456 GLU A O 1
ATOM 3562 N N . LYS A 1 457 ? -7.652 -3.048 10.635 1.00 88.62 457 LYS A N 1
ATOM 3563 C CA . LYS A 1 457 ? -8.924 -2.717 11.300 1.00 88.62 457 LYS A CA 1
ATOM 3564 C C . LYS A 1 457 ? -9.024 -3.222 12.738 1.00 88.62 457 LYS A C 1
ATOM 3566 O O . LYS A 1 457 ? -9.765 -2.648 13.531 1.00 88.62 457 LYS A O 1
ATOM 3571 N N . ARG A 1 458 ? -8.262 -4.255 13.109 1.00 89.00 458 ARG A N 1
ATOM 3572 C CA . ARG A 1 458 ? -8.279 -4.807 14.475 1.00 89.00 458 ARG A CA 1
ATOM 3573 C C . ARG A 1 458 ? -7.190 -4.238 15.381 1.00 89.00 458 ARG A C 1
ATOM 3575 O O . ARG A 1 458 ? -7.362 -4.285 16.599 1.00 89.00 458 ARG A O 1
ATOM 3582 N N . ILE A 1 459 ? -6.099 -3.731 14.803 1.00 87.38 459 ILE A N 1
ATOM 3583 C CA . ILE A 1 459 ? -4.866 -3.387 15.529 1.00 87.38 459 ILE A CA 1
ATOM 3584 C C . ILE A 1 459 ? -4.603 -1.876 15.577 1.00 87.38 459 ILE A C 1
ATOM 3586 O O . ILE A 1 459 ? -4.093 -1.364 16.573 1.00 87.38 459 ILE A O 1
ATOM 3590 N N . SER A 1 460 ? -4.891 -1.146 14.498 1.00 87.19 460 SER A N 1
ATOM 3591 C CA . SER A 1 460 ? -4.429 0.239 14.363 1.00 87.19 460 SER A CA 1
ATOM 3592 C C . SER A 1 460 ? -5.292 1.252 15.116 1.00 87.19 460 SER A C 1
ATOM 3594 O O . SER A 1 460 ? -6.502 1.092 15.284 1.00 87.19 460 SER A O 1
ATOM 3596 N N . GLY A 1 461 ? -4.660 2.346 15.549 1.00 86.56 461 GLY A N 1
ATOM 3597 C CA . GLY A 1 461 ? -5.268 3.356 16.414 1.00 86.56 461 GLY A CA 1
ATOM 3598 C C . GLY A 1 461 ? -6.470 4.081 15.807 1.00 86.56 461 GLY A C 1
ATOM 3599 O O . GLY A 1 461 ? -7.289 4.595 16.564 1.00 86.56 461 GLY A O 1
ATOM 3600 N N . LEU A 1 462 ? -6.615 4.095 14.473 1.00 85.88 462 LEU A N 1
ATOM 3601 C CA . LEU A 1 462 ? -7.811 4.639 13.818 1.00 85.88 462 LEU A CA 1
ATOM 3602 C C . LEU A 1 462 ? -9.076 3.858 14.195 1.00 85.88 462 LEU A C 1
ATOM 3604 O O . LEU A 1 462 ? -10.134 4.457 14.364 1.00 85.88 462 LEU A O 1
ATOM 3608 N N . TYR A 1 463 ? -8.964 2.537 14.341 1.00 91.31 463 TYR A N 1
ATOM 3609 C CA . TYR A 1 463 ? -10.120 1.659 14.515 1.00 91.31 463 TYR A CA 1
ATOM 3610 C C . TYR A 1 463 ? -10.342 1.234 15.969 1.00 91.31 463 TYR A C 1
ATOM 3612 O O . TYR A 1 463 ? -11.475 0.932 16.324 1.00 91.31 463 TYR A O 1
ATOM 3620 N N . LEU A 1 464 ? -9.324 1.281 16.842 1.00 94.50 464 LEU A N 1
ATOM 3621 C CA . LEU A 1 464 ? -9.498 0.939 18.268 1.00 94.50 464 LEU A CA 1
ATOM 3622 C C . LEU A 1 464 ? -10.570 1.798 18.956 1.00 94.50 464 LEU A C 1
ATOM 3624 O O . LEU A 1 464 ? -11.386 1.280 19.716 1.00 94.50 464 LEU A O 1
ATOM 3628 N N . GLY A 1 465 ? -10.577 3.102 18.671 1.00 93.81 465 GLY A N 1
ATOM 3629 C CA . GLY A 1 465 ? -11.589 4.022 19.190 1.00 93.81 465 GLY A CA 1
ATOM 3630 C C . GLY A 1 465 ? -12.984 3.758 18.618 1.00 93.81 465 GLY A C 1
ATOM 3631 O O . GLY A 1 465 ? -13.965 3.767 19.358 1.00 93.81 465 GLY A O 1
ATOM 3632 N N . GLU A 1 466 ? -13.073 3.432 17.327 1.00 95.12 466 GLU A N 1
ATOM 3633 C CA . GLU A 1 466 ? -14.348 3.137 16.665 1.00 95.12 466 GLU A CA 1
ATOM 3634 C C . GLU A 1 466 ? -14.963 1.812 17.139 1.00 95.12 466 GLU A C 1
ATOM 3636 O O . GLU A 1 466 ? -16.173 1.733 17.349 1.00 95.12 466 GLU A O 1
ATOM 3641 N N . LEU A 1 467 ? -14.143 0.790 17.392 1.00 96.00 467 LEU A N 1
ATOM 3642 C CA . LEU A 1 467 ? -14.588 -0.467 18.000 1.00 96.00 467 LEU A CA 1
ATOM 3643 C C . LEU A 1 467 ? -15.148 -0.241 19.404 1.00 96.00 467 LEU A C 1
ATOM 3645 O O . LEU A 1 467 ? -16.209 -0.766 19.737 1.00 96.00 467 LEU A O 1
ATOM 3649 N N . LEU A 1 468 ? -14.466 0.581 20.209 1.00 96.44 468 LEU A N 1
ATOM 3650 C CA . LEU A 1 468 ? -14.953 0.954 21.533 1.00 96.44 468 LEU A CA 1
ATOM 3651 C C . LEU A 1 468 ? -16.283 1.705 21.437 1.00 96.44 468 LEU A C 1
ATOM 3653 O O . LEU A 1 468 ? -17.222 1.366 22.154 1.00 96.44 468 LEU A O 1
ATOM 3657 N N . ARG A 1 469 ? -16.387 2.686 20.533 1.00 96.62 469 ARG A N 1
ATOM 3658 C CA . ARG A 1 469 ? -17.618 3.455 20.315 1.00 96.62 469 ARG A CA 1
ATOM 3659 C C . ARG A 1 469 ? -18.795 2.540 19.981 1.00 96.62 469 ARG A C 1
ATOM 3661 O O . ARG A 1 469 ? -19.857 2.689 20.578 1.00 96.62 469 ARG A O 1
ATOM 3668 N N . ARG A 1 470 ? -18.605 1.576 19.074 1.00 96.31 470 ARG A N 1
ATOM 3669 C CA . ARG A 1 470 ? -19.637 0.595 18.688 1.00 96.31 470 ARG A CA 1
ATOM 3670 C C . ARG A 1 470 ? -20.042 -0.305 19.850 1.00 96.31 470 ARG A C 1
ATOM 3672 O O . ARG A 1 470 ? -21.235 -0.490 20.084 1.00 96.31 470 ARG A O 1
ATOM 3679 N N . ALA A 1 471 ? -19.071 -0.805 20.612 1.00 95.62 471 ALA A N 1
ATOM 3680 C CA . ALA A 1 471 ? -19.339 -1.619 21.795 1.00 95.62 471 ALA A CA 1
ATOM 3681 C C . ALA A 1 471 ? -20.125 -0.841 22.864 1.00 95.62 471 ALA A C 1
ATOM 3683 O O . ALA A 1 471 ? -21.110 -1.352 23.397 1.00 95.62 471 ALA A O 1
ATOM 3684 N N . MET A 1 472 ? -19.739 0.411 23.133 1.00 94.88 472 MET A N 1
ATOM 3685 C CA . MET A 1 472 ? -20.434 1.291 24.077 1.00 94.88 472 MET A CA 1
ATOM 3686 C C . MET A 1 472 ? -21.848 1.629 23.606 1.00 94.88 472 MET A C 1
ATOM 3688 O O . MET A 1 472 ? -22.787 1.487 24.384 1.00 94.88 472 MET A O 1
ATOM 3692 N N . LEU A 1 473 ? -22.015 2.013 22.337 1.00 94.06 473 LEU A N 1
ATOM 3693 C CA . LEU A 1 473 ? -23.321 2.339 21.767 1.00 94.06 473 LEU A CA 1
ATOM 3694 C C . LEU A 1 473 ? -24.277 1.145 21.877 1.00 94.06 473 LEU A C 1
ATOM 3696 O O . LEU A 1 473 ? -25.385 1.294 22.382 1.00 94.06 473 LEU A O 1
ATOM 3700 N N . ARG A 1 474 ? -23.821 -0.061 21.516 1.00 94.38 474 ARG A N 1
ATOM 3701 C CA . ARG A 1 474 ? -24.640 -1.273 21.644 1.00 94.38 474 ARG A CA 1
ATOM 3702 C C . ARG A 1 474 ? -24.972 -1.600 23.101 1.00 94.38 474 ARG A C 1
ATOM 3704 O O . ARG A 1 474 ? -26.063 -2.093 23.383 1.00 94.38 474 ARG A O 1
ATOM 3711 N N . ALA A 1 475 ? -24.050 -1.359 24.031 1.00 93.06 475 ALA A N 1
ATOM 3712 C CA . ALA A 1 475 ? -24.302 -1.573 25.452 1.00 93.06 475 ALA A CA 1
ATOM 3713 C C . ALA A 1 475 ? -25.349 -0.595 26.009 1.00 93.06 475 ALA A C 1
ATOM 3715 O O . ALA A 1 475 ? -26.169 -1.012 26.827 1.00 93.06 475 ALA A O 1
ATOM 3716 N N . VAL A 1 476 ? -25.368 0.656 25.536 1.00 92.38 476 VAL A N 1
ATOM 3717 C CA . VAL A 1 476 ? -26.425 1.625 25.868 1.00 92.38 476 VAL A CA 1
ATOM 3718 C C . VAL A 1 476 ? -27.763 1.221 25.248 1.00 92.38 476 VAL A C 1
ATOM 3720 O O . VAL A 1 476 ? -28.763 1.144 25.955 1.00 92.38 476 VAL A O 1
ATOM 3723 N N . GLU A 1 477 ? -27.788 0.860 23.962 1.00 91.44 477 GLU A N 1
ATOM 3724 C CA . GLU A 1 477 ? -29.004 0.402 23.265 1.00 91.44 477 GLU A CA 1
ATOM 3725 C C . GLU A 1 477 ? -29.649 -0.819 23.941 1.00 91.44 477 GLU A C 1
ATOM 3727 O O . GLU A 1 477 ? -30.872 -0.954 23.965 1.00 91.44 477 GLU A O 1
ATOM 3732 N N . ARG A 1 478 ? -28.830 -1.714 24.510 1.00 92.50 478 ARG A N 1
ATOM 3733 C CA . ARG A 1 478 ? -29.286 -2.895 25.261 1.00 92.50 478 ARG A CA 1
ATOM 3734 C C . ARG A 1 478 ? -29.604 -2.599 26.737 1.00 92.50 478 ARG A C 1
ATOM 3736 O O . ARG A 1 478 ? -29.997 -3.519 27.450 1.00 92.50 478 ARG A O 1
ATOM 3743 N N . GLY A 1 479 ? -29.420 -1.365 27.211 1.00 90.00 479 GLY A N 1
ATOM 3744 C CA . GLY A 1 479 ? -29.645 -0.965 28.606 1.00 90.00 479 GLY A CA 1
ATOM 3745 C C . GLY A 1 479 ? -28.637 -1.541 29.609 1.00 90.00 479 GLY A C 1
ATOM 3746 O O . GLY A 1 479 ? -28.913 -1.566 30.805 1.00 90.00 479 GLY A O 1
ATOM 3747 N N . VAL A 1 480 ? -27.486 -2.032 29.136 1.00 90.00 480 VAL A N 1
ATOM 3748 C CA . VAL A 1 480 ? -26.396 -2.567 29.973 1.00 90.00 480 VAL A CA 1
ATOM 3749 C C . VAL A 1 480 ? -25.540 -1.433 30.540 1.00 90.00 480 VAL A C 1
ATOM 3751 O O . VAL A 1 480 ? -25.112 -1.493 31.689 1.00 90.00 480 VAL A O 1
ATOM 3754 N N . LEU A 1 481 ? -25.296 -0.399 29.732 1.00 89.62 481 LEU A N 1
ATOM 3755 C CA . LEU A 1 481 ? -24.666 0.855 30.139 1.00 89.62 481 LEU A CA 1
ATOM 3756 C C . LEU A 1 481 ? -25.755 1.929 30.214 1.00 89.62 481 LEU A C 1
ATOM 3758 O O . LEU A 1 481 ? -26.415 2.206 29.220 1.00 89.62 481 LEU A O 1
ATOM 3762 N N . THR A 1 482 ? -25.950 2.529 31.385 1.00 89.00 482 THR A N 1
ATOM 3763 C CA . THR A 1 482 ? -26.984 3.550 31.639 1.00 89.00 482 THR A CA 1
ATOM 3764 C C . THR A 1 482 ? -26.399 4.955 31.627 1.00 89.00 482 THR A C 1
ATOM 3766 O O . THR A 1 482 ? -26.682 5.768 32.508 1.00 89.00 482 THR A O 1
ATOM 3769 N N . LEU A 1 483 ? -25.553 5.223 30.633 1.00 84.94 483 LEU A N 1
ATOM 3770 C CA . LEU A 1 483 ? -24.967 6.541 30.469 1.00 84.94 483 LEU A CA 1
ATOM 3771 C C . LEU A 1 483 ? -26.097 7.573 30.281 1.00 84.94 483 LEU A C 1
ATOM 3773 O O . LEU A 1 483 ? -27.106 7.324 29.627 1.00 84.94 483 LEU A O 1
ATOM 3777 N N . ASP A 1 484 ? -25.958 8.718 30.948 1.00 83.94 484 ASP A N 1
ATOM 3778 C CA . ASP A 1 484 ? -26.861 9.863 30.792 1.00 83.94 484 ASP A CA 1
ATOM 3779 C C . ASP A 1 484 ? -26.249 10.801 29.745 1.00 83.94 484 ASP A C 1
ATOM 3781 O O . ASP A 1 484 ? -25.745 11.890 30.064 1.00 83.94 484 ASP A O 1
ATOM 3785 N N . GLU A 1 485 ? -26.148 10.309 28.506 1.00 83.56 485 GLU A N 1
ATOM 3786 C CA . GLU A 1 485 ? -25.673 11.076 27.361 1.00 83.56 485 GLU A CA 1
ATOM 3787 C C . GLU A 1 485 ? -26.826 11.701 26.556 1.00 83.56 485 GLU A C 1
ATOM 3789 O O . GLU A 1 485 ? -27.874 11.088 26.346 1.00 83.56 485 GLU A O 1
ATOM 3794 N N . PRO A 1 486 ? -26.660 12.945 26.072 1.00 86.44 486 PRO A N 1
ATOM 3795 C CA . PRO A 1 486 ? -27.647 13.566 25.200 1.00 86.44 486 PRO A CA 1
ATOM 3796 C C . PRO A 1 486 ? -27.629 12.916 23.803 1.00 86.44 486 PRO A C 1
ATOM 3798 O O . PRO A 1 486 ? -26.580 12.447 23.367 1.00 86.44 486 PRO A O 1
ATOM 3801 N N . PRO A 1 487 ? -28.712 13.024 23.007 1.00 85.00 487 PRO A N 1
ATOM 3802 C CA . PRO A 1 487 ? -28.731 12.550 21.614 1.00 85.00 487 PRO A CA 1
ATOM 3803 C C . PRO A 1 487 ? -27.656 13.182 20.713 1.00 85.00 487 PRO A C 1
ATOM 3805 O O . PRO A 1 487 ? -27.300 12.640 19.673 1.00 85.00 487 PRO A O 1
ATOM 3808 N N . THR A 1 488 ? -27.132 14.346 21.105 1.00 87.25 488 THR A N 1
ATOM 3809 C CA . THR A 1 488 ? -26.019 15.045 20.442 1.00 87.25 488 THR A CA 1
ATOM 3810 C C . THR A 1 488 ? -24.643 14.566 20.913 1.00 87.25 488 THR A C 1
ATOM 3812 O O . THR A 1 488 ? -23.635 15.201 20.605 1.00 87.25 488 THR A O 1
ATOM 3815 N N . SER A 1 489 ? -24.587 13.506 21.723 1.00 92.25 489 SER A N 1
ATOM 3816 C CA . SER A 1 489 ? -23.345 12.938 22.228 1.00 92.25 489 SER A CA 1
ATOM 3817 C C . SER A 1 489 ? -22.455 12.483 21.082 1.00 92.25 489 SER A C 1
ATOM 3819 O O . SER A 1 489 ? -22.911 11.928 20.079 1.00 92.25 489 SER A O 1
ATOM 3821 N N . ARG A 1 490 ? -21.145 12.627 21.289 1.00 91.25 490 ARG A N 1
ATOM 3822 C CA . ARG A 1 490 ? -20.138 12.084 20.378 1.00 91.25 490 ARG A CA 1
ATOM 3823 C C . ARG A 1 490 ? -20.256 10.564 20.237 1.00 91.25 490 ARG A C 1
ATOM 3825 O O . ARG A 1 490 ? -19.840 10.042 19.211 1.00 91.25 490 ARG A O 1
ATOM 3832 N N . LEU A 1 491 ? -20.880 9.853 21.181 1.00 93.69 491 LEU A N 1
ATOM 3833 C CA . LEU A 1 491 ? -21.127 8.408 21.080 1.00 93.69 491 LEU A CA 1
ATOM 3834 C C . LEU A 1 491 ? -21.842 8.005 19.772 1.00 93.69 491 LEU A C 1
ATOM 3836 O O . LEU A 1 491 ? -21.558 6.942 19.210 1.00 93.69 491 LEU A O 1
ATOM 3840 N N . HIS A 1 492 ? -22.717 8.871 19.255 1.00 92.88 492 HIS A N 1
ATOM 3841 C CA . HIS A 1 492 ? -23.500 8.623 18.040 1.00 92.88 492 HIS A CA 1
ATOM 3842 C C . HIS A 1 492 ? -22.793 9.041 16.740 1.00 92.88 492 HIS A C 1
ATOM 3844 O O . HIS A 1 492 ? -23.291 8.753 15.655 1.00 92.88 492 HIS A O 1
ATOM 3850 N N . GLU A 1 493 ? -21.633 9.694 16.820 1.00 91.81 493 GLU A N 1
ATOM 3851 C CA . GLU A 1 493 ? -20.864 10.143 15.657 1.00 91.81 493 GLU A CA 1
ATOM 3852 C C . GLU A 1 493 ? -19.750 9.124 15.326 1.00 91.81 493 GLU A C 1
ATOM 3854 O O . GLU A 1 493 ? -18.887 8.874 16.171 1.00 91.81 493 GLU A O 1
ATOM 3859 N N . PRO A 1 494 ? -19.717 8.527 14.116 1.00 90.81 494 PRO A N 1
ATOM 3860 C CA . PRO A 1 494 ? -18.640 7.620 13.712 1.00 90.81 494 PRO A CA 1
ATOM 3861 C C . PRO A 1 494 ? -17.250 8.263 13.821 1.00 90.81 494 PRO A C 1
ATOM 3863 O O . PRO A 1 494 ? -17.059 9.421 13.447 1.00 90.81 494 PRO A O 1
ATOM 3866 N N . TYR A 1 495 ? -16.262 7.501 14.298 1.00 88.69 495 TYR A N 1
ATOM 3867 C CA . TYR A 1 495 ? -14.870 7.935 14.491 1.00 88.69 495 TYR A CA 1
ATOM 3868 C C . TYR A 1 495 ? -14.683 9.141 15.431 1.00 88.69 495 TYR A C 1
ATOM 3870 O O . TYR A 1 495 ? -13.647 9.812 15.398 1.00 88.69 495 TYR A O 1
ATOM 3878 N N . SER A 1 496 ? -15.665 9.442 16.282 1.00 90.81 496 SER A N 1
ATOM 3879 C CA . SER A 1 496 ? -15.579 10.534 17.257 1.00 90.81 496 SER A CA 1
ATOM 3880 C C . SER A 1 496 ? -14.700 10.200 18.470 1.00 90.81 496 SER A C 1
ATOM 3882 O O . SER A 1 496 ? -14.106 11.100 19.075 1.00 90.81 496 SER A O 1
ATOM 3884 N N . ILE A 1 497 ? -14.608 8.911 18.804 1.00 92.69 497 ILE A N 1
ATOM 3885 C CA . ILE A 1 497 ? -13.753 8.352 19.847 1.00 92.69 497 ILE A CA 1
ATOM 3886 C C . ILE A 1 497 ? -12.483 7.840 19.171 1.00 92.69 497 ILE A C 1
ATOM 3888 O O . ILE A 1 497 ? -12.542 6.983 18.291 1.00 92.69 497 ILE A O 1
ATOM 3892 N N . ASP A 1 498 ? -11.332 8.368 19.581 1.00 89.94 498 ASP A N 1
ATOM 3893 C CA . ASP A 1 498 ? -10.022 7.966 19.069 1.00 89.94 498 ASP A CA 1
ATOM 3894 C C . ASP A 1 498 ? -9.253 7.102 20.085 1.00 89.94 498 ASP A C 1
ATOM 3896 O O . ASP A 1 498 ? -9.660 6.929 21.237 1.00 89.94 498 ASP A O 1
ATOM 3900 N N . SER A 1 499 ? -8.102 6.563 19.677 1.00 90.19 499 SER A N 1
ATOM 3901 C CA . SER A 1 499 ? -7.267 5.735 20.555 1.00 90.19 499 SER A CA 1
ATOM 3902 C C . SER A 1 499 ? -6.760 6.457 21.812 1.00 90.19 499 SER A C 1
ATOM 3904 O O . SER A 1 499 ? -6.350 5.795 22.764 1.00 90.19 499 SER A O 1
ATOM 3906 N N . SER A 1 500 ? -6.760 7.796 21.850 1.00 90.81 500 SER A N 1
ATOM 3907 C CA . SER A 1 500 ? -6.343 8.550 23.040 1.00 90.81 500 SER A CA 1
ATOM 3908 C C . SER A 1 500 ? -7.361 8.457 24.176 1.00 90.81 500 SER A C 1
ATOM 3910 O O . SER A 1 500 ? -6.961 8.538 25.340 1.00 90.81 500 SER A O 1
ATOM 3912 N N . PHE A 1 501 ? -8.638 8.221 23.853 1.00 93.94 501 PHE A N 1
ATOM 3913 C CA . PHE A 1 501 ? -9.677 7.928 24.839 1.00 93.94 501 PHE A CA 1
ATOM 3914 C C . PHE A 1 501 ? -9.330 6.667 25.633 1.00 93.94 501 PHE A C 1
ATOM 3916 O O . PHE A 1 501 ? -9.282 6.704 26.862 1.00 93.94 501 PHE A O 1
ATOM 3923 N N . LEU A 1 502 ? -8.994 5.578 24.926 1.00 94.25 502 LEU A N 1
ATOM 3924 C CA . LEU A 1 502 ? -8.591 4.309 25.537 1.00 94.25 502 LEU A CA 1
ATOM 3925 C C . LEU A 1 502 ? -7.381 4.518 26.447 1.00 94.25 502 LEU A C 1
ATOM 3927 O O . LEU A 1 502 ? -7.420 4.140 27.615 1.00 94.25 502 LEU A O 1
ATOM 3931 N N . SER A 1 503 ? -6.335 5.180 25.944 1.00 92.19 503 SER A N 1
ATOM 3932 C CA . SER A 1 503 ? -5.115 5.430 26.717 1.00 92.19 503 SER A CA 1
ATOM 3933 C C . SER A 1 503 ? -5.382 6.177 28.024 1.00 92.19 503 SER A C 1
ATOM 3935 O O . SER A 1 503 ? -4.832 5.803 29.055 1.00 92.19 503 SER A O 1
ATOM 3937 N N . LYS A 1 504 ? -6.231 7.211 28.009 1.00 94.38 504 LYS A N 1
ATOM 3938 C CA . LYS A 1 504 ? -6.545 8.003 29.209 1.00 94.38 504 LYS A CA 1
ATOM 3939 C C . LYS A 1 504 ? -7.392 7.234 30.221 1.00 94.38 504 LYS A C 1
ATOM 3941 O O . LYS A 1 504 ? -7.137 7.342 31.414 1.00 94.38 504 LYS A O 1
ATOM 3946 N N . VAL A 1 505 ? -8.360 6.439 29.762 1.00 95.50 505 VAL A N 1
ATOM 3947 C CA . VAL A 1 505 ? -9.169 5.576 30.644 1.00 95.50 505 VAL A CA 1
ATOM 3948 C C . VAL A 1 505 ? -8.312 4.468 31.270 1.00 95.50 505 VAL A C 1
ATOM 3950 O O . VAL A 1 505 ? -8.467 4.134 32.446 1.00 95.50 505 VAL A O 1
ATOM 3953 N N . LEU A 1 506 ? -7.378 3.897 30.508 1.00 94.31 506 LEU A N 1
ATOM 3954 C CA . LEU A 1 506 ? -6.493 2.838 30.995 1.00 94.31 506 LEU A CA 1
ATOM 3955 C C . LEU A 1 506 ? -5.437 3.350 31.983 1.00 94.31 506 LEU A C 1
ATOM 3957 O O . LEU A 1 506 ? -5.133 2.629 32.927 1.00 94.31 506 LEU A O 1
ATOM 3961 N N . GLN A 1 507 ? -4.944 4.582 31.813 1.00 94.19 507 GLN A N 1
ATOM 3962 C CA . GLN A 1 507 ? -3.950 5.212 32.699 1.00 94.19 507 GLN A CA 1
ATOM 3963 C C . GLN A 1 507 ? -4.428 5.439 34.138 1.00 94.19 507 GLN A C 1
ATOM 3965 O O . GLN A 1 507 ? -3.597 5.547 35.036 1.00 94.19 507 GLN A O 1
ATOM 3970 N N . ASP A 1 508 ? -5.736 5.553 34.366 1.00 93.31 508 ASP A N 1
ATOM 3971 C CA . ASP A 1 508 ? -6.278 5.744 35.709 1.00 93.31 508 ASP A CA 1
ATOM 3972 C C . ASP A 1 508 ? -6.399 4.399 36.434 1.00 93.31 508 ASP A C 1
ATOM 3974 O O . ASP A 1 508 ? -7.304 3.616 36.156 1.00 93.31 508 ASP A O 1
ATOM 3978 N N . GLU A 1 509 ? -5.473 4.105 37.341 1.00 92.31 509 GLU A N 1
ATOM 3979 C CA . GLU A 1 509 ? -5.466 2.879 38.154 1.00 92.31 509 GLU A CA 1
ATOM 3980 C C . GLU A 1 509 ? -6.101 3.080 39.545 1.00 92.31 509 GLU A C 1
ATOM 3982 O O . GLU A 1 509 ? -6.022 2.195 40.397 1.00 92.31 509 GLU A O 1
ATOM 3987 N N . SER A 1 510 ? -6.725 4.236 39.807 1.00 93.31 510 SER A N 1
ATOM 3988 C CA . SER A 1 510 ? -7.384 4.493 41.092 1.00 93.31 510 SER A CA 1
ATOM 3989 C C . SER A 1 510 ? -8.656 3.651 41.258 1.00 93.31 510 SER A C 1
ATOM 3991 O O . SER A 1 510 ? -9.382 3.414 40.296 1.00 93.31 510 SER A O 1
ATOM 3993 N N . GLU A 1 511 ? -8.988 3.240 42.490 1.00 88.31 511 GLU A N 1
ATOM 3994 C CA . GLU A 1 511 ? -10.233 2.492 42.764 1.00 88.31 511 GLU A CA 1
ATOM 3995 C C . GLU A 1 511 ? -11.489 3.240 42.284 1.00 88.31 511 GLU A C 1
ATOM 3997 O O . GLU A 1 511 ? -12.446 2.630 41.795 1.00 88.31 511 GLU A O 1
ATOM 4002 N N . GLY A 1 512 ? -11.479 4.570 42.423 1.00 90.81 512 GLY A N 1
ATOM 4003 C CA . GLY A 1 512 ? -12.588 5.448 42.063 1.00 90.81 512 GLY A CA 1
ATOM 4004 C C . GLY A 1 512 ? -12.678 5.778 40.574 1.00 90.81 512 GLY A C 1
ATOM 4005 O O . GLY A 1 512 ? -13.761 6.161 40.126 1.00 90.81 512 GLY A O 1
ATOM 4006 N N . LEU A 1 513 ? -11.594 5.616 39.808 1.00 95.06 513 LEU A N 1
ATOM 4007 C CA . LEU A 1 513 ? -11.497 5.992 38.393 1.00 95.06 513 LEU A CA 1
ATOM 4008 C C . LEU A 1 513 ? -11.928 7.444 38.109 1.00 95.06 513 LEU A C 1
ATOM 4010 O O . LEU A 1 513 ? -12.574 7.726 37.098 1.00 95.06 513 LEU A O 1
ATOM 4014 N N . ASP A 1 514 ? -11.634 8.378 39.016 1.00 94.44 514 ASP A N 1
ATOM 4015 C CA . ASP A 1 514 ? -12.140 9.754 38.929 1.00 94.44 514 ASP A CA 1
ATOM 4016 C C . ASP A 1 514 ? -11.597 10.510 37.708 1.00 94.44 514 ASP A C 1
ATOM 4018 O O . ASP A 1 514 ? -12.331 11.273 37.071 1.00 94.44 514 ASP A O 1
ATOM 4022 N N . GLY A 1 515 ? -10.345 10.254 37.324 1.00 94.69 515 GLY A N 1
ATOM 4023 C CA . GLY A 1 515 ? -9.750 10.806 36.108 1.00 94.69 515 GLY A CA 1
ATOM 4024 C C . GLY A 1 515 ? -10.396 10.228 34.850 1.00 94.69 515 GLY A C 1
ATOM 4025 O O . GLY A 1 515 ? -10.734 10.975 33.925 1.00 94.69 515 GLY A O 1
ATOM 4026 N N . ALA A 1 516 ? -10.646 8.917 34.827 1.00 95.00 516 ALA A N 1
ATOM 4027 C CA . ALA A 1 516 ? -11.353 8.273 33.723 1.00 95.00 516 ALA A CA 1
ATOM 4028 C C . ALA A 1 516 ? -12.797 8.782 33.604 1.00 95.00 516 ALA A C 1
ATOM 4030 O O . ALA A 1 516 ? -13.222 9.128 32.504 1.00 95.00 516 ALA A O 1
ATOM 4031 N N . LYS A 1 517 ? -13.536 8.916 34.713 1.00 95.94 517 LYS A N 1
ATOM 4032 C CA . LYS A 1 517 ? -14.903 9.469 34.734 1.00 95.94 517 LYS A CA 1
ATOM 4033 C C . LYS A 1 517 ? -14.964 10.874 34.153 1.00 95.94 517 LYS A C 1
ATOM 4035 O O . LYS A 1 517 ? -15.808 11.144 33.299 1.00 95.94 517 LYS A O 1
ATOM 4040 N N . GLN A 1 518 ? -14.065 11.756 34.591 1.00 95.38 518 GLN A N 1
ATOM 4041 C CA . GLN A 1 518 ? -13.974 13.117 34.060 1.00 95.38 518 GLN A CA 1
ATOM 4042 C C . GLN A 1 518 ? -13.693 13.101 32.558 1.00 95.38 518 GLN A C 1
ATOM 4044 O O . GLN A 1 518 ? -14.337 13.827 31.801 1.00 95.38 518 GLN A O 1
ATOM 4049 N N . HIS A 1 519 ? -12.767 12.247 32.116 1.00 95.06 519 HIS A N 1
ATOM 4050 C CA . HIS A 1 519 ? -12.424 12.150 30.706 1.00 95.06 519 HIS A CA 1
ATOM 4051 C C . HIS A 1 519 ? -13.582 11.617 29.847 1.00 95.06 519 HIS A C 1
ATOM 4053 O O . HIS A 1 519 ? -13.866 12.187 28.792 1.00 95.06 519 HIS A O 1
ATOM 4059 N N . ILE A 1 520 ? -14.275 10.573 30.311 1.00 94.75 520 ILE A N 1
ATOM 4060 C CA . ILE A 1 520 ? -15.448 9.994 29.643 1.00 94.75 520 ILE A CA 1
ATOM 4061 C C . ILE A 1 520 ? -16.543 11.056 29.499 1.00 94.75 520 ILE A C 1
ATOM 4063 O O . ILE A 1 520 ? -16.995 11.313 28.383 1.00 94.75 520 ILE A O 1
ATOM 4067 N N . ALA A 1 521 ? -16.904 11.731 30.595 1.00 93.31 521 ALA A N 1
ATOM 4068 C CA . ALA A 1 521 ? -17.920 12.785 30.592 1.00 93.31 521 ALA A CA 1
ATOM 4069 C C . ALA A 1 521 ? -17.569 13.916 29.618 1.00 93.31 521 ALA A C 1
ATOM 4071 O O . ALA A 1 521 ? -18.407 14.362 28.836 1.00 93.31 521 ALA A O 1
ATOM 4072 N N . GLN A 1 522 ? -16.304 14.345 29.620 1.00 93.50 522 GLN A N 1
ATOM 4073 C CA . GLN A 1 522 ? -15.821 15.409 28.748 1.00 93.50 522 GLN A CA 1
ATOM 4074 C C . GLN A 1 522 ? -15.921 15.037 27.265 1.00 93.50 522 GLN A C 1
ATOM 4076 O O . GLN A 1 522 ? -16.337 15.864 26.455 1.00 93.50 522 GLN A O 1
ATOM 4081 N N . VAL A 1 523 ? -15.504 13.825 26.888 1.00 91.75 523 VAL A N 1
ATOM 4082 C CA . VAL A 1 523 ? -15.485 13.414 25.477 1.00 91.75 523 VAL A CA 1
ATOM 4083 C C . VAL A 1 523 ? -16.890 13.111 24.971 1.00 91.75 523 VAL A C 1
ATOM 4085 O O . VAL A 1 523 ? -17.213 13.490 23.848 1.00 91.75 523 VAL A O 1
ATOM 4088 N N . LEU A 1 524 ? -17.728 12.462 25.778 1.00 91.44 524 LEU A N 1
ATOM 4089 C CA . LEU A 1 524 ? -19.084 12.094 25.370 1.00 91.44 524 LEU A CA 1
ATOM 4090 C C . LEU A 1 524 ? -20.091 13.237 25.532 1.00 91.44 524 LEU A C 1
ATOM 4092 O O . LEU A 1 524 ? -21.179 13.163 24.965 1.00 91.44 524 LEU A O 1
ATOM 4096 N N . GLY A 1 525 ? -19.755 14.285 26.286 1.00 88.94 525 GLY A N 1
ATOM 4097 C CA . GLY A 1 525 ? -20.717 15.317 26.673 1.00 88.94 525 GLY A CA 1
ATOM 4098 C C . GLY A 1 525 ? -21.832 14.773 27.572 1.00 88.94 525 GLY A C 1
ATOM 4099 O O . GLY A 1 525 ? -22.940 15.302 27.550 1.00 88.94 525 GLY A O 1
ATOM 4100 N N . SER A 1 526 ? -21.559 13.695 28.314 1.00 86.44 526 SER A N 1
ATOM 4101 C CA . SER A 1 526 ? -22.496 13.054 29.240 1.00 86.44 526 SER A CA 1
ATOM 4102 C C . SER A 1 526 ? -22.346 13.614 30.656 1.00 86.44 526 SER A C 1
ATOM 4104 O O . SER A 1 526 ? -21.371 14.308 30.973 1.00 86.44 526 SER A O 1
ATOM 4106 N N . ARG A 1 527 ? -23.269 13.258 31.559 1.00 89.19 527 ARG A N 1
ATOM 4107 C CA . ARG A 1 527 ? -22.992 13.397 32.998 1.00 89.19 527 ARG A CA 1
ATOM 4108 C C . ARG A 1 527 ? -21.810 12.519 33.417 1.00 89.19 527 ARG A C 1
ATOM 4110 O O . ARG A 1 527 ? -21.397 11.611 32.693 1.00 89.19 527 ARG A O 1
ATOM 4117 N N . MET A 1 528 ? -21.259 12.818 34.594 1.00 91.94 528 MET A N 1
ATOM 4118 C CA . MET A 1 528 ? -20.154 12.050 35.159 1.00 91.94 528 MET A CA 1
ATOM 4119 C C . MET A 1 528 ? -20.592 10.595 35.390 1.00 91.94 528 MET A C 1
ATOM 4121 O O . MET A 1 528 ? -21.546 10.391 36.143 1.00 91.94 528 MET A O 1
ATOM 4125 N N . PRO A 1 529 ? -19.921 9.604 34.771 1.00 93.00 529 PRO A N 1
ATOM 4126 C CA . PRO A 1 529 ? -20.283 8.205 34.942 1.00 93.00 529 PRO A CA 1
ATOM 4127 C C . PRO A 1 529 ? -20.140 7.755 36.394 1.00 93.00 529 PRO A C 1
ATOM 4129 O O . PRO A 1 529 ? -19.267 8.219 37.140 1.00 93.00 529 PRO A O 1
ATOM 4132 N N . THR A 1 530 ? -20.960 6.789 36.784 1.00 94.19 530 THR A N 1
ATOM 4133 C CA . THR A 1 530 ? -20.788 6.058 38.038 1.00 94.19 530 THR A CA 1
ATOM 4134 C C . THR A 1 530 ? -19.491 5.242 38.020 1.00 94.19 530 THR A C 1
ATOM 4136 O O . THR A 1 530 ? -18.901 4.969 36.973 1.00 94.19 530 THR A O 1
ATOM 4139 N N . THR A 1 531 ? -19.023 4.817 39.196 1.00 93.81 531 THR A N 1
ATOM 4140 C CA . THR A 1 531 ? -17.833 3.953 39.305 1.00 93.81 531 THR A CA 1
ATOM 4141 C C . THR A 1 531 ? -18.017 2.639 38.540 1.00 93.81 531 THR A C 1
ATOM 4143 O O . THR A 1 531 ? -17.088 2.182 37.883 1.00 93.81 531 THR A O 1
ATOM 4146 N N . VAL A 1 532 ? -19.224 2.065 38.558 1.00 93.69 532 VAL A N 1
ATOM 4147 C CA . VAL A 1 532 ? -19.542 0.814 37.851 1.00 93.69 532 VAL A CA 1
ATOM 4148 C C . VAL A 1 532 ? -19.472 0.996 36.332 1.00 93.69 532 VAL A C 1
ATOM 4150 O O . VAL A 1 532 ? -18.885 0.164 35.640 1.00 93.69 532 VAL A O 1
ATOM 4153 N N . GLU A 1 533 ? -20.008 2.097 35.805 1.00 94.19 533 GLU A N 1
ATOM 4154 C CA . GLU A 1 533 ? -19.948 2.408 34.370 1.00 94.19 533 GLU A CA 1
ATOM 4155 C C . GLU A 1 533 ? -18.513 2.675 33.912 1.00 94.19 533 GLU A C 1
ATOM 4157 O O . GLU A 1 533 ? -18.089 2.156 32.880 1.00 94.19 533 GLU A O 1
ATOM 4162 N N . ALA A 1 534 ? -17.739 3.426 34.703 1.00 94.81 534 ALA A N 1
ATOM 4163 C CA . ALA A 1 534 ? -16.332 3.690 34.413 1.00 94.81 534 ALA A CA 1
ATOM 4164 C C . ALA A 1 534 ? -15.502 2.396 34.373 1.00 94.81 534 ALA A C 1
ATOM 4166 O O . ALA A 1 534 ? -14.733 2.200 33.430 1.00 94.81 534 ALA A O 1
ATOM 4167 N N . HIS A 1 535 ? -15.702 1.484 35.333 1.00 95.00 535 HIS A N 1
ATOM 4168 C CA . HIS A 1 535 ? -15.060 0.161 35.325 1.00 95.00 535 HIS A CA 1
ATOM 4169 C C . HIS A 1 535 ? -15.493 -0.677 34.120 1.00 95.00 535 HIS A C 1
ATOM 4171 O O . HIS A 1 535 ? -14.651 -1.291 33.471 1.00 95.00 535 HIS A O 1
ATOM 4177 N N . SER A 1 536 ? -16.777 -0.650 33.758 1.00 94.88 536 SER A N 1
ATOM 4178 C CA . SER A 1 536 ? -17.293 -1.384 32.594 1.00 94.88 536 SER A CA 1
ATOM 4179 C C . SER A 1 536 ? -16.660 -0.897 31.287 1.00 94.88 536 SER A C 1
ATOM 4181 O O . SER A 1 536 ? -16.203 -1.702 30.476 1.00 94.88 536 SER A O 1
ATOM 4183 N N . ILE A 1 537 ? -16.559 0.422 31.098 1.00 95.56 537 ILE A N 1
ATOM 4184 C CA . ILE A 1 537 ? -15.880 1.019 29.938 1.00 95.56 537 ILE A CA 1
ATOM 4185 C C . ILE A 1 537 ? -14.390 0.658 29.952 1.00 95.56 537 ILE A C 1
ATOM 4187 O O . ILE A 1 537 ? -13.848 0.260 28.920 1.00 95.56 537 ILE A O 1
ATOM 4191 N N . LYS A 1 538 ? -13.730 0.732 31.117 1.00 95.88 538 LYS A N 1
ATOM 4192 C CA . LYS A 1 538 ? -12.318 0.353 31.271 1.00 95.88 538 LYS A CA 1
ATOM 4193 C C . LYS A 1 538 ? -12.078 -1.107 30.875 1.00 95.88 538 LYS A C 1
ATOM 4195 O O . LYS A 1 538 ? -11.146 -1.366 30.120 1.00 95.88 538 LYS A O 1
ATOM 4200 N N . MET A 1 539 ? -12.946 -2.036 31.276 1.00 95.25 539 MET A N 1
ATOM 4201 C CA . MET A 1 539 ? -12.855 -3.448 30.880 1.00 95.25 539 MET A CA 1
ATOM 4202 C C . MET A 1 539 ? -12.915 -3.641 29.357 1.00 95.25 539 MET A C 1
ATOM 4204 O O . MET A 1 539 ? -12.151 -4.432 28.802 1.00 95.25 539 MET A O 1
ATOM 4208 N N . VAL A 1 540 ? -13.787 -2.908 28.656 1.00 95.12 540 VAL A N 1
ATOM 4209 C CA . VAL A 1 540 ? -13.859 -2.966 27.185 1.00 95.12 540 VAL A CA 1
ATOM 4210 C C . VAL A 1 540 ? -12.591 -2.376 26.558 1.00 95.12 540 VAL A C 1
ATOM 4212 O O . VAL A 1 540 ? -12.028 -2.977 25.639 1.00 95.12 540 VAL A O 1
ATOM 4215 N N . CYS A 1 541 ? -12.082 -1.255 27.085 1.00 95.38 541 CYS A N 1
ATOM 4216 C CA . CYS A 1 541 ? -10.797 -0.684 26.667 1.00 95.38 541 CYS A CA 1
ATOM 4217 C C . CYS A 1 541 ? -9.646 -1.692 26.824 1.00 95.38 541 CYS A C 1
ATOM 4219 O O . CYS A 1 541 ? -8.814 -1.817 25.921 1.00 95.38 541 CYS A O 1
ATOM 4221 N N . GLU A 1 542 ? -9.598 -2.424 27.940 1.00 94.56 542 GLU A N 1
ATOM 4222 C CA . GLU A 1 542 ? -8.593 -3.459 28.204 1.00 94.56 542 GLU A CA 1
ATOM 4223 C C . GLU A 1 542 ? -8.711 -4.616 27.214 1.00 94.56 542 GLU A C 1
ATOM 4225 O O . GLU A 1 542 ? -7.702 -5.032 26.647 1.00 94.56 542 GLU A O 1
ATOM 4230 N N . ALA A 1 543 ? -9.925 -5.106 26.951 1.00 93.38 543 ALA A N 1
ATOM 4231 C CA . ALA A 1 543 ? -10.160 -6.189 26.000 1.00 93.38 543 ALA A CA 1
ATOM 4232 C C . ALA A 1 543 ? -9.716 -5.810 24.578 1.00 93.38 543 ALA A C 1
ATOM 4234 O O . ALA A 1 543 ? -8.967 -6.558 23.944 1.00 93.38 543 ALA A O 1
ATOM 4235 N N . ILE A 1 544 ? -10.111 -4.623 24.104 1.00 93.25 544 ILE A N 1
ATOM 4236 C CA . ILE A 1 544 ? -9.733 -4.107 22.781 1.00 93.25 544 ILE A CA 1
ATOM 4237 C C . ILE A 1 544 ? -8.214 -3.935 22.690 1.00 93.25 544 ILE A C 1
ATOM 4239 O O . ILE A 1 544 ? -7.595 -4.398 21.732 1.00 93.25 544 ILE A O 1
ATOM 4243 N N . THR A 1 545 ? -7.592 -3.325 23.700 1.00 90.25 545 THR A N 1
ATOM 4244 C CA . THR A 1 545 ? -6.145 -3.062 23.696 1.00 90.25 545 THR A CA 1
ATOM 4245 C C . THR A 1 545 ? -5.336 -4.353 23.809 1.00 90.25 545 THR A C 1
ATOM 4247 O O . THR A 1 545 ? -4.330 -4.510 23.123 1.00 90.25 545 THR A O 1
ATOM 4250 N N . LYS A 1 546 ? -5.782 -5.315 24.622 1.00 89.38 546 LYS A N 1
ATOM 4251 C CA . LYS A 1 546 ? -5.140 -6.628 24.770 1.00 89.38 546 LYS A CA 1
ATOM 4252 C C . LYS A 1 546 ? -5.234 -7.456 23.492 1.00 89.38 546 LYS A C 1
ATOM 4254 O O . LYS A 1 546 ? -4.276 -8.145 23.161 1.00 89.38 546 LYS A O 1
ATOM 4259 N N . ARG A 1 547 ? -6.356 -7.369 22.772 1.00 88.44 547 ARG A N 1
ATOM 4260 C CA . ARG A 1 547 ? -6.511 -7.962 21.437 1.00 88.44 547 ARG A CA 1
ATOM 4261 C C . ARG A 1 547 ? -5.592 -7.291 20.414 1.00 88.44 547 ARG A C 1
ATOM 4263 O O . ARG A 1 547 ? -5.010 -7.975 19.582 1.00 88.44 547 ARG A O 1
ATOM 4270 N N . ALA A 1 548 ? -5.475 -5.965 20.477 1.00 83.88 548 ALA A N 1
ATOM 4271 C CA . ALA A 1 548 ? -4.672 -5.173 19.550 1.00 83.88 548 ALA A CA 1
ATOM 4272 C C . ALA A 1 548 ? -3.162 -5.269 19.802 1.00 83.88 548 ALA A C 1
ATOM 4274 O O . ALA A 1 548 ? -2.369 -5.044 18.891 1.00 83.88 548 ALA A O 1
ATOM 4275 N N . ALA A 1 549 ? -2.744 -5.591 21.026 1.00 74.75 549 ALA A N 1
ATOM 4276 C CA . ALA A 1 549 ? -1.346 -5.813 21.342 1.00 74.75 549 ALA A CA 1
ATOM 4277 C C . ALA A 1 549 ? -0.841 -7.030 20.545 1.00 74.75 549 ALA A C 1
ATOM 4279 O O . ALA A 1 549 ? -1.311 -8.148 20.776 1.00 74.75 549 ALA A O 1
ATOM 4280 N N . PRO A 1 550 ? 0.135 -6.860 19.630 1.00 54.12 550 PRO A N 1
ATOM 4281 C CA . PRO A 1 550 ? 0.770 -8.001 18.995 1.00 54.12 550 PRO A CA 1
ATOM 4282 C C . PRO A 1 550 ? 1.314 -8.898 20.105 1.00 54.12 550 PRO A C 1
ATOM 4284 O O . PRO A 1 550 ? 1.936 -8.400 21.048 1.00 54.12 550 PRO A O 1
ATOM 4287 N N . SER A 1 551 ? 1.109 -10.211 20.007 1.00 38.25 551 SER A N 1
ATOM 4288 C CA . SER A 1 551 ? 1.641 -11.200 20.956 1.00 38.25 551 SER A CA 1
ATOM 4289 C C . SER A 1 551 ? 3.176 -11.325 20.866 1.00 38.25 551 SER A C 1
ATOM 4291 O O . SER A 1 551 ? 3.726 -12.416 20.799 1.00 38.25 551 SER A O 1
ATOM 4293 N N . LEU A 1 552 ? 3.906 -10.209 20.886 1.00 33.41 552 LEU A N 1
ATOM 4294 C CA . LEU A 1 552 ? 5.365 -10.141 20.959 1.00 33.41 552 LEU A CA 1
ATOM 4295 C C . LEU A 1 552 ? 5.893 -10.572 22.340 1.00 33.41 552 LEU A C 1
ATOM 4297 O O . LEU A 1 552 ? 7.083 -10.838 22.480 1.00 33.41 552 LEU A O 1
ATOM 4301 N N . SER A 1 553 ? 5.028 -10.707 23.354 1.00 25.69 553 SER A N 1
ATOM 4302 C CA . SER A 1 553 ? 5.407 -11.157 24.702 1.00 25.69 553 SER A CA 1
ATOM 4303 C C . SER A 1 553 ? 5.359 -12.676 24.914 1.00 25.69 553 SER A C 1
ATOM 4305 O O . SER A 1 553 ? 5.896 -13.152 25.911 1.00 25.69 553 SER A O 1
ATOM 4307 N N . ARG A 1 554 ? 4.786 -13.466 23.992 1.00 30.47 554 ARG A N 1
ATOM 4308 C CA . ARG A 1 554 ? 4.753 -14.942 24.116 1.00 30.47 554 ARG A CA 1
ATOM 4309 C C . ARG A 1 554 ? 5.832 -15.674 23.307 1.00 30.47 554 ARG A C 1
ATOM 4311 O O . ARG A 1 554 ? 6.084 -16.843 23.573 1.00 30.47 554 ARG A O 1
ATOM 4318 N N . GLY A 1 555 ? 6.529 -14.987 22.398 1.00 27.62 555 GLY A N 1
ATOM 4319 C CA . GLY A 1 555 ? 7.562 -15.577 21.530 1.00 27.62 555 GLY A CA 1
ATOM 4320 C C . GLY A 1 555 ? 9.005 -15.529 22.052 1.00 27.62 555 GLY A C 1
ATOM 4321 O O . GLY A 1 555 ? 9.880 -16.139 21.450 1.00 27.62 555 GLY A O 1
ATOM 4322 N N . SER A 1 556 ? 9.289 -14.842 23.166 1.00 25.72 556 SER A N 1
ATOM 4323 C CA . SER A 1 556 ? 10.673 -14.685 23.666 1.00 25.72 556 SER A CA 1
ATOM 4324 C C . SER A 1 556 ? 11.098 -15.733 24.710 1.00 25.72 556 SER A C 1
ATOM 4326 O O . SER A 1 556 ? 12.189 -15.640 25.266 1.00 25.72 556 SER A O 1
ATOM 4328 N N . CYS A 1 557 ? 10.261 -16.744 24.986 1.00 25.64 557 CYS A N 1
ATOM 4329 C CA . CYS A 1 557 ? 10.561 -17.779 25.989 1.00 25.64 557 CYS A CA 1
ATOM 4330 C C . CYS A 1 557 ? 10.522 -19.230 25.479 1.00 25.64 557 CYS A C 1
ATOM 4332 O O . CYS A 1 557 ? 10.674 -20.151 26.274 1.00 25.64 557 CYS A O 1
ATOM 4334 N N . ARG A 1 558 ? 10.377 -19.478 24.171 1.00 25.11 558 ARG A N 1
ATOM 4335 C CA . ARG A 1 558 ? 10.544 -20.831 23.614 1.00 25.11 558 ARG A CA 1
ATOM 4336 C C . ARG A 1 558 ? 11.470 -20.804 22.406 1.00 25.11 558 ARG A C 1
ATOM 4338 O O . ARG A 1 558 ? 11.056 -20.586 21.275 1.00 25.11 558 ARG A O 1
ATOM 4345 N N . ARG A 1 559 ? 12.760 -21.005 22.683 1.00 26.77 559 ARG A N 1
ATOM 4346 C CA . ARG A 1 559 ? 13.653 -21.670 21.731 1.00 26.77 559 ARG A CA 1
ATOM 4347 C C . ARG A 1 559 ? 13.268 -23.150 21.669 1.00 26.77 559 ARG A C 1
ATOM 4349 O O . ARG A 1 559 ? 12.837 -23.696 22.680 1.00 26.77 559 ARG A O 1
ATOM 4356 N N . SER A 1 560 ? 13.538 -23.724 20.498 1.00 29.25 560 SER A N 1
ATOM 4357 C CA . SER A 1 560 ? 13.607 -25.149 20.153 1.00 29.25 560 SER A CA 1
ATOM 4358 C C . SER A 1 560 ? 12.302 -25.956 20.182 1.00 29.25 560 SER A C 1
ATOM 4360 O O . SER A 1 560 ? 11.707 -26.180 21.227 1.00 29.25 560 SER A O 1
ATOM 4362 N N . ASP A 1 561 ? 12.004 -26.450 18.980 1.00 25.62 561 ASP A N 1
ATOM 4363 C CA . ASP A 1 561 ? 11.388 -27.732 18.643 1.00 25.62 561 ASP A CA 1
ATOM 4364 C C . ASP A 1 561 ? 9.859 -27.870 18.566 1.00 25.62 561 ASP A C 1
ATOM 4366 O O . ASP A 1 561 ? 9.098 -27.525 19.464 1.00 25.62 561 ASP A O 1
ATOM 4370 N N . THR A 1 562 ? 9.487 -28.483 17.434 1.00 26.02 562 THR A N 1
ATOM 4371 C CA . THR A 1 562 ? 8.255 -29.212 17.101 1.00 26.02 562 THR A CA 1
ATOM 4372 C C . THR A 1 562 ? 6.939 -28.436 17.034 1.00 26.02 562 THR A C 1
ATOM 4374 O O . THR A 1 562 ? 6.394 -27.942 18.013 1.00 26.02 562 THR A O 1
ATOM 4377 N N . VAL A 1 563 ? 6.430 -28.399 15.801 1.00 31.81 563 VAL A N 1
ATOM 4378 C CA . VAL A 1 563 ? 5.043 -28.143 15.424 1.00 31.81 563 VAL A CA 1
ATOM 4379 C C . VAL A 1 563 ? 4.173 -29.243 16.023 1.00 31.81 563 VAL A C 1
ATOM 4381 O O . VAL A 1 563 ? 4.249 -30.371 15.554 1.00 31.81 563 VAL A O 1
ATOM 4384 N N . GLU A 1 564 ? 3.369 -28.913 17.028 1.00 26.56 564 GLU A N 1
ATOM 4385 C CA . GLU A 1 564 ? 2.090 -29.562 17.338 1.00 26.56 564 GLU A CA 1
ATOM 4386 C C . GLU A 1 564 ? 1.370 -28.764 18.441 1.00 26.56 564 GLU A C 1
ATOM 4388 O O . GLU A 1 564 ? 1.996 -28.335 19.407 1.00 26.56 564 GLU A O 1
ATOM 4393 N N . GLU A 1 565 ? 0.053 -28.592 18.266 1.00 23.14 565 GLU A N 1
ATOM 4394 C CA . GLU A 1 565 ? -0.934 -28.085 19.242 1.00 23.14 565 GLU A CA 1
ATOM 4395 C C . GLU A 1 565 ? -0.918 -26.555 19.525 1.00 23.14 565 GLU A C 1
ATOM 4397 O O . GLU A 1 565 ? 0.120 -25.931 19.705 1.00 23.14 565 GLU A O 1
ATOM 4402 N N . ALA A 1 566 ? -2.043 -25.833 19.580 1.00 22.08 566 ALA A N 1
ATOM 4403 C CA . ALA A 1 566 ? -3.402 -26.242 19.907 1.00 22.08 566 ALA A CA 1
ATOM 4404 C C . ALA A 1 566 ? -4.470 -25.302 19.309 1.00 22.08 566 ALA A C 1
ATOM 4406 O O . ALA A 1 566 ? -4.234 -24.106 19.132 1.00 22.08 566 ALA A O 1
ATOM 4407 N N . ALA A 1 567 ? -5.609 -25.954 19.050 1.00 23.53 567 ALA A N 1
ATOM 4408 C CA . ALA A 1 567 ? -7.010 -25.525 19.025 1.00 23.53 567 ALA A CA 1
ATOM 4409 C C . ALA A 1 567 ? -7.388 -24.175 19.655 1.00 23.53 567 ALA A C 1
ATOM 4411 O O . ALA A 1 567 ? -6.857 -23.837 20.740 1.00 23.53 567 ALA A O 1
#

pLDDT: mean 80.96, std 16.54, range [22.08, 97.56]

Sequence (567 aa):
MRLIIEPDALTTSAYVVRHIIDRITTFQPTLEKPFILGLPTGSSPVAVYKFLIEAYEAGRISFEHVVTFNMDEYTGIPRSHPQSYRDFMHRNLFSRLDIKPENINILNGNAPDLEEECSRYEAKIREVGGIELFFGGVGSDGHVAFNEPGSSLASRTRVKTLNMDTVRANSRFFGGSIHNVPRTALTVGVQTIMDIPSFVTRLPNGSEKGVCLAIDLGGTNLRVCSVDLHGNSRLSVAQYKAAIPREVMAASSYTTLFAFIAQHTELFMRKHTPGILQRWKDVLRAEAGRGSGRSKREYHYPLGFSFSFSVAQRSINEGTLRYWSKSFSIDDAVGRDPCAMLQEALDNRSLPLTVTALVNDAVCTLAARAYCAPLQGKTLLGAVFGTGTNGAYMEDMSKIQKLRLKSPTAIASQDQCMALNTEWGGFDRDLEVLPVTEYDEELDRDSVHPNDQHYEKRISGLYLGELLRRAMLRAVERGVLTLDEPPTSRLHEPYSIDSSFLSKVLQDESEGLDGAKQHIAQVLGSRMPTTVEAHSIKMVCEAITKRAAPSLSRGSCRRSDTVEEAA